Protein AF-A0A928MXS4-F1 (afdb_monomer_lite)

Foldseek 3Di:
DDPPPDDDPVLVVLLVVLLVVLCVFQPPPADQPDPHRPQVLLVQLLVLCVLLVADSLLSSLSSCLCSCVPGPDDLVNCCVRPNDSSSVLSVLSDFDPVDDPLVRLVVNLVCLLVDDPSSLSSVLSSLLSVLVVVLVVCVPPNLVSQVSDPDGPLSVLVSLVSNLVSCVVLCVRPSRVVSSVSSVVSSCSRFWWWWADPVQQKIWIQGSPGWIWIDHQQQLDIDTQLVVVVVVPPPDDPDDDPSVPDDSDDPPIHIDRPVRSVVSSCVRCVLVVVQLVVVQDFDKAFAEDDPFKTWIWTHHNFKIWIFMDGDDPDDDDDPDDDDTQTFWMFTNVLSSLLSSVLCNVPPNPDHPNVSLNVQQSDPCNSVSVVVSCVVSVTDIDGGGD

pLDDT: mean 85.87, std 14.98, range [37.47, 98.44]

Secondary structure (DSSP, 8-state):
--GGG---HHHHHHHHHHHHHHHHHTTT-BSTTSSSBTTHHHHHHHHHHHHTT--HHHHHHHHHTTHHHHSS--HHHHHHHH-HHHHHHHHHT---TTS-HHHHHHHHHHHHHH--HHHHHHHHHHHHHHHHHHHHHHHHHGGGGGGGSSS-HHHHHHHHHHHHHHTGGGGGSHHHHHHHHHHHHHHHHHHEEEEEETTTTEEEEEETTS-EEEEETT---EEEHHHHHHHHHTT-TT----GGG---S-TTPEEE-HHHHHHHHHHHHHHHHHHHHHHTSSEEEEEEE-SSEEEEEEEETTEEEEEEEE--S-----SS---PPEEEEE-HHHHHHHHHHHHHHH-SSS-HHHHHHHHH-STTHHHHHHHHHHHTT---EEE--

Structure (mmCIF, N/CA/C/O backbone):
data_AF-A0A928MXS4-F1
#
_entry.id   AF-A0A928MXS4-F1
#
loop_
_atom_site.group_PDB
_atom_site.id
_atom_site.type_symbol
_atom_site.label_atom_id
_atom_site.label_alt_id
_atom_site.label_comp_id
_atom_site.label_asym_id
_atom_site.label_entity_id
_atom_site.label_seq_id
_atom_site.pdbx_PDB_ins_code
_atom_site.Cartn_x
_atom_site.Cartn_y
_atom_site.Cartn_z
_atom_site.occupancy
_atom_site.B_iso_or_equiv
_atom_site.auth_seq_id
_at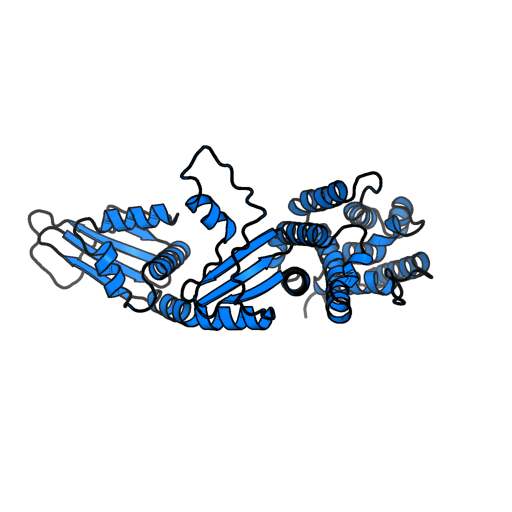om_site.auth_comp_id
_atom_site.auth_asym_id
_atom_site.auth_atom_id
_atom_site.pdbx_PDB_model_num
ATOM 1 N N . MET A 1 1 ? 29.880 -3.252 13.169 1.00 37.47 1 MET A N 1
ATOM 2 C CA . MET A 1 1 ? 30.089 -2.941 11.740 1.00 37.47 1 MET A CA 1
ATOM 3 C C . MET A 1 1 ? 29.285 -3.966 10.980 1.00 37.47 1 MET A C 1
ATOM 5 O O . MET A 1 1 ? 29.670 -5.128 10.993 1.00 37.47 1 MET A O 1
ATOM 9 N N . ASP A 1 2 ? 28.124 -3.557 10.469 1.00 45.22 2 ASP A N 1
ATOM 10 C CA . ASP A 1 2 ? 27.192 -4.450 9.779 1.00 45.22 2 ASP A CA 1
ATOM 11 C C . ASP A 1 2 ? 27.854 -5.085 8.558 1.00 45.22 2 ASP A C 1
ATOM 13 O O . ASP A 1 2 ? 28.541 -4.412 7.786 1.00 45.22 2 ASP A O 1
ATOM 17 N N . SER A 1 3 ? 27.603 -6.380 8.367 1.00 46.50 3 SER A N 1
ATOM 18 C CA . SER A 1 3 ? 28.071 -7.196 7.237 1.00 46.50 3 SER A CA 1
ATOM 19 C C . SER A 1 3 ? 27.723 -6.621 5.854 1.00 46.50 3 SER A C 1
ATOM 21 O O . SER A 1 3 ? 28.316 -7.032 4.864 1.00 46.50 3 SER A O 1
ATOM 23 N N . TRP A 1 4 ? 26.835 -5.626 5.795 1.00 51.44 4 TRP A N 1
ATOM 24 C CA . TRP A 1 4 ? 26.403 -4.893 4.604 1.00 51.44 4 TRP A CA 1
ATOM 25 C C . TRP A 1 4 ? 27.416 -3.886 4.031 1.00 51.44 4 TRP A C 1
ATOM 27 O O . TRP A 1 4 ? 27.248 -3.428 2.906 1.00 51.44 4 TRP A O 1
ATOM 37 N N . THR A 1 5 ? 28.482 -3.520 4.756 1.00 50.41 5 THR A N 1
ATOM 38 C CA . THR A 1 5 ? 29.435 -2.484 4.279 1.00 50.41 5 THR A CA 1
ATOM 39 C C . THR A 1 5 ? 30.522 -2.989 3.321 1.00 50.41 5 THR A C 1
ATOM 41 O O . THR A 1 5 ? 31.388 -2.214 2.918 1.00 50.41 5 THR A O 1
ATOM 44 N N . LYS A 1 6 ? 30.496 -4.265 2.924 1.00 49.94 6 LYS A N 1
ATOM 45 C CA . LYS A 1 6 ? 31.410 -4.811 1.911 1.00 49.94 6 LYS A CA 1
ATOM 46 C C . LYS A 1 6 ? 30.624 -5.369 0.731 1.00 49.94 6 LYS A C 1
ATOM 48 O O . LYS A 1 6 ? 30.472 -6.579 0.618 1.00 49.94 6 LYS A O 1
ATOM 53 N N . TYR A 1 7 ? 30.197 -4.489 -0.174 1.00 56.19 7 TYR A N 1
ATOM 54 C CA . TYR A 1 7 ? 29.985 -4.920 -1.555 1.00 56.19 7 TYR A CA 1
ATOM 55 C C . TYR A 1 7 ? 31.298 -5.495 -2.068 1.00 56.19 7 TYR A C 1
ATOM 57 O O . TYR A 1 7 ? 32.339 -4.831 -2.019 1.00 56.19 7 TYR A O 1
ATOM 65 N N . ASN A 1 8 ? 31.269 -6.748 -2.503 1.00 69.00 8 ASN A N 1
ATOM 66 C CA . ASN A 1 8 ? 32.440 -7.364 -3.099 1.00 69.00 8 ASN A CA 1
ATOM 67 C C . ASN A 1 8 ? 32.738 -6.655 -4.435 1.00 69.00 8 ASN A C 1
ATOM 69 O O . ASN A 1 8 ? 31.814 -6.336 -5.182 1.00 69.00 8 ASN A O 1
ATOM 73 N N . GLU A 1 9 ? 34.012 -6.428 -4.773 1.00 69.38 9 GLU A N 1
ATOM 74 C CA . GLU A 1 9 ? 34.423 -5.803 -6.045 1.00 69.38 9 GLU A CA 1
ATOM 75 C C . GLU A 1 9 ? 33.767 -6.484 -7.258 1.00 69.38 9 GLU A C 1
ATOM 77 O O . GLU A 1 9 ? 33.373 -5.824 -8.219 1.00 69.38 9 GLU A O 1
ATOM 82 N N . LYS A 1 10 ? 33.563 -7.804 -7.174 1.00 71.94 10 LYS A N 1
ATOM 83 C CA . LYS A 1 10 ? 32.876 -8.596 -8.199 1.00 71.94 10 LYS A CA 1
ATOM 84 C C . LYS A 1 10 ? 31.395 -8.225 -8.374 1.00 71.94 10 LYS A C 1
ATOM 86 O O . LYS A 1 10 ? 30.903 -8.231 -9.497 1.00 71.94 10 LYS A O 1
ATOM 91 N N . GLU A 1 11 ? 30.679 -7.929 -7.293 1.00 75.88 11 GLU A N 1
ATOM 92 C CA . GLU A 1 11 ? 29.262 -7.533 -7.346 1.00 75.88 11 GLU A CA 1
ATOM 93 C C . GLU A 1 11 ? 29.115 -6.113 -7.886 1.00 75.88 11 GLU A C 1
ATOM 95 O O . GLU A 1 11 ? 28.297 -5.877 -8.773 1.00 75.88 11 GLU A O 1
ATOM 100 N N . SER A 1 12 ? 29.986 -5.206 -7.432 1.00 78.81 12 SER A N 1
ATOM 101 C CA . SER A 1 12 ? 30.078 -3.842 -7.961 1.00 78.81 12 SER A CA 1
ATOM 102 C C . SER A 1 12 ? 30.320 -3.847 -9.476 1.00 78.81 12 SER A C 1
ATOM 104 O O . SER A 1 12 ? 29.605 -3.184 -10.224 1.00 78.81 12 SER A O 1
ATOM 106 N N . SER A 1 13 ? 31.247 -4.690 -9.951 1.00 87.69 13 SER A N 1
ATOM 107 C CA . SER A 1 13 ? 31.547 -4.830 -11.381 1.00 87.69 13 SER A CA 1
ATOM 108 C C . SER A 1 13 ? 30.348 -5.305 -12.209 1.00 87.69 13 SER A C 1
ATOM 110 O O . SER A 1 13 ? 30.125 -4.769 -13.292 1.00 87.69 13 SER A O 1
ATOM 112 N N . ARG A 1 14 ? 29.568 -6.286 -11.726 1.00 94.56 14 ARG A N 1
ATOM 113 C CA . ARG A 1 14 ? 28.379 -6.783 -12.450 1.00 94.56 14 ARG A CA 1
ATOM 114 C C . ARG A 1 14 ? 27.285 -5.724 -12.547 1.00 94.56 14 ARG A C 1
ATOM 116 O O . ARG A 1 14 ? 26.613 -5.617 -13.567 1.00 94.56 14 ARG A O 1
ATOM 123 N N . LEU A 1 15 ? 27.106 -4.940 -11.486 1.00 94.25 15 LEU A N 1
ATOM 124 C CA . LEU A 1 15 ? 26.120 -3.868 -11.476 1.00 94.25 15 LEU A CA 1
ATOM 125 C C . LEU A 1 15 ? 26.520 -2.727 -12.423 1.00 94.25 15 LEU A C 1
ATOM 127 O O . LEU A 1 15 ? 25.670 -2.214 -13.147 1.00 94.25 15 LEU A O 1
ATOM 131 N N . THR A 1 16 ? 27.807 -2.366 -12.470 1.00 94.25 16 THR A N 1
ATOM 132 C CA . THR A 1 16 ? 28.326 -1.404 -13.457 1.00 94.25 16 THR A CA 1
ATOM 133 C C . THR A 1 16 ? 28.063 -1.874 -14.888 1.00 94.25 16 THR A C 1
ATOM 135 O O . THR A 1 16 ? 27.535 -1.101 -15.683 1.00 94.25 16 THR A O 1
ATOM 138 N N . GLU A 1 17 ? 28.340 -3.143 -15.197 1.00 96.25 17 GLU A N 1
ATOM 139 C CA . GLU A 1 17 ? 28.077 -3.723 -16.521 1.00 96.25 17 GLU A CA 1
ATOM 140 C C . GLU A 1 17 ? 26.587 -3.652 -16.901 1.00 96.25 17 GLU A C 1
ATOM 142 O O . GLU A 1 17 ? 26.248 -3.267 -18.020 1.00 96.25 17 GLU A O 1
ATOM 147 N N . ALA A 1 18 ? 25.683 -3.936 -15.957 1.00 97.06 18 ALA A N 1
ATOM 148 C CA . ALA A 1 18 ? 24.241 -3.816 -16.180 1.00 97.06 18 ALA A CA 1
ATOM 149 C C . ALA A 1 18 ? 23.806 -2.369 -16.469 1.00 97.06 18 ALA A C 1
ATOM 151 O O . ALA A 1 18 ? 23.006 -2.131 -17.376 1.00 97.06 18 ALA A O 1
ATOM 152 N N . ILE A 1 19 ? 24.357 -1.392 -15.740 1.00 96.31 19 ILE A N 1
ATOM 153 C CA . ILE A 1 19 ? 24.074 0.036 -15.955 1.00 96.31 19 ILE A CA 1
ATOM 154 C C . ILE A 1 19 ? 24.572 0.486 -17.329 1.00 96.31 19 ILE A C 1
ATOM 156 O O . ILE A 1 19 ? 23.846 1.176 -18.049 1.00 96.31 19 ILE A O 1
ATOM 160 N N . GLU A 1 20 ? 25.787 0.101 -17.717 1.00 96.62 20 GLU A N 1
ATOM 161 C CA . GLU A 1 20 ? 26.345 0.415 -19.036 1.00 96.62 20 GLU A CA 1
ATOM 162 C C . GLU A 1 20 ? 25.501 -0.199 -20.157 1.00 96.62 20 GLU A C 1
ATOM 164 O O . GLU A 1 20 ? 25.179 0.480 -21.140 1.00 96.62 20 GLU A O 1
ATOM 169 N N . PHE A 1 21 ? 25.078 -1.454 -19.981 1.00 97.12 21 PHE A N 1
ATOM 170 C CA . PHE A 1 21 ? 24.200 -2.154 -20.911 1.00 97.12 21 PHE A CA 1
ATOM 171 C C . PHE A 1 21 ? 22.856 -1.431 -21.074 1.00 97.12 21 PHE A C 1
ATOM 173 O O . PHE A 1 21 ? 22.494 -1.062 -22.196 1.00 97.12 21 PHE A O 1
ATOM 180 N N . ALA A 1 22 ? 22.151 -1.144 -19.974 1.00 96.06 22 ALA A N 1
ATOM 181 C CA . ALA A 1 22 ? 20.871 -0.433 -20.004 1.00 96.06 22 ALA A CA 1
ATOM 182 C C . ALA A 1 22 ? 21.010 0.975 -20.604 1.00 96.06 22 ALA A C 1
ATOM 184 O O . ALA A 1 22 ? 20.204 1.382 -21.442 1.00 96.06 22 ALA A O 1
ATOM 185 N N . THR A 1 23 ? 22.074 1.704 -20.250 1.00 95.00 23 THR A N 1
ATOM 186 C CA . THR A 1 23 ? 22.363 3.045 -20.794 1.00 95.00 23 THR A CA 1
ATOM 187 C C . THR A 1 23 ? 22.524 3.009 -22.310 1.00 95.00 23 THR A C 1
ATOM 189 O O . THR A 1 23 ? 22.023 3.887 -23.016 1.00 95.00 23 THR A O 1
ATOM 192 N N . LYS A 1 24 ? 23.210 1.986 -22.830 1.00 95.50 24 LYS A N 1
ATOM 193 C CA . LYS A 1 24 ? 23.391 1.802 -24.270 1.00 95.50 24 LYS A CA 1
ATOM 194 C C . LYS A 1 24 ? 22.077 1.430 -24.959 1.00 95.50 24 LYS A C 1
ATOM 196 O O . LYS A 1 24 ? 21.770 2.014 -25.996 1.00 95.50 24 LYS A O 1
ATOM 201 N N . LYS A 1 25 ? 21.306 0.493 -24.398 1.00 95.00 25 LYS A N 1
ATOM 202 C CA . LYS A 1 25 ? 20.041 0.012 -24.981 1.00 95.00 25 LYS A CA 1
ATOM 203 C C . LYS A 1 25 ? 18.955 1.094 -25.007 1.00 95.00 25 LYS A C 1
ATOM 205 O O . LYS A 1 25 ? 18.270 1.238 -26.014 1.00 95.00 25 LYS A O 1
ATOM 210 N N . HIS A 1 26 ? 18.871 1.925 -23.969 1.00 92.81 26 HIS A N 1
ATOM 211 C CA . HIS A 1 26 ? 17.941 3.060 -23.907 1.00 92.81 26 HIS A CA 1
ATOM 212 C C . HIS A 1 26 ? 18.510 4.363 -24.504 1.00 92.81 26 HIS A C 1
ATOM 214 O O . HIS A 1 26 ? 17.943 5.443 -24.307 1.00 92.81 26 HIS A O 1
ATOM 220 N N . SER A 1 27 ? 19.633 4.311 -25.229 1.00 91.44 27 SER A N 1
ATOM 221 C CA . SER A 1 27 ? 20.244 5.511 -25.808 1.00 91.44 27 SER A CA 1
ATOM 222 C C . SER A 1 27 ? 19.288 6.212 -26.781 1.00 91.44 27 SER A C 1
ATOM 224 O O . SER A 1 27 ? 18.729 5.598 -27.686 1.00 91.44 27 SER A O 1
ATOM 226 N N . GLY A 1 28 ? 19.085 7.518 -26.583 1.00 88.56 28 GLY A N 1
ATOM 227 C CA . GLY A 1 28 ? 18.152 8.325 -27.378 1.00 88.56 28 GLY A CA 1
ATOM 228 C C . GLY A 1 28 ? 16.677 8.200 -26.975 1.00 88.56 28 GLY A C 1
ATOM 229 O O . GLY A 1 28 ? 15.843 8.891 -27.560 1.00 88.56 28 GLY A O 1
ATOM 230 N N . GLN A 1 29 ? 16.346 7.376 -25.975 1.00 91.12 29 GLN A N 1
ATOM 231 C CA . GLN A 1 29 ? 14.992 7.273 -25.433 1.00 91.12 29 GLN A CA 1
ATOM 232 C C . GLN A 1 29 ? 14.743 8.306 -24.325 1.00 91.12 29 GLN A C 1
ATOM 234 O O . GLN A 1 29 ? 15.621 8.628 -23.518 1.00 91.12 29 GLN A O 1
ATOM 239 N N . PHE A 1 30 ? 13.505 8.794 -24.256 1.00 88.19 30 PHE A N 1
ATOM 240 C CA . PHE A 1 30 ? 13.043 9.762 -23.262 1.00 88.19 30 PHE A CA 1
ATOM 241 C C . PHE A 1 30 ? 11.774 9.252 -22.579 1.00 88.19 30 PHE A C 1
ATOM 243 O O . PHE A 1 30 ? 10.973 8.545 -23.194 1.00 88.19 30 PHE A O 1
ATOM 250 N N . ARG A 1 31 ? 11.555 9.644 -21.319 1.00 82.50 31 ARG A N 1
ATOM 251 C CA . ARG A 1 31 ? 10.301 9.362 -20.606 1.00 82.50 31 ARG A CA 1
ATOM 252 C C . ARG A 1 31 ? 9.130 10.009 -21.349 1.00 82.50 31 ARG A C 1
ATOM 254 O O . ARG A 1 31 ? 9.255 11.110 -21.896 1.00 82.50 31 ARG A O 1
ATOM 261 N N . LYS A 1 32 ? 7.988 9.319 -21.366 1.00 76.69 32 LYS A N 1
ATOM 262 C CA . LYS A 1 32 ? 6.835 9.629 -22.223 1.00 76.69 32 LYS A CA 1
ATOM 263 C C . LYS A 1 32 ? 6.428 11.106 -22.155 1.00 76.69 32 LYS A C 1
ATOM 265 O O . LYS A 1 32 ? 6.055 11.601 -21.099 1.00 76.69 32 LYS A O 1
ATOM 270 N N . ALA A 1 33 ? 6.455 11.781 -23.307 1.00 75.31 33 ALA A N 1
ATOM 271 C CA . ALA A 1 33 ? 6.102 13.198 -23.454 1.00 75.31 33 ALA A CA 1
ATOM 272 C C . ALA A 1 33 ? 6.930 14.170 -22.579 1.00 75.31 33 ALA A C 1
ATOM 274 O O . ALA A 1 33 ? 6.448 15.244 -22.214 1.00 75.31 33 ALA A O 1
ATOM 275 N N . THR A 1 34 ? 8.181 13.814 -22.270 1.00 79.81 34 THR A N 1
ATOM 276 C CA . THR A 1 34 ? 9.147 14.665 -21.556 1.00 79.81 34 THR A CA 1
ATOM 277 C C . THR A 1 34 ? 10.492 14.710 -22.292 1.00 79.81 34 THR A C 1
ATOM 279 O O . THR A 1 34 ? 10.710 13.988 -23.261 1.00 79.81 34 THR A O 1
ATOM 282 N N . THR A 1 35 ? 11.419 15.540 -21.811 1.00 84.56 35 THR A N 1
ATOM 283 C CA . THR A 1 35 ? 12.826 15.571 -22.254 1.00 84.56 35 THR A CA 1
ATOM 284 C C . THR A 1 35 ? 13.760 14.834 -21.289 1.00 84.56 35 THR A C 1
ATOM 286 O O . THR A 1 35 ? 14.976 14.991 -21.369 1.00 84.56 35 THR A O 1
ATOM 289 N N . ILE A 1 36 ? 13.208 14.075 -20.339 1.00 84.00 36 ILE A N 1
ATOM 290 C CA . ILE A 1 36 ? 13.968 13.365 -19.308 1.00 84.00 36 ILE A CA 1
ATOM 291 C C . ILE A 1 36 ? 14.512 12.067 -19.925 1.00 84.00 36 ILE A C 1
ATOM 293 O O . ILE A 1 36 ? 13.709 11.270 -20.418 1.00 84.00 36 ILE A O 1
ATOM 297 N N . PRO A 1 37 ? 15.838 11.831 -19.929 1.00 88.62 37 PRO A N 1
ATOM 298 C CA . PRO A 1 37 ? 16.416 10.594 -20.454 1.00 88.62 37 PRO A CA 1
ATOM 299 C C . PRO A 1 37 ? 15.849 9.355 -19.758 1.00 88.62 37 PRO A C 1
ATOM 301 O O . PRO A 1 37 ? 15.750 9.332 -18.530 1.00 88.62 37 PRO A O 1
ATOM 304 N N . TYR A 1 38 ? 15.513 8.317 -20.529 1.00 88.06 38 TYR A N 1
ATOM 305 C CA . TYR A 1 38 ? 14.842 7.125 -19.993 1.00 88.06 38 TYR A CA 1
ATOM 306 C C . TYR A 1 38 ? 15.643 6.433 -18.885 1.00 88.06 38 TYR A C 1
ATOM 308 O O . TYR A 1 38 ? 15.070 6.033 -17.878 1.00 88.06 38 TYR A O 1
ATOM 316 N N . ILE A 1 39 ? 16.974 6.395 -19.028 1.00 92.38 39 ILE A N 1
ATOM 317 C CA . ILE A 1 39 ? 17.913 5.759 -18.090 1.00 92.38 39 ILE A CA 1
ATOM 318 C C . ILE A 1 39 ? 17.767 6.227 -16.634 1.00 92.38 39 ILE A C 1
ATOM 320 O O . ILE A 1 39 ? 18.120 5.494 -15.715 1.00 92.38 39 ILE A O 1
ATOM 324 N N . LEU A 1 40 ? 17.216 7.421 -16.397 1.00 93.31 40 LEU A N 1
ATOM 325 C CA . LEU A 1 40 ? 16.989 7.916 -15.041 1.00 93.31 40 LEU A CA 1
ATOM 326 C C . LEU A 1 40 ? 15.980 7.062 -14.264 1.00 93.31 40 LEU A C 1
ATOM 328 O O . LEU A 1 40 ? 16.136 6.929 -13.055 1.00 93.31 40 LEU A O 1
ATOM 332 N N . HIS A 1 41 ? 15.004 6.447 -14.937 1.00 94.75 41 HIS A N 1
ATOM 333 C CA . HIS A 1 41 ? 14.052 5.549 -14.286 1.00 94.75 41 HIS A CA 1
ATOM 334 C C . HIS A 1 41 ? 14.723 4.249 -13.796 1.00 94.75 41 HIS A C 1
ATOM 336 O O . HIS A 1 41 ? 14.693 4.016 -12.588 1.00 94.75 41 HIS A O 1
ATOM 342 N N . PRO A 1 42 ? 15.432 3.462 -14.634 1.00 96.50 42 PRO A N 1
ATOM 343 C CA . PRO A 1 42 ? 16.185 2.300 -14.154 1.00 96.50 42 PRO A CA 1
ATOM 344 C C . PRO A 1 42 ? 17.205 2.613 -13.046 1.00 96.50 42 PRO A C 1
ATOM 346 O O . PRO A 1 42 ? 17.407 1.805 -12.140 1.00 96.50 42 PRO A O 1
ATOM 349 N N . LEU A 1 43 ? 17.835 3.794 -13.075 1.00 96.81 43 LEU A N 1
ATOM 350 C CA . LEU A 1 43 ? 18.749 4.223 -12.009 1.00 96.81 43 LEU A CA 1
ATOM 351 C C . LEU A 1 43 ? 18.023 4.554 -10.697 1.00 96.81 43 LEU A C 1
ATOM 353 O O . LEU A 1 43 ? 18.549 4.268 -9.620 1.00 96.81 43 LEU A O 1
ATOM 357 N N . GLU A 1 44 ? 16.823 5.128 -10.762 1.00 97.81 44 GLU A N 1
ATOM 358 C CA . GLU A 1 44 ? 15.989 5.337 -9.577 1.00 97.81 44 GLU A CA 1
ATOM 359 C C . GLU A 1 44 ? 15.506 4.000 -8.999 1.00 97.81 44 GLU A C 1
ATOM 361 O O . GLU A 1 44 ? 15.592 3.794 -7.788 1.00 97.81 44 GLU A O 1
ATOM 366 N N . VAL A 1 45 ? 15.073 3.065 -9.853 1.00 98.12 45 VAL A N 1
ATOM 367 C CA . VAL A 1 45 ? 14.702 1.696 -9.453 1.00 98.12 45 VAL A CA 1
ATOM 368 C C . VAL A 1 45 ? 15.865 1.020 -8.729 1.00 98.12 45 VAL A C 1
ATOM 370 O O . VAL A 1 45 ? 15.681 0.481 -7.637 1.00 98.12 45 VAL A O 1
ATOM 373 N N . LEU A 1 46 ? 17.084 1.130 -9.265 1.00 97.88 46 LEU A N 1
ATOM 374 C CA . LEU A 1 46 ? 18.291 0.643 -8.600 1.00 97.88 46 LEU A CA 1
ATOM 375 C C . LEU A 1 46 ? 18.493 1.279 -7.217 1.00 97.88 46 LEU A C 1
ATOM 377 O O . LEU A 1 46 ? 18.775 0.574 -6.249 1.00 97.88 46 LEU A O 1
ATOM 381 N N . GLN A 1 47 ? 18.349 2.600 -7.104 1.00 97.81 47 GLN A N 1
ATOM 382 C CA . GLN A 1 47 ? 18.501 3.303 -5.829 1.00 97.81 47 GLN A CA 1
ATOM 383 C C . GLN A 1 47 ? 17.465 2.841 -4.789 1.00 97.81 47 GLN A C 1
ATOM 385 O O . GLN A 1 47 ? 17.794 2.700 -3.605 1.00 97.81 47 GLN A O 1
ATOM 390 N N . ILE A 1 48 ? 16.222 2.603 -5.215 1.00 98.38 48 ILE A N 1
ATOM 391 C CA . ILE A 1 48 ? 15.153 2.096 -4.349 1.00 98.38 48 ILE A CA 1
ATOM 392 C C . ILE A 1 48 ? 15.485 0.672 -3.887 1.00 98.38 48 ILE A C 1
ATOM 394 O O . ILE A 1 48 ? 15.512 0.424 -2.684 1.00 98.38 48 ILE A O 1
ATOM 398 N N . LEU A 1 49 ? 15.835 -0.233 -4.806 1.00 98.25 49 LEU A N 1
ATOM 399 C CA . LEU A 1 49 ? 16.237 -1.613 -4.493 1.00 98.25 49 LEU A CA 1
ATOM 400 C C . LEU A 1 49 ? 17.434 -1.675 -3.541 1.00 98.25 49 LEU A C 1
ATOM 402 O O . LEU A 1 49 ? 17.432 -2.453 -2.588 1.00 98.25 49 LEU A O 1
ATOM 406 N N . TYR A 1 50 ? 18.428 -0.811 -3.748 1.00 96.19 50 TYR A N 1
ATOM 407 C CA . TYR A 1 50 ? 19.567 -0.689 -2.845 1.00 96.19 50 TYR A CA 1
ATOM 408 C C . TYR A 1 50 ? 19.135 -0.259 -1.434 1.00 96.19 50 TYR A C 1
ATOM 410 O O . TYR A 1 50 ? 19.632 -0.786 -0.439 1.00 96.19 50 TYR A O 1
ATOM 418 N N . SER A 1 51 ? 18.184 0.677 -1.335 1.00 96.00 51 SER A N 1
ATOM 419 C CA . SER A 1 51 ? 17.634 1.136 -0.050 1.00 96.00 51 SER A CA 1
ATOM 420 C C . SER A 1 51 ? 16.845 0.039 0.668 1.00 96.00 51 SER A C 1
ATOM 422 O O . SER A 1 51 ? 16.904 -0.036 1.893 1.00 96.00 51 SER A O 1
ATOM 424 N N . MET A 1 52 ? 16.190 -0.840 -0.096 1.00 97.25 52 MET A N 1
ATOM 425 C CA . MET A 1 52 ? 15.503 -2.040 0.397 1.00 97.25 52 MET A CA 1
ATOM 426 C C . MET A 1 52 ? 16.436 -3.228 0.622 1.00 97.25 52 MET A C 1
ATOM 428 O O . MET A 1 52 ? 15.971 -4.336 0.868 1.00 97.25 52 MET A O 1
ATOM 432 N N . ARG A 1 53 ? 17.756 -3.020 0.532 1.00 95.31 53 ARG A N 1
ATOM 433 C CA . ARG A 1 53 ? 18.752 -4.067 0.770 1.00 95.31 53 ARG A CA 1
ATOM 434 C C . ARG A 1 53 ? 18.535 -5.319 -0.097 1.00 95.31 53 ARG A C 1
ATOM 436 O O . ARG A 1 53 ? 18.852 -6.433 0.320 1.00 95.31 53 ARG A O 1
ATOM 443 N N . ALA A 1 54 ? 18.042 -5.131 -1.319 1.00 96.19 54 ALA A N 1
ATOM 444 C CA . ALA A 1 54 ? 17.875 -6.217 -2.273 1.00 96.19 54 ALA A CA 1
ATOM 445 C C . ALA A 1 54 ? 19.234 -6.835 -2.654 1.00 96.19 54 ALA A C 1
ATOM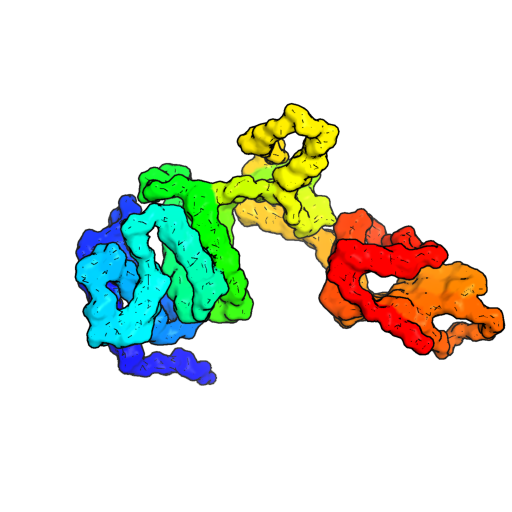 447 O O . ALA A 1 54 ? 20.270 -6.165 -2.624 1.00 96.19 54 ALA A O 1
ATOM 448 N N . ASP A 1 55 ? 19.245 -8.112 -3.042 1.00 94.81 55 ASP A N 1
ATOM 449 C CA . ASP A 1 55 ? 20.466 -8.757 -3.527 1.00 94.81 55 ASP A CA 1
ATOM 450 C C . ASP A 1 55 ? 20.894 -8.231 -4.910 1.00 94.81 55 ASP A C 1
ATOM 452 O O . ASP A 1 55 ? 20.112 -7.641 -5.660 1.00 94.81 55 ASP A O 1
ATOM 456 N N . THR A 1 56 ? 22.162 -8.462 -5.271 1.00 95.56 56 THR A N 1
ATOM 457 C CA . THR A 1 56 ? 22.752 -7.930 -6.516 1.00 95.56 56 THR A CA 1
ATOM 458 C C . THR A 1 56 ? 21.995 -8.357 -7.773 1.00 95.56 56 THR A C 1
ATOM 460 O O . THR A 1 56 ? 21.907 -7.564 -8.707 1.00 95.56 56 THR A O 1
ATOM 463 N N . ASN A 1 57 ? 21.420 -9.562 -7.826 1.00 97.31 57 ASN A N 1
ATOM 464 C CA . ASN A 1 57 ? 20.689 -9.998 -9.016 1.00 97.31 57 ASN A CA 1
ATOM 465 C C . ASN A 1 57 ? 19.337 -9.286 -9.140 1.00 97.31 57 ASN A C 1
ATOM 467 O O . ASN A 1 57 ? 18.964 -8.936 -10.256 1.00 97.31 57 ASN A O 1
ATOM 471 N N . VAL A 1 58 ? 18.653 -8.990 -8.029 1.00 97.94 58 VAL A N 1
ATOM 472 C CA . VAL A 1 58 ? 17.432 -8.161 -8.038 1.00 97.94 58 VAL A CA 1
ATOM 473 C C . VAL A 1 58 ? 17.747 -6.734 -8.471 1.00 97.94 58 VAL A C 1
ATOM 475 O O . VAL A 1 58 ? 17.047 -6.188 -9.317 1.00 97.94 58 VAL A O 1
ATOM 478 N N . MET A 1 59 ? 18.837 -6.147 -7.975 1.00 98.12 59 MET A N 1
ATOM 479 C CA . MET A 1 59 ? 19.285 -4.822 -8.422 1.00 98.12 59 MET A CA 1
ATOM 480 C C . MET A 1 59 ? 19.635 -4.785 -9.912 1.00 98.12 59 MET A C 1
ATOM 482 O O . MET A 1 59 ? 19.218 -3.862 -10.608 1.00 98.12 59 MET A O 1
ATOM 486 N N . ILE A 1 60 ? 20.356 -5.789 -10.421 1.00 98.12 60 ILE A N 1
ATOM 487 C CA . ILE A 1 60 ? 20.638 -5.914 -11.858 1.00 98.12 60 ILE A CA 1
ATOM 488 C C . ILE A 1 60 ? 19.329 -6.066 -12.642 1.00 98.12 60 ILE A C 1
ATOM 490 O O . ILE A 1 60 ? 19.146 -5.377 -13.641 1.00 98.12 60 ILE A O 1
ATOM 494 N N . ALA A 1 61 ? 18.401 -6.910 -12.183 1.00 98.19 61 ALA A N 1
ATOM 495 C CA . ALA A 1 61 ? 17.095 -7.061 -12.820 1.00 98.19 61 ALA A CA 1
ATOM 496 C C . ALA A 1 61 ? 16.323 -5.733 -12.846 1.00 98.19 61 ALA A C 1
ATOM 498 O O . ALA A 1 61 ? 15.771 -5.385 -13.881 1.00 98.19 61 ALA A O 1
ATOM 499 N N . GLY A 1 62 ? 16.370 -4.938 -11.772 1.00 97.62 62 GLY A N 1
ATOM 500 C CA . GLY A 1 62 ? 15.792 -3.592 -11.720 1.00 97.62 62 GLY A CA 1
ATOM 501 C C . GLY A 1 62 ? 16.395 -2.618 -12.726 1.00 97.62 62 GLY A C 1
ATOM 502 O O . GLY A 1 62 ? 15.669 -1.852 -13.351 1.00 97.62 62 GLY A O 1
ATOM 503 N N . VAL A 1 63 ? 17.705 -2.676 -12.963 1.00 97.69 63 VAL A N 1
ATOM 504 C CA . VAL A 1 63 ? 18.354 -1.865 -14.009 1.00 97.69 63 VAL A CA 1
ATOM 505 C C . VAL A 1 63 ? 17.931 -2.305 -15.418 1.00 97.69 63 VAL A C 1
ATOM 507 O O . VAL A 1 63 ? 17.883 -1.485 -16.334 1.00 97.69 63 VAL A O 1
ATOM 510 N N . LEU A 1 64 ? 17.625 -3.590 -15.601 1.00 97.44 64 LEU A N 1
ATOM 511 C CA . LEU A 1 64 ? 17.346 -4.197 -16.905 1.00 97.44 64 LEU A CA 1
ATOM 512 C C . LEU A 1 64 ? 15.854 -4.383 -17.211 1.00 97.44 64 LEU A C 1
ATOM 514 O O . LEU A 1 64 ? 15.537 -4.781 -18.330 1.00 97.44 64 LEU A O 1
ATOM 518 N N . HIS A 1 65 ? 14.950 -4.130 -16.262 1.00 94.81 65 HIS A N 1
ATOM 519 C CA . HIS A 1 65 ? 13.566 -4.611 -16.330 1.00 94.81 65 HIS A CA 1
ATOM 520 C C . HIS A 1 65 ? 12.804 -4.161 -17.589 1.00 94.81 65 HIS A C 1
ATOM 522 O O . HIS A 1 65 ? 12.095 -4.966 -18.183 1.00 94.81 65 HIS A O 1
ATOM 528 N N . ASP A 1 66 ? 13.036 -2.933 -18.055 1.00 93.12 66 ASP A N 1
ATOM 529 C CA . ASP A 1 66 ? 12.406 -2.390 -19.267 1.00 93.12 66 ASP A CA 1
ATOM 530 C C . ASP A 1 66 ? 13.178 -2.676 -20.559 1.00 93.12 66 ASP A C 1
ATOM 532 O O . ASP A 1 66 ? 12.694 -2.398 -21.657 1.00 93.12 66 ASP A O 1
ATOM 536 N N . THR A 1 67 ? 14.391 -3.230 -20.479 1.00 93.50 67 THR A N 1
ATOM 537 C CA . THR A 1 67 ? 15.205 -3.453 -21.683 1.00 93.50 67 THR A CA 1
ATOM 538 C C . THR A 1 67 ? 14.544 -4.464 -22.620 1.00 93.50 67 THR A C 1
ATOM 540 O O . THR A 1 67 ? 14.566 -4.267 -23.832 1.00 93.50 67 THR A O 1
ATOM 543 N N . VAL A 1 68 ? 13.901 -5.506 -22.089 1.00 91.75 68 VAL A N 1
ATOM 544 C CA . VAL A 1 68 ? 13.176 -6.506 -22.897 1.00 91.75 68 VAL A CA 1
ATOM 545 C C . VAL A 1 68 ? 11.910 -5.916 -23.515 1.00 91.75 68 VAL A C 1
ATOM 547 O O . VAL A 1 68 ? 11.527 -6.281 -24.625 1.00 91.75 68 VAL A O 1
ATOM 550 N N . GLU A 1 69 ? 11.252 -4.997 -22.810 1.00 86.31 69 GLU A N 1
ATOM 551 C CA . GLU A 1 69 ? 9.984 -4.431 -23.254 1.00 86.31 69 GLU A CA 1
ATOM 552 C C . GLU A 1 69 ? 10.143 -3.302 -24.277 1.00 86.31 69 GLU A C 1
ATOM 554 O O . GLU A 1 69 ? 9.325 -3.210 -25.202 1.00 86.31 69 GLU A O 1
ATOM 559 N N . ASP A 1 70 ? 11.164 -2.461 -24.112 1.00 87.81 70 ASP A N 1
ATOM 560 C CA . ASP A 1 70 ? 11.289 -1.174 -24.804 1.00 87.81 70 ASP A CA 1
ATOM 561 C C . ASP A 1 70 ? 12.532 -1.073 -25.702 1.00 87.81 70 ASP A C 1
ATOM 563 O O . ASP A 1 70 ? 12.823 -0.013 -26.270 1.00 87.81 70 ASP A O 1
ATOM 567 N N . THR A 1 71 ? 13.282 -2.167 -25.861 1.00 90.50 71 THR A N 1
ATOM 568 C CA . THR A 1 71 ? 14.469 -2.229 -26.729 1.00 90.50 71 THR A CA 1
ATOM 569 C C . THR A 1 71 ? 14.494 -3.529 -27.544 1.00 90.50 71 THR A C 1
ATOM 571 O O . THR A 1 71 ? 13.525 -4.281 -27.565 1.00 90.50 71 THR A O 1
ATOM 574 N N . ASP A 1 72 ? 15.588 -3.793 -28.261 1.00 91.81 72 ASP A N 1
ATOM 575 C CA . ASP A 1 72 ? 15.812 -5.037 -29.012 1.00 91.81 72 ASP A CA 1
ATOM 576 C C . ASP A 1 72 ? 16.403 -6.175 -28.154 1.00 91.81 72 ASP A C 1
ATOM 578 O O . ASP A 1 72 ? 16.793 -7.216 -28.683 1.00 91.81 72 ASP A O 1
ATOM 582 N N . THR A 1 73 ? 16.503 -5.970 -26.837 1.00 94.44 73 THR A N 1
ATOM 583 C CA . THR A 1 73 ? 17.076 -6.935 -25.890 1.00 94.44 73 THR A CA 1
ATOM 584 C C . THR A 1 73 ? 16.195 -8.171 -25.745 1.00 94.44 73 THR A C 1
ATOM 586 O O . THR A 1 73 ? 14.975 -8.074 -25.633 1.00 94.44 73 THR A O 1
ATOM 589 N N . THR A 1 74 ? 16.818 -9.348 -25.679 1.00 95.50 74 THR A N 1
ATOM 590 C CA . THR A 1 74 ? 16.114 -10.620 -25.444 1.00 95.50 74 THR A CA 1
ATOM 591 C C . THR A 1 74 ? 16.432 -11.202 -24.067 1.00 95.50 74 THR A C 1
ATOM 593 O O . THR A 1 74 ? 17.501 -10.961 -23.506 1.00 95.50 74 THR A O 1
ATOM 596 N N . LEU A 1 75 ? 15.529 -12.025 -23.523 1.00 95.94 75 LEU A N 1
ATOM 597 C CA . LEU A 1 75 ? 15.785 -12.750 -22.269 1.00 95.94 75 LEU A CA 1
ATOM 598 C C . LEU A 1 75 ? 16.980 -13.710 -22.377 1.00 95.94 75 LEU A C 1
ATOM 600 O O . LEU A 1 75 ? 17.660 -13.948 -21.381 1.00 95.94 75 LEU A O 1
ATOM 604 N N . ASP A 1 76 ? 17.255 -14.243 -23.571 1.00 96.94 76 ASP A N 1
ATOM 605 C CA . ASP A 1 76 ? 18.423 -15.092 -23.813 1.00 96.94 76 ASP A CA 1
ATOM 606 C C . ASP A 1 76 ? 19.726 -14.280 -23.741 1.00 96.94 76 ASP A C 1
ATOM 608 O O . ASP A 1 76 ? 20.660 -14.710 -23.070 1.00 96.94 76 ASP A O 1
ATOM 612 N N . GLU A 1 77 ? 19.755 -13.066 -24.307 1.00 97.00 77 GLU A N 1
ATOM 613 C CA . GLU A 1 77 ? 20.883 -12.126 -24.171 1.00 97.00 77 GLU A CA 1
ATOM 614 C C . GLU A 1 77 ? 21.148 -11.790 -22.692 1.00 97.00 77 GLU A C 1
ATOM 616 O O . GLU A 1 77 ? 22.284 -11.870 -22.222 1.00 97.00 77 GLU A O 1
ATOM 621 N N . ILE A 1 78 ? 20.095 -11.498 -21.918 1.00 97.31 78 ILE A N 1
ATOM 622 C CA . ILE A 1 78 ? 20.218 -11.247 -20.472 1.00 97.31 78 ILE A CA 1
ATOM 623 C C . ILE A 1 78 ? 20.751 -12.485 -19.743 1.00 97.31 78 ILE A C 1
ATOM 625 O O . ILE A 1 78 ? 21.617 -12.364 -18.873 1.00 97.31 78 ILE A O 1
ATOM 629 N N . ARG A 1 79 ? 20.270 -13.681 -20.097 1.00 97.56 79 ARG A N 1
ATOM 630 C CA . ARG A 1 79 ? 20.717 -14.939 -19.486 1.00 97.56 79 ARG A CA 1
ATOM 631 C C . ARG A 1 79 ? 22.194 -15.208 -19.757 1.00 97.56 79 ARG A C 1
ATOM 633 O O . ARG A 1 79 ? 22.888 -15.655 -18.844 1.00 97.56 79 ARG A O 1
ATOM 640 N N . GLU A 1 80 ? 22.660 -14.956 -20.976 1.00 97.12 80 GLU A N 1
ATOM 641 C CA . GLU A 1 80 ? 24.054 -15.161 -21.378 1.00 97.12 80 GLU A CA 1
ATOM 642 C C . GLU A 1 80 ? 25.014 -14.204 -20.661 1.00 97.12 80 GLU A C 1
ATOM 644 O O . GLU A 1 80 ? 26.078 -14.635 -20.215 1.00 97.12 80 GLU A O 1
ATOM 649 N N . ILE A 1 81 ? 24.634 -12.931 -20.511 1.00 96.69 81 ILE A N 1
ATOM 650 C CA . ILE A 1 81 ? 25.502 -11.892 -19.932 1.00 96.69 81 ILE A CA 1
ATOM 651 C C . ILE A 1 81 ? 25.417 -11.879 -18.398 1.00 96.69 81 ILE A C 1
ATOM 653 O O . ILE A 1 81 ? 26.436 -11.880 -17.707 1.00 96.69 81 ILE A O 1
ATOM 657 N N . PHE A 1 82 ? 24.205 -11.891 -17.840 1.00 96.88 82 PHE A N 1
ATOM 658 C CA . PHE A 1 82 ? 23.966 -11.629 -16.415 1.00 96.88 82 PHE A CA 1
ATOM 659 C C . PHE A 1 82 ? 23.566 -12.869 -15.606 1.00 96.88 82 PHE A C 1
ATOM 661 O O . PHE A 1 82 ? 23.629 -12.833 -14.370 1.00 96.88 82 PHE A O 1
ATOM 668 N N . GLY A 1 83 ? 23.229 -13.970 -16.282 1.00 97.62 83 GLY A N 1
ATOM 669 C CA . GLY A 1 83 ? 22.888 -15.261 -15.687 1.00 97.62 83 GLY A CA 1
ATOM 670 C C . GLY A 1 83 ? 21.385 -15.549 -15.629 1.00 97.62 83 GLY A C 1
ATOM 671 O O . GLY A 1 83 ? 20.540 -14.670 -15.787 1.00 97.62 83 GLY A O 1
ATOM 672 N N . ALA A 1 84 ? 21.049 -16.818 -15.375 1.00 97.56 84 ALA A N 1
ATOM 673 C CA . ALA A 1 84 ? 19.669 -17.312 -15.399 1.00 97.56 84 ALA A CA 1
ATOM 674 C C . ALA A 1 84 ? 18.751 -16.658 -14.358 1.00 97.56 84 ALA A C 1
ATOM 676 O O . ALA A 1 84 ? 17.620 -16.333 -14.691 1.00 97.56 84 ALA A O 1
ATOM 677 N N . ASP A 1 85 ? 19.252 -16.418 -13.146 1.00 97.62 85 ASP A N 1
ATOM 678 C CA . ASP A 1 85 ? 18.475 -15.808 -12.060 1.00 97.62 85 ASP A CA 1
ATOM 679 C C . ASP A 1 85 ? 18.037 -14.370 -12.400 1.00 97.62 85 ASP A C 1
ATOM 681 O O . ASP A 1 85 ? 16.884 -14.002 -12.211 1.00 97.62 85 ASP A O 1
ATOM 685 N N . VAL A 1 86 ? 18.925 -13.568 -13.005 1.00 97.88 86 VAL A N 1
ATOM 686 C CA . VAL A 1 86 ? 18.576 -12.218 -13.484 1.00 97.88 86 VAL A CA 1
ATOM 687 C C . VAL A 1 86 ? 17.537 -12.291 -14.602 1.00 97.88 86 VAL A C 1
ATOM 689 O O . VAL A 1 86 ? 16.571 -11.534 -14.589 1.00 97.88 86 VAL A O 1
ATOM 692 N N . ALA A 1 87 ? 17.714 -13.204 -15.560 1.00 97.50 87 ALA A N 1
ATOM 693 C CA . ALA A 1 87 ? 16.768 -13.366 -16.661 1.00 97.50 87 ALA A CA 1
ATOM 694 C C . ALA A 1 87 ? 15.372 -13.792 -16.174 1.00 97.50 87 ALA A C 1
ATOM 696 O O . ALA A 1 87 ? 14.376 -13.322 -16.712 1.00 97.50 87 ALA A O 1
ATOM 697 N N . GLU A 1 88 ? 15.290 -14.648 -15.153 1.00 96.50 88 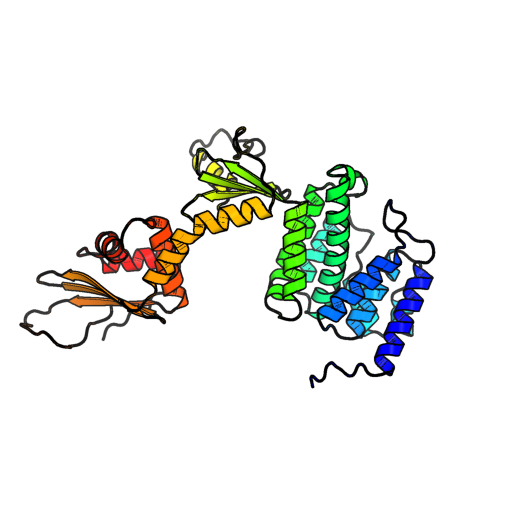GLU A N 1
ATOM 698 C CA . GLU A 1 88 ? 14.023 -15.061 -14.538 1.00 96.50 88 GLU A CA 1
ATOM 699 C C . GLU A 1 88 ? 13.332 -13.895 -13.819 1.00 96.50 88 GLU A C 1
ATOM 701 O O . GLU A 1 88 ? 12.137 -13.677 -14.015 1.00 96.50 88 GLU A O 1
ATOM 706 N N . LEU A 1 89 ? 14.087 -13.082 -13.073 1.00 97.06 89 LEU A N 1
ATOM 707 C CA . LEU A 1 89 ? 13.560 -11.873 -12.434 1.00 97.06 89 LEU A CA 1
ATOM 708 C C . LEU A 1 89 ? 13.041 -10.856 -13.463 1.00 97.06 89 LEU A C 1
ATOM 710 O O . LEU A 1 89 ? 11.927 -10.359 -13.319 1.00 97.06 89 LEU A O 1
ATOM 714 N N . VAL A 1 90 ? 13.794 -10.583 -14.534 1.00 96.25 90 VAL A N 1
ATOM 715 C CA . VAL A 1 90 ? 13.346 -9.675 -15.608 1.00 96.25 90 VAL A CA 1
ATOM 716 C C . VAL A 1 90 ? 12.098 -10.221 -16.309 1.00 96.25 90 VAL A C 1
ATOM 718 O O . VAL A 1 90 ? 11.152 -9.473 -16.554 1.00 96.25 90 VAL A O 1
ATOM 721 N N . ALA A 1 91 ? 12.053 -11.530 -16.576 1.00 93.00 91 ALA A N 1
ATOM 722 C CA . ALA A 1 91 ? 10.883 -12.175 -17.165 1.00 93.00 91 ALA A CA 1
ATOM 723 C C . ALA A 1 91 ? 9.642 -12.055 -16.269 1.00 93.00 91 ALA A C 1
ATOM 725 O O . ALA A 1 91 ? 8.557 -11.800 -16.783 1.00 93.00 91 ALA A O 1
ATOM 726 N N . SER A 1 92 ? 9.798 -12.178 -14.945 1.00 90.25 92 SER A N 1
ATOM 727 C CA . SER A 1 92 ? 8.686 -12.057 -13.989 1.00 90.25 92 SER A CA 1
ATOM 728 C C . SER A 1 92 ? 8.038 -10.667 -13.959 1.00 90.25 92 SER A C 1
ATOM 730 O O . SER A 1 92 ? 6.880 -10.541 -13.573 1.00 90.25 92 SER A O 1
ATOM 732 N N . ASN A 1 93 ? 8.763 -9.632 -14.395 1.00 87.31 93 ASN A N 1
ATOM 733 C CA . ASN A 1 93 ? 8.270 -8.256 -14.474 1.00 87.31 93 ASN A CA 1
ATOM 734 C C . ASN A 1 93 ? 7.820 -7.852 -15.891 1.00 87.31 93 ASN A C 1
ATOM 736 O O . ASN A 1 93 ? 7.382 -6.723 -16.090 1.00 87.31 93 ASN A O 1
ATOM 740 N N . SER A 1 94 ? 7.944 -8.745 -16.877 1.00 83.81 94 SER A N 1
ATOM 741 C CA . SER A 1 94 ? 7.601 -8.463 -18.274 1.00 83.81 94 SER A CA 1
ATOM 742 C C . SER A 1 94 ? 6.158 -8.872 -18.592 1.00 83.81 94 SER A C 1
ATOM 744 O O . SER A 1 94 ? 5.720 -9.970 -18.247 1.00 83.81 94 SER A O 1
ATOM 746 N N . GLU A 1 95 ? 5.414 -8.030 -19.308 1.00 84.38 95 GLU A N 1
ATOM 747 C CA . GLU A 1 95 ? 4.016 -8.287 -19.673 1.00 84.38 95 GLU A CA 1
ATOM 748 C C . GLU A 1 95 ? 3.858 -8.864 -21.093 1.00 84.38 95 GLU A C 1
ATOM 750 O O . GLU A 1 95 ? 4.478 -8.415 -22.060 1.00 84.38 95 GLU A O 1
ATOM 755 N N . ASP A 1 96 ? 2.917 -9.798 -21.270 1.00 81.88 96 ASP A N 1
ATOM 756 C CA . ASP A 1 96 ? 2.532 -10.307 -22.593 1.00 81.88 96 ASP A CA 1
ATOM 757 C C . ASP A 1 96 ? 1.743 -9.252 -23.385 1.00 81.88 96 ASP A C 1
ATOM 759 O O . ASP A 1 96 ? 0.522 -9.131 -23.252 1.00 81.88 96 ASP A O 1
ATOM 763 N N . LYS A 1 97 ? 2.437 -8.498 -24.247 1.00 81.44 97 LYS A N 1
ATOM 764 C CA . LYS A 1 97 ? 1.866 -7.413 -25.068 1.00 81.44 97 LYS A CA 1
ATOM 765 C C . LYS A 1 97 ? 0.808 -7.872 -26.093 1.00 81.44 97 LYS A C 1
ATOM 767 O O . LYS A 1 97 ? 0.208 -7.011 -26.734 1.00 81.44 97 LYS A O 1
ATOM 772 N N . SER A 1 98 ? 0.537 -9.176 -26.244 1.00 86.38 98 SER A N 1
ATOM 773 C CA . SER A 1 98 ? -0.571 -9.675 -27.077 1.00 86.38 98 SER A CA 1
ATOM 774 C C . SER A 1 98 ? -1.952 -9.544 -26.413 1.00 86.38 98 SER A C 1
ATOM 776 O O . SER A 1 98 ? -2.967 -9.516 -27.112 1.00 86.38 98 SER A O 1
ATOM 778 N N . LYS A 1 99 ? -2.001 -9.425 -25.079 1.00 89.12 99 LYS A N 1
ATOM 779 C CA . LYS A 1 99 ? -3.237 -9.309 -24.288 1.00 89.12 99 LYS A CA 1
ATOM 780 C C . LYS A 1 99 ? -3.692 -7.857 -24.115 1.00 89.12 99 LYS A C 1
ATOM 782 O O . LYS A 1 99 ? -2.913 -6.909 -24.269 1.00 89.12 99 LYS A O 1
ATOM 787 N N . SER A 1 100 ? -4.960 -7.654 -23.749 1.00 90.44 100 SER A N 1
ATOM 788 C CA . SER A 1 100 ? -5.479 -6.310 -23.472 1.00 90.44 100 SER A CA 1
ATOM 789 C C . SER A 1 100 ? -4.805 -5.675 -22.251 1.00 90.44 100 SER A C 1
ATOM 791 O O . SER A 1 100 ? -4.252 -6.353 -21.388 1.00 90.44 100 SER A O 1
ATOM 793 N N . TRP A 1 101 ? -4.858 -4.343 -22.145 1.00 90.50 101 TRP A N 1
ATOM 794 C CA . TRP A 1 101 ? -4.258 -3.628 -21.012 1.00 90.50 101 TRP A CA 1
ATOM 795 C C . TRP A 1 101 ? -4.787 -4.120 -19.655 1.00 90.50 101 TRP A C 1
ATOM 797 O O . TRP A 1 101 ? -3.989 -4.314 -18.747 1.00 90.50 101 TRP A O 1
ATOM 807 N N . ILE A 1 102 ? -6.097 -4.367 -19.538 1.00 90.25 102 ILE A N 1
ATOM 808 C CA . ILE A 1 102 ? -6.711 -4.836 -18.286 1.00 90.25 102 ILE A CA 1
ATOM 809 C C . ILE A 1 102 ? -6.241 -6.252 -17.955 1.00 90.25 102 ILE A C 1
ATOM 811 O O . ILE A 1 102 ? -5.840 -6.494 -16.826 1.00 90.25 102 ILE A O 1
ATOM 815 N N . GLU A 1 103 ? -6.244 -7.167 -18.928 1.00 91.88 103 GLU A N 1
ATOM 816 C CA . GLU A 1 103 ? -5.811 -8.554 -18.703 1.00 91.88 103 GLU A CA 1
ATOM 817 C C . GLU A 1 103 ? -4.349 -8.627 -18.259 1.00 91.88 103 GLU A C 1
ATOM 819 O O . GLU A 1 103 ? -4.028 -9.386 -17.350 1.00 91.88 103 GLU A O 1
ATOM 824 N N . ARG A 1 104 ? -3.468 -7.814 -18.861 1.00 91.69 104 ARG A N 1
ATOM 825 C CA . ARG A 1 104 ? -2.055 -7.737 -18.456 1.00 91.69 104 ARG A CA 1
ATOM 826 C C . ARG A 1 104 ? -1.921 -7.231 -17.022 1.00 91.69 104 ARG A C 1
ATOM 828 O O . ARG A 1 104 ? -1.233 -7.858 -16.230 1.00 91.69 104 ARG A O 1
ATOM 835 N N . LYS A 1 105 ? -2.625 -6.147 -16.675 1.00 92.75 105 LYS A N 1
ATOM 836 C CA . LYS A 1 105 ? -2.559 -5.558 -15.329 1.00 92.75 105 LYS A CA 1
ATOM 837 C C . LYS A 1 105 ? -3.163 -6.455 -14.249 1.00 92.75 105 LYS A C 1
ATOM 839 O O . LYS A 1 105 ? -2.579 -6.552 -13.177 1.00 92.75 105 LYS A O 1
ATOM 844 N N . GLN A 1 106 ? -4.274 -7.135 -14.537 1.00 92.75 106 GLN A N 1
ATOM 845 C CA . GLN A 1 106 ? -4.869 -8.112 -13.619 1.00 92.75 106 GLN A CA 1
ATOM 846 C C . GLN A 1 106 ? -3.912 -9.280 -13.367 1.00 92.75 106 GLN A C 1
ATOM 848 O O . GLN A 1 106 ? -3.692 -9.639 -12.219 1.00 92.75 106 GLN A O 1
ATOM 853 N N . HIS A 1 107 ? -3.289 -9.816 -14.420 1.00 91.25 107 HIS A N 1
ATOM 854 C CA . HIS A 1 107 ? -2.308 -10.894 -14.285 1.00 91.25 107 HIS A CA 1
ATOM 855 C C . HIS A 1 107 ? -1.138 -10.490 -13.384 1.00 91.25 107 HIS A C 1
ATOM 857 O O . HIS A 1 107 ? -0.734 -11.265 -12.527 1.00 91.25 107 HIS A O 1
ATOM 863 N N . THR A 1 108 ? -0.626 -9.261 -13.524 1.00 91.44 108 THR A N 1
ATOM 864 C CA . THR A 1 108 ? 0.411 -8.747 -12.620 1.00 91.44 108 THR A CA 1
ATOM 865 C C . THR A 1 108 ? -0.057 -8.713 -11.166 1.00 91.44 108 THR A C 1
ATOM 867 O O . THR A 1 108 ? 0.711 -9.095 -10.293 1.00 91.44 108 THR A O 1
ATOM 870 N N . ILE A 1 109 ? -1.287 -8.263 -10.892 1.00 92.69 109 ILE A N 1
ATOM 871 C CA . ILE A 1 109 ? -1.839 -8.221 -9.526 1.00 92.69 109 ILE A CA 1
ATOM 872 C C . ILE A 1 109 ? -1.943 -9.642 -8.946 1.00 92.69 109 ILE A C 1
ATOM 874 O O . ILE A 1 109 ? -1.478 -9.889 -7.833 1.00 92.69 109 ILE A O 1
ATOM 878 N N . ASP A 1 110 ? -2.502 -10.578 -9.716 1.00 91.94 110 ASP A N 1
ATOM 879 C CA . ASP A 1 110 ? -2.734 -11.961 -9.282 1.00 91.94 110 ASP A CA 1
ATOM 880 C C . ASP A 1 110 ? -1.418 -12.708 -9.002 1.00 91.94 110 ASP A C 1
ATOM 882 O O . ASP A 1 110 ? -1.291 -13.416 -7.995 1.00 91.94 110 ASP A O 1
ATOM 886 N N . ASP A 1 111 ? -0.421 -12.528 -9.873 1.00 91.69 111 ASP A N 1
ATOM 887 C CA . ASP A 1 111 ? 0.906 -13.120 -9.704 1.00 91.69 111 ASP A CA 1
ATOM 888 C C . ASP A 1 111 ? 1.624 -12.531 -8.490 1.00 91.69 111 ASP A C 1
ATOM 890 O O . ASP A 1 111 ? 2.249 -13.263 -7.718 1.00 91.69 111 ASP A O 1
ATOM 894 N N . LEU A 1 112 ? 1.513 -11.213 -8.291 1.00 93.00 112 LEU A N 1
ATOM 895 C CA . LEU A 1 112 ? 2.199 -10.505 -7.216 1.00 93.00 112 LEU A CA 1
ATOM 896 C C . LEU A 1 112 ? 1.735 -10.972 -5.838 1.00 93.00 112 LEU A C 1
ATOM 898 O O . LEU A 1 112 ? 2.571 -11.145 -4.954 1.00 93.00 112 LEU A O 1
ATOM 902 N N . ALA A 1 113 ? 0.442 -11.260 -5.674 1.00 86.25 113 ALA A N 1
ATOM 903 C CA . ALA A 1 113 ? -0.113 -11.762 -4.417 1.00 86.25 113 ALA A CA 1
ATOM 904 C C . ALA A 1 113 ? 0.590 -13.045 -3.924 1.00 86.25 113 ALA A C 1
ATOM 906 O O . ALA A 1 113 ? 0.729 -13.250 -2.719 1.00 86.25 113 ALA A O 1
ATOM 907 N N . ASN A 1 114 ? 1.080 -13.880 -4.848 1.00 88.62 114 ASN A N 1
ATOM 908 C CA . ASN A 1 114 ? 1.755 -15.150 -4.552 1.00 88.62 114 ASN A CA 1
ATOM 909 C C . ASN A 1 114 ? 3.270 -15.118 -4.820 1.00 88.62 114 ASN A C 1
ATOM 911 O O . ASN A 1 114 ? 3.950 -16.137 -4.662 1.00 88.62 114 ASN A O 1
ATOM 915 N N . ALA A 1 115 ? 3.806 -13.978 -5.254 1.00 94.19 115 ALA A N 1
ATOM 916 C CA . ALA A 1 115 ? 5.203 -13.844 -5.623 1.00 94.19 115 ALA A CA 1
ATOM 917 C C . ALA A 1 115 ? 6.125 -13.888 -4.396 1.00 94.19 115 ALA A C 1
ATOM 919 O O . ALA A 1 115 ? 5.752 -13.526 -3.280 1.00 94.19 115 ALA A O 1
ATOM 920 N N . ASN A 1 116 ? 7.372 -14.302 -4.621 1.00 95.50 116 ASN A N 1
ATOM 921 C CA . ASN A 1 116 ? 8.400 -14.214 -3.591 1.00 95.50 116 ASN A CA 1
ATOM 922 C C . ASN A 1 116 ? 8.835 -12.753 -3.354 1.00 95.50 116 ASN A C 1
ATOM 924 O O . ASN A 1 116 ? 8.637 -11.875 -4.196 1.00 95.50 116 ASN A O 1
ATOM 928 N N . GLU A 1 117 ? 9.492 -12.516 -2.220 1.00 96.56 117 GLU A N 1
ATOM 929 C CA . GLU A 1 117 ? 9.959 -11.189 -1.796 1.00 96.56 117 GLU A CA 1
ATOM 930 C C . GLU A 1 117 ? 10.829 -10.481 -2.850 1.00 96.56 117 GLU A C 1
ATOM 932 O O . GLU A 1 117 ? 10.684 -9.281 -3.064 1.00 96.56 117 GLU A O 1
ATOM 937 N N . ARG A 1 118 ? 11.688 -11.215 -3.573 1.00 97.56 118 ARG A N 1
ATOM 938 C CA . ARG A 1 118 ? 12.601 -10.651 -4.586 1.00 97.56 118 ARG A CA 1
ATOM 939 C C . ARG A 1 118 ? 11.838 -10.032 -5.758 1.00 97.56 118 ARG A C 1
ATOM 941 O O . ARG A 1 118 ? 12.170 -8.934 -6.202 1.00 97.56 118 ARG A O 1
ATOM 948 N N . VAL A 1 119 ? 10.802 -10.719 -6.237 1.00 96.81 119 VAL A N 1
ATOM 949 C CA . VAL A 1 119 ? 9.915 -10.225 -7.302 1.00 96.81 119 VAL A CA 1
ATOM 950 C C . VAL A 1 119 ? 9.068 -9.055 -6.793 1.00 96.81 119 VAL A C 1
ATOM 952 O O . VAL A 1 119 ? 8.946 -8.043 -7.485 1.00 96.81 119 VAL A O 1
ATOM 955 N N . LYS A 1 120 ? 8.559 -9.136 -5.555 1.00 97.75 120 LYS A N 1
ATOM 956 C CA . LYS A 1 120 ? 7.820 -8.034 -4.919 1.00 97.75 120 LYS A CA 1
ATOM 957 C C . LYS A 1 120 ? 8.666 -6.768 -4.782 1.00 97.75 120 LYS A C 1
ATOM 959 O O . LYS A 1 120 ? 8.200 -5.694 -5.149 1.00 97.75 120 LYS A O 1
ATOM 964 N N . MET A 1 121 ? 9.918 -6.881 -4.332 1.00 98.38 121 MET A N 1
ATOM 965 C CA . MET A 1 121 ? 10.866 -5.761 -4.262 1.00 98.38 121 MET A CA 1
ATOM 966 C C . MET A 1 121 ? 11.095 -5.121 -5.636 1.00 98.38 121 MET A C 1
ATOM 968 O O . MET A 1 121 ? 11.082 -3.895 -5.745 1.00 98.38 121 MET A O 1
ATOM 972 N N . LEU A 1 122 ? 11.279 -5.932 -6.684 1.00 97.88 122 LEU A N 1
ATOM 973 C CA . LEU A 1 122 ? 11.468 -5.450 -8.055 1.00 97.88 122 LEU A CA 1
ATOM 974 C C . LEU A 1 122 ? 10.265 -4.631 -8.542 1.00 97.88 122 LEU A C 1
ATOM 976 O O . LEU A 1 122 ? 10.433 -3.481 -8.954 1.00 97.88 122 LEU A O 1
ATOM 980 N N . ILE A 1 123 ? 9.057 -5.187 -8.430 1.00 96.75 123 ILE A N 1
ATOM 981 C CA . ILE A 1 123 ? 7.818 -4.521 -8.857 1.00 96.75 123 ILE A CA 1
ATOM 982 C C . ILE A 1 123 ? 7.544 -3.275 -8.010 1.00 96.75 123 ILE A C 1
ATOM 984 O O . ILE A 1 123 ? 7.194 -2.227 -8.549 1.00 96.75 123 ILE A O 1
ATOM 988 N N . MET A 1 124 ? 7.743 -3.347 -6.694 1.00 97.69 124 MET A N 1
ATOM 989 C CA . MET A 1 124 ? 7.559 -2.208 -5.796 1.00 97.69 124 MET A CA 1
ATOM 990 C C . MET A 1 124 ? 8.508 -1.052 -6.144 1.00 97.69 124 MET A C 1
ATOM 992 O O . MET A 1 124 ? 8.078 0.101 -6.173 1.00 97.69 124 MET A O 1
ATOM 996 N N . ALA A 1 125 ? 9.772 -1.341 -6.471 1.00 98.31 125 ALA A N 1
ATOM 997 C CA . ALA A 1 125 ? 10.736 -0.320 -6.876 1.00 98.31 125 ALA A CA 1
ATOM 998 C C . ALA A 1 125 ? 10.363 0.355 -8.206 1.00 98.31 125 ALA A C 1
ATOM 1000 O O . ALA A 1 125 ? 10.391 1.587 -8.294 1.00 98.31 125 ALA A O 1
ATOM 1001 N N . ASP A 1 126 ? 9.961 -0.427 -9.212 1.00 97.12 126 ASP A N 1
ATOM 1002 C CA . ASP A 1 126 ? 9.429 0.097 -10.476 1.00 97.12 126 ASP A CA 1
ATOM 1003 C C . ASP A 1 126 ? 8.204 1.000 -10.233 1.00 97.12 126 ASP A C 1
ATOM 1005 O O . ASP A 1 126 ? 8.151 2.165 -10.653 1.00 97.12 126 ASP A O 1
ATOM 1009 N N . LYS A 1 127 ? 7.222 0.500 -9.478 1.00 97.25 127 LYS A N 1
ATOM 1010 C CA . LYS A 1 127 ? 5.968 1.216 -9.219 1.00 97.25 127 LYS A CA 1
ATOM 1011 C C . LYS A 1 127 ? 6.179 2.483 -8.401 1.00 97.25 127 LYS A C 1
ATOM 1013 O O . LYS A 1 127 ? 5.519 3.482 -8.703 1.00 97.25 127 LYS A O 1
ATOM 1018 N N . LEU A 1 128 ? 7.126 2.489 -7.460 1.00 98.44 128 LEU A N 1
ATOM 1019 C CA . LEU A 1 128 ? 7.510 3.686 -6.714 1.00 98.44 128 LEU A CA 1
ATOM 1020 C C . LEU A 1 128 ? 8.138 4.752 -7.619 1.00 98.44 128 LEU A C 1
ATOM 1022 O O . LEU A 1 128 ? 7.710 5.907 -7.586 1.00 98.44 128 LEU A O 1
ATOM 1026 N N . SER A 1 129 ? 9.101 4.388 -8.469 1.00 97.38 129 SER A N 1
ATOM 1027 C CA . SER A 1 129 ? 9.685 5.347 -9.421 1.00 97.38 129 SER A CA 1
ATOM 1028 C C . SER A 1 129 ? 8.617 5.914 -10.371 1.00 97.38 129 SER A C 1
ATOM 1030 O O . SER A 1 129 ? 8.528 7.128 -10.595 1.00 97.38 129 SER A O 1
ATOM 1032 N N . ASN A 1 130 ? 7.719 5.060 -10.869 1.00 95.31 130 ASN A N 1
ATOM 1033 C CA . ASN A 1 130 ? 6.627 5.492 -11.737 1.00 95.31 130 ASN A CA 1
ATOM 1034 C C . ASN A 1 130 ? 5.643 6.432 -11.030 1.00 95.31 130 ASN A C 1
ATOM 1036 O O . ASN A 1 130 ? 5.309 7.481 -11.588 1.00 95.31 130 ASN A O 1
ATOM 1040 N N . ILE A 1 131 ? 5.206 6.116 -9.806 1.00 97.25 131 ILE A N 1
ATOM 1041 C CA . ILE A 1 131 ? 4.231 6.955 -9.101 1.00 97.25 131 ILE A CA 1
ATOM 1042 C C . ILE A 1 131 ? 4.837 8.279 -8.627 1.00 97.25 131 ILE A C 1
ATOM 1044 O O . ILE A 1 131 ? 4.145 9.294 -8.661 1.00 97.25 131 ILE A O 1
ATOM 1048 N N . ARG A 1 132 ? 6.136 8.333 -8.301 1.00 96.88 132 ARG A N 1
ATOM 1049 C CA . ARG A 1 132 ? 6.850 9.602 -8.062 1.00 96.88 132 ARG A CA 1
ATOM 1050 C C . ARG A 1 132 ? 6.802 10.513 -9.284 1.00 96.88 132 ARG A C 1
ATOM 1052 O O . ARG A 1 132 ? 6.477 11.695 -9.160 1.00 96.88 132 ARG A O 1
ATOM 1059 N N . SER A 1 133 ? 7.067 9.962 -10.471 1.00 94.00 133 SER A N 1
ATOM 1060 C CA . SER A 1 133 ? 6.968 10.702 -11.734 1.00 94.00 133 SER A CA 1
ATOM 1061 C C . SER A 1 133 ? 5.534 11.174 -12.006 1.00 94.00 133 SER A C 1
ATOM 1063 O O . SER A 1 133 ? 5.339 12.320 -12.410 1.00 94.00 133 SER A O 1
ATOM 1065 N N . ILE A 1 134 ? 4.533 10.317 -11.767 1.00 94.44 134 ILE A N 1
ATOM 1066 C CA . ILE A 1 134 ? 3.108 10.648 -11.932 1.00 94.44 134 ILE A CA 1
ATOM 1067 C C . ILE A 1 134 ? 2.701 11.766 -10.972 1.00 94.44 134 ILE A C 1
ATOM 1069 O O . ILE A 1 134 ? 2.116 12.751 -11.411 1.00 94.44 134 ILE A O 1
ATOM 1073 N N . ALA A 1 135 ? 3.031 11.650 -9.687 1.00 95.31 135 ALA A N 1
ATOM 1074 C CA . ALA A 1 135 ? 2.696 12.641 -8.670 1.00 95.31 135 ALA A CA 1
ATOM 1075 C C . ALA A 1 135 ? 3.360 13.993 -8.950 1.00 95.31 135 ALA A C 1
ATOM 1077 O O . ALA A 1 135 ? 2.720 15.041 -8.823 1.00 95.31 135 ALA A O 1
ATOM 1078 N N . PHE A 1 136 ? 4.623 13.977 -9.392 1.00 93.50 136 PHE A N 1
ATOM 1079 C CA . PHE A 1 136 ? 5.310 15.184 -9.832 1.00 93.50 136 PHE A CA 1
ATOM 1080 C C . PHE A 1 136 ? 4.561 15.851 -10.988 1.00 93.50 136 PHE A C 1
ATOM 1082 O O . PHE A 1 136 ? 4.205 17.022 -10.876 1.00 93.50 136 PHE A O 1
ATOM 1089 N N . ASP A 1 137 ? 4.268 15.131 -12.070 1.00 92.69 137 ASP A N 1
ATOM 1090 C CA . ASP A 1 137 ? 3.571 15.710 -13.221 1.00 92.69 137 ASP A CA 1
ATOM 1091 C C . ASP A 1 137 ? 2.150 16.167 -12.862 1.00 92.69 137 ASP A C 1
ATOM 1093 O O . ASP A 1 137 ? 1.749 17.278 -13.217 1.00 92.69 137 ASP A O 1
ATOM 1097 N N . TYR A 1 138 ? 1.403 15.363 -12.104 1.00 93.81 138 TYR A N 1
ATOM 1098 C CA . TYR A 1 138 ? 0.035 15.668 -11.684 1.00 93.81 138 TYR A CA 1
ATOM 1099 C C . TYR A 1 138 ? -0.026 16.984 -10.904 1.00 93.81 138 TYR A C 1
ATOM 1101 O O . TYR A 1 138 ? -0.881 17.826 -11.173 1.00 93.81 138 TYR A O 1
ATOM 1109 N N . LYS A 1 139 ? 0.950 17.238 -10.026 1.00 92.81 139 LYS A N 1
ATOM 1110 C CA . LYS A 1 139 ? 1.063 18.506 -9.295 1.00 92.81 139 LYS A CA 1
ATOM 1111 C C . LYS A 1 139 ? 1.250 19.729 -10.207 1.00 92.81 139 LYS A C 1
ATOM 1113 O O . LYS A 1 139 ? 0.852 20.828 -9.826 1.00 92.81 139 LYS A O 1
ATOM 1118 N N . HIS A 1 140 ? 1.857 19.567 -11.384 1.00 92.44 140 HIS A N 1
ATOM 1119 C CA . HIS A 1 140 ? 2.162 20.678 -12.295 1.00 92.44 140 HIS A CA 1
ATOM 1120 C C . HIS A 1 140 ? 1.106 20.885 -13.384 1.00 92.44 140 HIS A C 1
ATOM 1122 O O . HIS A 1 140 ? 0.847 22.027 -13.764 1.00 92.44 140 HIS A O 1
ATOM 1128 N N . ILE A 1 141 ? 0.521 19.807 -13.914 1.00 92.06 141 ILE A N 1
ATOM 1129 C CA . ILE A 1 141 ? -0.397 19.871 -15.065 1.00 92.06 141 ILE A CA 1
ATOM 1130 C C . ILE A 1 141 ? -1.800 19.315 -14.787 1.00 92.06 141 ILE A C 1
ATOM 1132 O O . ILE A 1 141 ? -2.666 19.414 -15.661 1.00 92.06 141 ILE A O 1
ATOM 1136 N N . GLY A 1 142 ? -2.049 18.780 -13.588 1.00 92.31 142 GLY A N 1
ATOM 1137 C CA . GLY A 1 142 ? -3.343 18.239 -13.171 1.00 92.31 142 GLY A CA 1
ATOM 1138 C C . GLY A 1 142 ? -3.832 17.120 -14.088 1.00 92.31 142 GLY A C 1
ATOM 1139 O O . GLY A 1 142 ? -3.047 16.318 -14.596 1.00 92.31 142 GLY A O 1
ATOM 1140 N N . ASP A 1 143 ? -5.137 17.104 -14.359 1.00 92.31 143 ASP A N 1
ATOM 1141 C CA . ASP A 1 143 ? -5.778 16.037 -15.137 1.00 92.31 143 ASP A CA 1
ATOM 1142 C C . ASP A 1 143 ? -5.328 15.949 -16.605 1.00 92.31 143 ASP A C 1
ATOM 1144 O O . ASP A 1 143 ? -5.517 14.911 -17.241 1.00 92.31 143 ASP A O 1
ATOM 1148 N N . LYS A 1 144 ? -4.640 16.968 -17.141 1.00 91.88 144 LYS A N 1
ATOM 1149 C CA . LYS A 1 144 ? -4.012 16.880 -18.475 1.00 91.88 144 LYS A CA 1
ATOM 1150 C C . LYS A 1 144 ? -2.962 15.771 -18.552 1.00 91.88 144 LYS A C 1
ATOM 1152 O O . LYS A 1 144 ? -2.647 15.300 -19.641 1.00 91.88 144 LYS A O 1
ATOM 1157 N N . LEU A 1 145 ? -2.415 15.339 -17.411 1.00 91.88 145 LEU A N 1
ATOM 1158 C CA . LEU A 1 145 ? -1.502 14.201 -17.334 1.00 91.88 145 LEU A CA 1
ATOM 1159 C C . LEU A 1 145 ? -2.103 12.941 -17.968 1.00 91.88 145 LEU A C 1
ATOM 1161 O O . LEU A 1 145 ? -1.401 12.213 -18.669 1.00 91.88 145 LEU A O 1
ATOM 1165 N N . TRP A 1 146 ? -3.396 12.694 -17.763 1.00 92.31 146 TRP A N 1
ATOM 1166 C CA . TRP A 1 146 ? -4.039 11.442 -18.167 1.00 92.31 146 TRP A CA 1
ATOM 1167 C C . TRP A 1 146 ? -4.156 11.288 -19.684 1.00 92.31 146 TRP A C 1
ATOM 1169 O O . TRP A 1 146 ? -4.193 10.162 -20.171 1.00 92.31 146 TRP A O 1
ATOM 1179 N N . GLU A 1 147 ? -4.085 12.385 -20.445 1.00 90.31 147 GLU A N 1
ATOM 1180 C CA . GLU A 1 147 ? -3.987 12.364 -21.913 1.00 90.31 147 GLU A CA 1
ATOM 1181 C C . GLU A 1 147 ? -2.699 11.678 -22.403 1.00 90.31 147 GLU A C 1
ATOM 1183 O O . GLU A 1 147 ? -2.632 11.195 -23.533 1.00 90.31 147 GLU A O 1
ATOM 1188 N N . ARG A 1 148 ? -1.667 11.589 -21.549 1.00 88.25 148 ARG A N 1
ATOM 1189 C CA . ARG A 1 148 ? -0.425 10.864 -21.848 1.00 88.25 148 ARG A CA 1
ATOM 1190 C C . ARG A 1 148 ? -0.573 9.355 -21.680 1.00 88.25 148 ARG A C 1
ATOM 1192 O O . ARG A 1 148 ? 0.324 8.634 -22.105 1.00 88.25 148 ARG A O 1
ATOM 1199 N N . PHE A 1 149 ? -1.635 8.839 -21.068 1.00 88.31 149 PHE A N 1
ATOM 1200 C CA . PHE A 1 149 ? -1.789 7.410 -20.779 1.00 88.31 149 PHE A CA 1
ATOM 1201 C C . PHE A 1 149 ? -2.764 6.737 -21.746 1.00 88.31 149 PHE A C 1
ATOM 1203 O O . PHE A 1 149 ? -3.717 7.337 -22.224 1.00 88.31 149 PHE A O 1
ATOM 1210 N N . ASN A 1 150 ? -2.537 5.448 -22.021 1.00 84.62 150 ASN A N 1
ATOM 1211 C CA . ASN A 1 150 ? -3.431 4.665 -22.885 1.00 84.62 150 ASN A CA 1
ATOM 1212 C C . ASN A 1 150 ? -4.710 4.222 -22.146 1.00 84.62 150 ASN A C 1
ATOM 1214 O O . ASN A 1 150 ? -5.668 3.785 -22.777 1.00 84.62 150 ASN A O 1
ATOM 1218 N N . ALA A 1 151 ? -4.709 4.302 -20.812 1.00 87.88 151 ALA A N 1
ATOM 1219 C CA . ALA A 1 151 ? -5.840 3.983 -19.955 1.00 87.88 151 ALA A CA 1
ATOM 1220 C C . ALA A 1 151 ? -6.209 5.209 -19.099 1.00 87.88 151 ALA A C 1
ATOM 1222 O O . ALA A 1 151 ? -5.298 5.912 -18.649 1.00 87.88 151 ALA A O 1
ATOM 1223 N N . PRO A 1 152 ? -7.515 5.462 -18.878 1.00 90.25 152 PRO A N 1
ATOM 1224 C CA . PRO A 1 152 ? -8.007 6.608 -18.118 1.00 90.25 152 PRO A CA 1
ATOM 1225 C C . PRO A 1 152 ? -7.615 6.529 -16.640 1.00 90.25 152 PRO A C 1
ATOM 1227 O O . PRO A 1 152 ? -7.327 5.446 -16.126 1.00 90.25 152 PRO A O 1
ATOM 1230 N N . LYS A 1 153 ? -7.685 7.675 -15.954 1.00 91.88 153 LYS A N 1
ATOM 1231 C CA . LYS A 1 153 ? -7.293 7.845 -14.550 1.00 91.88 153 LYS A CA 1
ATOM 1232 C C . LYS A 1 153 ? -7.855 6.767 -13.617 1.00 91.88 153 LYS A C 1
ATOM 1234 O O . LYS A 1 153 ? -7.069 6.110 -12.950 1.00 91.88 153 LYS A O 1
ATOM 1239 N N . GLY A 1 154 ? -9.164 6.508 -13.639 1.00 91.06 154 GLY A N 1
ATOM 1240 C CA . GLY A 1 154 ? -9.774 5.476 -12.786 1.00 91.06 154 GLY A CA 1
ATOM 1241 C C . GLY A 1 154 ? -9.228 4.061 -13.007 1.00 91.06 154 GLY A C 1
ATOM 1242 O O . GLY A 1 154 ? -9.075 3.306 -12.055 1.00 91.06 154 GLY A O 1
ATOM 1243 N N . LYS A 1 155 ? -8.825 3.704 -14.237 1.00 91.12 155 LYS A N 1
ATOM 1244 C CA . LYS A 1 155 ? -8.151 2.415 -14.484 1.00 91.12 155 LYS A CA 1
ATOM 1245 C C . LYS A 1 155 ? -6.722 2.398 -13.945 1.00 91.12 155 LYS A C 1
ATOM 1247 O O . LYS A 1 155 ? -6.267 1.352 -13.502 1.00 91.12 155 LYS A O 1
ATOM 1252 N N . GLN A 1 156 ? -6.017 3.531 -13.985 1.00 93.75 156 GLN A N 1
ATOM 1253 C CA . GLN A 1 156 ? -4.703 3.653 -13.345 1.00 93.75 156 GLN A CA 1
ATOM 1254 C C . GLN A 1 156 ? -4.832 3.549 -11.823 1.00 93.75 156 GLN A C 1
ATOM 1256 O O . GLN A 1 156 ? -4.053 2.827 -11.212 1.00 93.75 156 GLN A O 1
ATOM 1261 N N . ALA A 1 157 ? -5.840 4.206 -11.238 1.00 94.00 157 ALA A N 1
ATOM 1262 C CA . ALA A 1 157 ? -6.144 4.128 -9.813 1.00 94.00 157 ALA A CA 1
ATOM 1263 C C . ALA A 1 157 ? -6.395 2.675 -9.392 1.00 94.00 157 ALA A C 1
ATOM 1265 O O . ALA A 1 157 ? -5.687 2.174 -8.533 1.00 94.00 157 ALA A O 1
ATOM 1266 N N . TRP A 1 158 ? -7.303 1.971 -10.079 1.00 94.50 158 TRP A N 1
ATOM 1267 C CA . TRP A 1 158 ? -7.578 0.549 -9.839 1.00 94.50 158 TRP A CA 1
ATOM 1268 C C . TRP A 1 158 ? -6.317 -0.323 -9.891 1.00 94.50 158 TRP A C 1
ATOM 1270 O O . TRP A 1 158 ? -6.132 -1.203 -9.057 1.00 94.50 158 TRP A O 1
ATOM 1280 N N . TYR A 1 159 ? -5.431 -0.076 -10.860 1.00 94.62 159 TYR A N 1
ATOM 1281 C CA . TYR A 1 159 ? -4.208 -0.861 -10.978 1.00 94.62 159 TYR A CA 1
ATOM 1282 C C . TYR A 1 159 ? -3.250 -0.619 -9.806 1.00 94.62 159 TYR A C 1
ATOM 1284 O O . TYR A 1 159 ? -2.728 -1.576 -9.246 1.00 94.62 159 TYR A O 1
ATOM 1292 N N . TYR A 1 160 ? -3.021 0.639 -9.422 1.00 96.38 160 TYR A N 1
ATOM 1293 C CA . TYR A 1 160 ? -2.160 0.948 -8.277 1.00 96.38 160 TYR A CA 1
ATOM 1294 C C . TYR A 1 160 ? -2.749 0.465 -6.948 1.00 96.38 160 TYR A C 1
ATOM 1296 O O . TYR A 1 160 ? -1.989 -0.004 -6.107 1.00 96.38 160 TYR A O 1
ATOM 1304 N N . ASP A 1 161 ? -4.069 0.540 -6.789 1.00 94.38 161 ASP A N 1
ATOM 1305 C CA . ASP A 1 161 ? -4.806 0.025 -5.631 1.00 94.38 161 ASP A CA 1
ATOM 1306 C C . ASP A 1 161 ? -4.583 -1.489 -5.477 1.00 94.38 161 ASP A C 1
ATOM 1308 O O . ASP A 1 161 ? -4.056 -1.941 -4.465 1.00 94.38 161 ASP A O 1
ATOM 1312 N N . GLY A 1 162 ? -4.806 -2.265 -6.545 1.00 94.88 162 GLY A N 1
ATOM 1313 C CA . GLY A 1 162 ? -4.552 -3.709 -6.527 1.00 94.88 162 GLY A CA 1
ATOM 1314 C C . GLY A 1 162 ? -3.077 -4.086 -6.327 1.00 94.88 162 GLY A C 1
ATOM 1315 O O . GLY A 1 162 ? -2.778 -5.114 -5.725 1.00 94.88 162 GLY A O 1
ATOM 1316 N N . ILE A 1 163 ? -2.135 -3.259 -6.799 1.00 96.00 163 ILE A N 1
ATOM 1317 C CA . ILE A 1 163 ? -0.702 -3.453 -6.525 1.00 96.00 163 ILE A CA 1
ATOM 1318 C C . ILE A 1 163 ? -0.383 -3.204 -5.047 1.00 96.00 163 ILE A C 1
ATOM 1320 O O . ILE A 1 163 ? 0.384 -3.972 -4.472 1.00 96.00 163 ILE A O 1
ATOM 1324 N N . LEU A 1 164 ? -0.943 -2.157 -4.434 1.00 96.25 164 LEU A N 1
ATOM 1325 C CA . LEU A 1 164 ? -0.771 -1.888 -3.004 1.00 96.25 164 LEU A CA 1
ATOM 1326 C C . LEU A 1 164 ? -1.321 -3.044 -2.162 1.00 96.25 164 LEU A C 1
ATOM 1328 O O . LEU A 1 164 ? -0.607 -3.536 -1.291 1.00 96.25 164 LEU A O 1
ATOM 1332 N N . ASP A 1 165 ? -2.509 -3.552 -2.492 1.00 95.00 165 ASP A N 1
ATOM 1333 C CA . ASP A 1 165 ? -3.093 -4.721 -1.825 1.00 95.00 165 ASP A CA 1
ATOM 1334 C C . ASP A 1 165 ? -2.201 -5.965 -1.953 1.00 95.00 165 ASP A C 1
ATOM 1336 O O . ASP A 1 165 ? -1.919 -6.649 -0.967 1.00 95.00 165 ASP A O 1
ATOM 1340 N N . ALA A 1 166 ? -1.689 -6.248 -3.154 1.00 95.69 166 ALA A N 1
ATOM 1341 C CA . ALA A 1 166 ? -0.811 -7.395 -3.392 1.00 95.69 166 ALA A CA 1
ATOM 1342 C C . ALA A 1 166 ? 0.579 -7.262 -2.729 1.00 95.69 166 ALA A C 1
ATOM 1344 O O . ALA A 1 166 ? 1.265 -8.269 -2.524 1.00 95.69 166 ALA A O 1
ATOM 1345 N N . LEU A 1 167 ? 0.993 -6.038 -2.385 1.00 96.62 167 LEU A N 1
ATOM 1346 C CA . LEU A 1 167 ? 2.230 -5.726 -1.664 1.00 96.62 167 LEU A CA 1
ATOM 1347 C C . LEU A 1 167 ? 2.005 -5.481 -0.164 1.00 96.62 167 LEU A C 1
ATOM 1349 O O . LEU A 1 167 ? 2.949 -5.084 0.518 1.00 96.62 167 LEU A O 1
ATOM 1353 N N . TYR A 1 168 ? 0.795 -5.699 0.363 1.00 95.81 168 TYR A N 1
ATOM 1354 C CA . TYR A 1 168 ? 0.444 -5.372 1.750 1.00 95.81 168 TYR A CA 1
ATOM 1355 C C . TYR A 1 168 ? 1.405 -5.995 2.775 1.00 95.81 168 TYR A C 1
ATOM 1357 O O . TYR A 1 168 ? 1.753 -5.364 3.770 1.00 95.81 168 TYR A O 1
ATOM 1365 N N . ASP A 1 169 ? 1.887 -7.211 2.532 1.00 94.88 169 ASP A N 1
ATOM 1366 C CA . ASP A 1 169 ? 2.843 -7.899 3.404 1.00 94.88 169 ASP A CA 1
ATOM 1367 C C . ASP A 1 169 ? 4.219 -7.215 3.468 1.00 94.88 169 ASP A C 1
ATOM 1369 O O . ASP A 1 169 ? 4.895 -7.282 4.498 1.00 94.88 169 ASP A O 1
ATOM 1373 N N . MET A 1 170 ? 4.612 -6.492 2.416 1.00 96.00 170 MET A N 1
ATOM 1374 C CA . MET A 1 170 ? 5.897 -5.789 2.342 1.00 96.00 170 MET A CA 1
ATOM 1375 C C . MET A 1 170 ? 6.012 -4.659 3.369 1.00 96.00 170 MET A C 1
ATOM 1377 O O . MET A 1 170 ? 7.128 -4.284 3.729 1.00 96.00 170 MET A O 1
ATOM 1381 N N . GLN A 1 171 ? 4.890 -4.136 3.881 1.00 95.88 171 GLN A N 1
ATOM 1382 C CA . GLN A 1 171 ? 4.900 -3.100 4.921 1.00 95.88 171 GLN A CA 1
ATOM 1383 C C . GLN A 1 171 ? 5.488 -3.600 6.250 1.00 95.88 171 GLN A C 1
ATOM 1385 O O . GLN A 1 171 ? 5.971 -2.800 7.044 1.00 95.88 171 GLN A O 1
ATOM 1390 N N . PHE A 1 172 ? 5.459 -4.915 6.493 1.00 95.12 172 PHE A N 1
ATOM 1391 C CA . PHE A 1 172 ? 5.973 -5.526 7.722 1.00 95.12 172 PHE A CA 1
ATOM 1392 C C . PHE A 1 172 ? 7.447 -5.934 7.614 1.00 95.12 172 PHE A C 1
ATOM 1394 O O . PHE A 1 172 ? 8.031 -6.397 8.595 1.00 95.12 172 PHE A O 1
ATOM 1401 N N . ILE A 1 173 ? 8.059 -5.768 6.437 1.00 95.25 173 ILE A N 1
ATOM 1402 C CA . ILE A 1 173 ? 9.483 -6.010 6.209 1.00 95.25 173 ILE A CA 1
ATOM 1403 C C . ILE A 1 173 ? 10.221 -4.678 6.420 1.00 95.25 173 ILE A C 1
ATOM 1405 O O . ILE A 1 173 ? 10.014 -3.758 5.625 1.00 95.25 173 ILE A O 1
ATOM 1409 N N . PRO A 1 174 ? 11.098 -4.542 7.436 1.00 95.62 174 PRO A N 1
ATOM 1410 C CA . PRO A 1 174 ? 11.727 -3.261 7.788 1.00 95.62 174 PRO A CA 1
ATOM 1411 C C . PRO A 1 174 ? 12.461 -2.577 6.630 1.00 95.62 174 PRO A C 1
ATOM 1413 O O . PRO A 1 174 ? 12.464 -1.353 6.506 1.00 95.62 174 PRO A O 1
ATOM 1416 N N . GLU A 1 175 ? 13.087 -3.363 5.758 1.00 96.56 175 GLU A N 1
ATOM 1417 C CA . GLU A 1 175 ? 13.786 -2.876 4.574 1.00 96.56 175 GLU A CA 1
ATOM 1418 C C . GLU A 1 175 ? 12.839 -2.291 3.510 1.00 96.56 175 GLU A C 1
ATOM 1420 O O . GLU A 1 175 ? 13.241 -1.413 2.747 1.00 96.56 175 GLU A O 1
ATOM 1425 N N . CYS A 1 176 ? 11.585 -2.745 3.462 1.00 97.50 176 CYS A N 1
ATOM 1426 C CA . CYS A 1 176 ? 10.603 -2.398 2.431 1.00 97.50 176 CYS A CA 1
ATOM 1427 C C . CYS A 1 176 ? 9.527 -1.415 2.905 1.00 97.50 176 CYS A C 1
ATOM 1429 O O . CYS A 1 176 ? 8.980 -0.678 2.083 1.00 97.50 176 CYS A O 1
ATOM 1431 N N . GLU A 1 177 ? 9.262 -1.366 4.213 1.00 96.69 177 GLU A N 1
ATOM 1432 C CA . GLU A 1 177 ? 8.213 -0.566 4.856 1.00 96.69 177 GLU A CA 1
ATOM 1433 C C . GLU A 1 177 ? 8.157 0.867 4.312 1.00 96.69 177 GLU A C 1
ATOM 1435 O O . GLU A 1 177 ? 7.112 1.347 3.870 1.00 96.69 177 GLU A O 1
ATOM 1440 N N . LYS A 1 178 ? 9.307 1.549 4.273 1.00 97.25 178 LYS A N 1
ATOM 1441 C CA . LYS A 1 178 ? 9.380 2.941 3.816 1.00 97.25 178 LYS A CA 1
ATOM 1442 C C . LYS A 1 178 ? 8.932 3.109 2.362 1.00 97.25 178 LYS A C 1
ATOM 1444 O O . LYS A 1 178 ? 8.254 4.084 2.050 1.00 97.25 178 LYS A O 1
ATOM 1449 N N . ALA A 1 179 ? 9.331 2.195 1.477 1.00 97.69 179 ALA A N 1
ATOM 1450 C CA . ALA A 1 179 ? 8.960 2.257 0.067 1.00 97.69 179 ALA A CA 1
ATOM 1451 C C . ALA A 1 179 ? 7.457 2.004 -0.109 1.00 97.69 179 ALA A C 1
ATOM 1453 O O . ALA A 1 179 ? 6.802 2.747 -0.835 1.00 97.69 179 ALA A O 1
ATOM 1454 N N . TYR A 1 180 ? 6.904 1.021 0.608 1.00 98.12 180 TYR A N 1
ATOM 1455 C CA . TYR A 1 180 ? 5.473 0.717 0.596 1.00 98.12 180 TYR A CA 1
ATOM 1456 C C . TYR A 1 180 ? 4.620 1.923 1.025 1.00 98.12 180 TYR A C 1
ATOM 1458 O O . TYR A 1 180 ? 3.694 2.332 0.313 1.00 98.12 180 TYR A O 1
ATOM 1466 N N . TRP A 1 181 ? 4.960 2.543 2.159 1.00 97.19 181 TRP A N 1
ATOM 1467 C CA . TRP A 1 181 ? 4.222 3.707 2.649 1.00 97.19 181 TRP A CA 1
ATOM 1468 C C . TRP A 1 181 ? 4.366 4.912 1.724 1.00 97.19 181 TRP A C 1
ATOM 1470 O O . TRP A 1 181 ? 3.386 5.615 1.498 1.00 97.19 181 TRP A O 1
ATOM 1480 N N . GLU A 1 182 ? 5.532 5.113 1.107 1.00 98.12 182 GLU A N 1
ATOM 1481 C CA . GLU A 1 182 ? 5.711 6.192 0.136 1.00 98.12 182 GLU A CA 1
ATOM 1482 C C . GLU A 1 182 ? 4.819 6.011 -1.106 1.00 98.12 182 GLU A C 1
ATOM 1484 O O . GLU A 1 182 ? 4.197 6.977 -1.551 1.00 98.12 182 GLU A O 1
ATOM 1489 N N . ILE A 1 183 ? 4.689 4.789 -1.644 1.00 98.00 183 ILE A N 1
ATOM 1490 C CA . ILE A 1 183 ? 3.732 4.510 -2.732 1.00 98.00 183 ILE A CA 1
ATOM 1491 C C . ILE A 1 183 ? 2.311 4.824 -2.264 1.00 98.00 183 ILE A C 1
ATOM 1493 O O . ILE A 1 183 ? 1.572 5.492 -2.984 1.00 98.00 183 ILE A O 1
ATOM 1497 N N . THR A 1 184 ? 1.941 4.383 -1.060 1.00 96.25 184 THR A N 1
ATOM 1498 C CA . THR A 1 184 ? 0.606 4.604 -0.484 1.00 96.25 184 THR A CA 1
ATOM 1499 C C . THR A 1 184 ? 0.280 6.096 -0.359 1.00 96.25 184 THR A C 1
ATOM 1501 O O . THR A 1 184 ? -0.814 6.537 -0.717 1.00 96.25 184 THR A O 1
ATOM 1504 N N . GLU A 1 185 ? 1.227 6.909 0.110 1.00 95.50 185 GLU A N 1
ATOM 1505 C CA . GLU A 1 185 ? 1.049 8.358 0.224 1.00 95.50 185 GLU A CA 1
ATOM 1506 C C . GLU A 1 185 ? 0.932 9.041 -1.142 1.00 95.50 185 GLU A C 1
ATOM 1508 O O . GLU A 1 185 ? 0.042 9.869 -1.345 1.00 95.50 185 GLU A O 1
ATOM 1513 N N . LEU A 1 186 ? 1.797 8.677 -2.093 1.00 97.19 186 LEU A N 1
ATOM 1514 C CA . LEU A 1 186 ? 1.761 9.225 -3.450 1.00 97.19 186 LEU A CA 1
ATOM 1515 C C . LEU A 1 186 ? 0.491 8.801 -4.194 1.00 97.19 186 LEU A C 1
ATOM 1517 O O . LEU A 1 186 ? -0.067 9.591 -4.955 1.00 97.19 186 LEU A O 1
ATOM 1521 N N . PHE A 1 187 ? -0.001 7.588 -3.944 1.00 96.56 187 PHE A N 1
ATOM 1522 C CA . PHE A 1 187 ? -1.288 7.120 -4.441 1.00 96.56 187 PHE A CA 1
ATOM 1523 C C . PHE A 1 187 ? -2.416 8.016 -3.941 1.00 96.56 187 PHE A C 1
ATOM 1525 O O . PHE A 1 187 ? -3.181 8.535 -4.755 1.00 96.56 187 PHE A O 1
ATOM 1532 N N . LYS A 1 188 ? -2.468 8.281 -2.631 1.00 94.69 188 LYS A N 1
ATOM 1533 C CA . LYS A 1 188 ? -3.451 9.202 -2.048 1.00 94.69 188 LYS A CA 1
ATOM 1534 C C . LYS A 1 188 ? -3.333 10.609 -2.641 1.00 94.69 188 LYS A C 1
ATOM 1536 O O . LYS A 1 188 ? -4.344 11.200 -3.001 1.00 94.69 188 LYS A O 1
ATOM 1541 N N . ASP A 1 189 ? -2.117 11.123 -2.825 1.00 94.12 189 ASP A N 1
ATOM 1542 C CA . ASP A 1 189 ? -1.890 12.457 -3.403 1.00 94.12 189 ASP A CA 1
ATOM 1543 C C . ASP A 1 189 ? -2.377 12.589 -4.865 1.00 94.12 189 ASP A C 1
ATOM 1545 O O . ASP A 1 189 ? -2.713 13.691 -5.309 1.00 94.12 189 ASP A O 1
ATOM 1549 N N . VAL A 1 190 ? -2.426 11.490 -5.626 1.00 95.38 190 VAL A N 1
ATOM 1550 C CA . VAL A 1 190 ? -2.808 11.489 -7.052 1.00 95.38 190 VAL A CA 1
ATOM 1551 C C . VAL A 1 190 ? -4.268 11.078 -7.277 1.00 95.38 190 VAL A C 1
ATOM 1553 O O . VAL A 1 190 ? -4.960 11.653 -8.129 1.00 95.38 190 VAL A O 1
ATOM 1556 N N . PHE A 1 191 ? -4.734 10.067 -6.548 1.00 95.38 191 PHE A N 1
ATOM 1557 C CA . PHE A 1 191 ? -5.977 9.344 -6.832 1.00 95.38 191 PHE A CA 1
ATOM 1558 C C . PHE A 1 191 ? -7.059 9.516 -5.768 1.00 95.38 191 PHE A C 1
ATOM 1560 O O . PHE A 1 191 ? -8.151 8.979 -5.942 1.00 95.38 191 PHE A O 1
ATOM 1567 N N . VAL A 1 192 ? -6.794 10.263 -4.698 1.00 94.62 192 VAL A N 1
ATOM 1568 C CA . VAL A 1 192 ? -7.755 10.449 -3.612 1.00 94.62 192 VAL A CA 1
ATOM 1569 C C . VAL A 1 192 ? -8.013 11.932 -3.381 1.00 94.62 192 VAL A C 1
ATOM 1571 O O . VAL A 1 192 ? -7.093 12.750 -3.319 1.00 94.62 192 VAL A O 1
ATOM 1574 N N . LYS A 1 193 ? -9.290 12.293 -3.262 1.00 94.62 193 LYS A N 1
ATOM 1575 C CA . LYS A 1 193 ? -9.720 13.634 -2.861 1.00 94.62 193 LYS A CA 1
ATOM 1576 C C . LYS A 1 193 ? -10.365 13.570 -1.491 1.00 94.62 193 LYS A C 1
ATOM 1578 O O . LYS A 1 193 ? -11.088 12.631 -1.177 1.00 94.62 193 LYS A O 1
ATOM 1583 N N . TYR A 1 194 ? -10.118 14.600 -0.695 1.00 96.50 194 TYR A N 1
ATOM 1584 C CA . TYR A 1 194 ? -10.672 14.708 0.644 1.00 96.50 194 TYR A CA 1
ATOM 1585 C C . TYR A 1 194 ? -11.626 15.884 0.714 1.00 96.50 194 TYR A C 1
ATOM 1587 O O . TYR A 1 194 ? -11.322 16.955 0.186 1.00 96.50 194 TYR A O 1
ATOM 1595 N N . TYR A 1 195 ? -12.750 15.701 1.391 1.00 96.75 195 TYR A N 1
ATOM 1596 C CA . TYR A 1 195 ? -13.751 16.743 1.576 1.00 96.75 195 TYR A CA 1
ATOM 1597 C C . TYR A 1 195 ? -14.126 16.846 3.047 1.00 96.75 195 TYR A C 1
ATOM 1599 O O . TYR A 1 195 ? -14.259 15.833 3.722 1.00 96.75 195 TYR A O 1
ATOM 1607 N N . LEU A 1 196 ? -14.300 18.064 3.544 1.00 96.75 196 LEU A N 1
ATOM 1608 C CA . LEU A 1 196 ? -14.724 18.334 4.909 1.00 96.75 196 LEU A CA 1
ATOM 1609 C C . LEU A 1 196 ? -16.126 18.919 4.913 1.00 96.75 196 LEU A C 1
ATOM 1611 O O . LEU A 1 196 ? -16.348 20.044 4.465 1.00 96.75 196 LEU A O 1
ATOM 1615 N N . ASP A 1 197 ? -17.049 18.173 5.494 1.00 95.88 197 ASP A N 1
ATOM 1616 C CA . ASP A 1 197 ? -18.361 18.658 5.875 1.00 95.88 197 ASP A CA 1
ATOM 1617 C C . ASP A 1 197 ? -18.304 19.143 7.329 1.00 95.88 197 ASP A C 1
ATOM 1619 O O . ASP A 1 197 ? -18.284 18.361 8.283 1.00 95.88 197 ASP A O 1
ATOM 1623 N N . ARG A 1 198 ? -18.246 20.468 7.492 1.00 93.88 198 ARG A N 1
ATOM 1624 C CA . ARG A 1 198 ? -18.199 21.117 8.810 1.00 93.88 198 ARG A CA 1
ATOM 1625 C C . ARG A 1 198 ? -19.536 21.094 9.538 1.00 93.88 198 ARG A C 1
ATOM 1627 O O . ARG A 1 198 ? -19.542 21.250 10.754 1.00 93.88 198 ARG A O 1
ATOM 1634 N N . GLU A 1 199 ? -20.649 20.976 8.820 1.00 92.88 199 GLU A N 1
ATOM 1635 C CA . GLU A 1 199 ? -21.978 21.002 9.435 1.00 92.88 199 GLU A CA 1
ATOM 1636 C C . GLU A 1 199 ? -22.254 19.686 10.158 1.00 92.88 199 GLU A C 1
ATOM 1638 O O . GLU A 1 199 ? -22.809 19.695 11.257 1.00 92.88 199 GLU A O 1
ATOM 1643 N N . ASN A 1 200 ? -21.814 18.572 9.570 1.00 92.44 200 ASN A N 1
ATOM 1644 C CA . ASN A 1 200 ? -22.025 17.236 10.126 1.00 92.44 200 ASN A CA 1
ATOM 1645 C C . ASN A 1 200 ? -20.793 16.643 10.826 1.00 92.44 200 ASN A C 1
ATOM 1647 O O . ASN A 1 200 ? -20.880 15.527 11.342 1.00 92.44 200 ASN A O 1
ATOM 1651 N N . ASP A 1 201 ? -19.675 17.382 10.875 1.00 94.69 201 ASP A N 1
ATOM 1652 C CA . ASP A 1 201 ? -18.386 16.920 11.404 1.00 94.69 201 ASP A CA 1
ATOM 1653 C C . ASP A 1 201 ? -17.953 15.588 10.733 1.00 94.69 201 ASP A C 1
ATOM 1655 O O . ASP A 1 201 ? -17.671 14.584 11.400 1.00 94.69 201 ASP A O 1
ATOM 1659 N N . ILE A 1 202 ? -17.916 15.580 9.391 1.00 94.94 202 ILE A N 1
ATOM 1660 C CA . ILE A 1 202 ? -17.519 14.424 8.566 1.00 94.94 202 ILE A CA 1
ATOM 1661 C C . ILE A 1 202 ? -16.367 14.788 7.620 1.00 94.94 202 ILE A C 1
ATOM 1663 O O . ILE A 1 202 ? -16.398 15.822 6.952 1.00 94.94 202 ILE A O 1
ATOM 1667 N N . ILE A 1 203 ? -15.367 13.911 7.524 1.00 96.25 203 ILE A N 1
ATOM 1668 C CA . ILE A 1 203 ? -14.362 13.915 6.455 1.00 96.25 203 ILE A CA 1
ATOM 1669 C C . ILE A 1 203 ? -14.747 12.822 5.461 1.00 96.25 203 ILE A C 1
ATOM 1671 O O . ILE A 1 203 ? -14.897 11.672 5.855 1.00 96.25 203 ILE A O 1
ATOM 1675 N N . TYR A 1 204 ? -14.875 13.161 4.183 1.00 95.62 204 TYR A N 1
ATOM 1676 C CA . TYR A 1 204 ? -15.035 12.195 3.101 1.00 95.62 204 TYR A CA 1
ATOM 1677 C C . TYR A 1 204 ? -13.705 11.962 2.392 1.00 95.62 204 TYR A C 1
ATOM 1679 O O . TYR A 1 204 ? -12.922 12.894 2.192 1.00 95.62 204 TYR A O 1
ATOM 1687 N N . GLN A 1 205 ? -13.492 10.725 1.969 1.00 94.69 205 GLN A N 1
ATOM 1688 C CA . GLN A 1 205 ? -12.400 10.284 1.122 1.00 94.69 205 GLN A CA 1
ATOM 1689 C C . GLN A 1 205 ? -12.999 9.711 -0.166 1.00 94.69 205 GLN A C 1
ATOM 1691 O O . GLN A 1 205 ? -13.542 8.610 -0.167 1.00 94.69 205 GLN A O 1
ATOM 1696 N N . ASP A 1 206 ? -12.903 10.469 -1.253 1.00 93.06 206 ASP A N 1
ATOM 1697 C CA . ASP A 1 206 ? -13.331 10.071 -2.594 1.00 93.06 206 ASP A CA 1
ATOM 1698 C C . ASP A 1 206 ? -12.152 9.430 -3.329 1.00 93.06 206 ASP A C 1
ATOM 1700 O O . ASP A 1 206 ? -11.188 10.111 -3.706 1.00 93.06 206 ASP A O 1
ATOM 1704 N N . CYS A 1 207 ? -12.199 8.108 -3.476 1.00 89.88 207 CYS A N 1
ATOM 1705 C CA . CYS A 1 207 ? -11.193 7.348 -4.195 1.00 89.88 207 CYS A CA 1
ATOM 1706 C C . CYS A 1 207 ? -11.590 7.246 -5.668 1.00 89.88 207 CYS A C 1
ATOM 1708 O O . CYS A 1 207 ? -12.673 6.779 -6.016 1.00 89.88 207 CYS A O 1
ATOM 1710 N N . GLU A 1 208 ? -10.663 7.567 -6.568 1.00 88.94 208 GLU A N 1
ATOM 1711 C CA . GLU A 1 208 ? -10.875 7.471 -8.019 1.00 88.94 208 GLU A CA 1
ATOM 1712 C C . GLU A 1 208 ? -11.187 6.032 -8.505 1.00 88.94 208 GLU A C 1
ATOM 1714 O O . GLU A 1 208 ? -11.629 5.824 -9.636 1.00 88.94 208 GLU A O 1
ATOM 1719 N N . THR A 1 209 ? -10.986 5.025 -7.652 1.00 81.69 209 THR A N 1
ATOM 1720 C CA . THR A 1 209 ? -11.426 3.637 -7.862 1.00 81.69 209 THR A CA 1
ATOM 1721 C C . THR A 1 209 ? -12.952 3.474 -7.833 1.00 81.69 209 THR A C 1
ATOM 1723 O O . THR A 1 209 ? -13.459 2.445 -8.280 1.00 81.69 209 THR A O 1
ATOM 1726 N N . GLY A 1 210 ? -13.691 4.492 -7.380 1.00 81.12 210 GLY A N 1
ATOM 1727 C CA . GLY A 1 210 ? -15.152 4.517 -7.298 1.00 81.12 210 GLY A CA 1
ATOM 1728 C C . GLY A 1 210 ? -15.710 4.229 -5.903 1.00 81.12 210 GLY A C 1
ATOM 1729 O O . GLY A 1 210 ? -16.925 4.102 -5.763 1.00 81.12 210 GLY A O 1
ATOM 1730 N N . THR A 1 211 ? -14.851 4.117 -4.888 1.00 84.31 211 THR A N 1
ATOM 1731 C CA . THR A 1 211 ? -15.250 3.980 -3.483 1.00 84.31 211 THR A CA 1
ATOM 1732 C C . THR A 1 211 ? -15.206 5.335 -2.787 1.00 84.31 211 THR A C 1
ATOM 1734 O O . THR A 1 211 ? -14.283 6.124 -2.988 1.00 84.31 211 THR A O 1
ATOM 1737 N N . ILE A 1 212 ? -16.209 5.618 -1.955 1.00 90.44 212 ILE A N 1
ATOM 1738 C CA . ILE A 1 212 ? -16.234 6.826 -1.130 1.00 90.44 212 ILE A CA 1
ATOM 1739 C C . ILE A 1 212 ? -16.331 6.389 0.319 1.00 90.44 212 ILE A C 1
ATOM 1741 O O . ILE A 1 212 ? -17.307 5.756 0.714 1.00 90.44 212 ILE A O 1
ATOM 1745 N N . HIS A 1 213 ? -15.326 6.751 1.105 1.00 92.62 213 HIS A N 1
ATOM 1746 C CA . HIS A 1 213 ? -15.318 6.507 2.538 1.00 92.62 213 HIS A CA 1
ATOM 1747 C C . HIS A 1 213 ? -15.624 7.791 3.294 1.00 92.62 213 HIS A C 1
ATOM 1749 O O . HIS A 1 213 ? -15.422 8.893 2.780 1.00 92.62 213 HIS A O 1
ATOM 1755 N N . TYR A 1 214 ? -16.075 7.662 4.532 1.00 94.06 214 TYR A N 1
ATOM 1756 C CA . TYR A 1 214 ? -16.212 8.796 5.425 1.00 94.06 214 TYR A CA 1
ATOM 1757 C C . TYR A 1 214 ? -15.778 8.454 6.851 1.00 94.06 214 TYR A C 1
ATOM 1759 O O . TYR A 1 214 ? -15.929 7.323 7.315 1.00 94.06 214 TYR A O 1
ATOM 1767 N N . LEU A 1 215 ? -15.265 9.459 7.552 1.00 94.06 215 LEU A N 1
ATOM 1768 C CA . LEU A 1 215 ? -14.930 9.416 8.966 1.00 94.06 215 LEU A CA 1
ATOM 1769 C C . LEU A 1 215 ? -15.703 10.516 9.682 1.00 94.06 215 LEU A C 1
ATOM 1771 O O . LEU A 1 215 ? -15.661 11.684 9.290 1.00 94.06 215 LEU A O 1
ATOM 1775 N N . LYS A 1 216 ? -16.412 10.142 10.745 1.00 91.81 216 LYS A N 1
ATOM 1776 C CA . LYS A 1 216 ? -17.188 11.071 11.565 1.00 91.81 216 LYS A CA 1
ATOM 1777 C C . LYS A 1 216 ? -16.437 11.374 12.850 1.00 91.81 216 LYS A C 1
ATOM 1779 O O . LYS A 1 216 ? -15.976 10.462 13.530 1.00 91.81 216 LYS A O 1
ATOM 1784 N N . LYS A 1 217 ? -16.366 12.646 13.232 1.00 89.75 217 LYS A N 1
ATOM 1785 C CA . LYS A 1 217 ? -15.721 13.068 14.481 1.00 89.75 217 LYS A CA 1
ATOM 1786 C C . LYS A 1 217 ? -16.218 12.271 15.689 1.00 89.75 217 LYS A C 1
ATOM 1788 O O . LYS A 1 217 ? -17.421 12.129 15.901 1.00 89.75 217 LYS A O 1
ATOM 1793 N N . GLY A 1 218 ? -15.276 11.784 16.494 1.00 81.56 218 GLY A N 1
ATOM 1794 C CA . GLY A 1 218 ? -15.554 10.945 17.663 1.00 81.56 218 GLY A CA 1
ATOM 1795 C C . GLY A 1 218 ? -15.691 9.448 17.358 1.00 81.56 218 GLY A C 1
ATOM 1796 O O . GLY A 1 218 ? -15.721 8.659 18.300 1.00 81.56 218 GLY A O 1
ATOM 1797 N N . ASN A 1 219 ? -15.717 9.046 16.083 1.00 84.19 219 ASN A N 1
ATOM 1798 C CA . ASN A 1 219 ? -15.591 7.655 15.658 1.00 84.19 219 ASN A CA 1
ATOM 1799 C C . ASN A 1 219 ? -14.351 7.512 14.755 1.00 84.19 219 ASN A C 1
ATOM 1801 O O . ASN A 1 219 ? -14.380 7.985 13.621 1.00 84.19 219 ASN A O 1
ATOM 1805 N N . PRO A 1 220 ? -13.279 6.844 15.213 1.00 85.75 220 PRO A N 1
ATOM 1806 C CA . PRO A 1 220 ? -12.038 6.733 14.448 1.00 85.75 220 PRO A CA 1
ATOM 1807 C C . PRO A 1 220 ? -12.107 5.725 13.290 1.00 85.75 220 PRO A C 1
ATOM 1809 O O . PRO A 1 220 ? -11.082 5.425 12.686 1.00 85.75 220 PRO A O 1
ATOM 1812 N N . SER A 1 221 ? -13.285 5.173 12.987 1.00 87.38 221 SER A N 1
ATOM 1813 C CA . SER A 1 221 ? -13.466 4.214 11.895 1.00 87.38 221 SER A CA 1
ATOM 1814 C C . SER A 1 221 ? -13.891 4.918 10.610 1.00 87.38 221 SER A C 1
ATOM 1816 O O . SER A 1 221 ? -14.877 5.659 10.600 1.00 87.38 221 SER A O 1
ATOM 1818 N N . TRP A 1 222 ? -13.185 4.622 9.521 1.00 89.88 222 TRP A N 1
ATOM 1819 C CA . TRP A 1 222 ? -13.629 4.932 8.165 1.00 89.88 222 TRP A CA 1
ATOM 1820 C C . TRP A 1 222 ? -14.718 3.942 7.735 1.00 89.88 222 TRP A C 1
ATOM 1822 O O . TRP A 1 222 ? -14.547 2.734 7.885 1.00 89.88 222 TRP A O 1
ATOM 1832 N N . ASN A 1 223 ? -15.827 4.450 7.198 1.00 89.38 223 ASN A N 1
ATOM 1833 C CA . ASN A 1 223 ? -16.976 3.653 6.753 1.00 89.38 223 ASN A CA 1
ATOM 1834 C C . ASN A 1 223 ? -17.227 3.882 5.258 1.00 89.38 223 ASN A C 1
ATOM 1836 O O . ASN A 1 223 ? -16.947 4.967 4.750 1.00 89.38 223 ASN A O 1
ATOM 1840 N N . ASP A 1 224 ? -17.758 2.880 4.557 1.00 87.56 224 ASP A N 1
ATOM 1841 C CA . ASP A 1 224 ? -18.152 2.996 3.147 1.00 87.56 224 ASP A CA 1
ATOM 1842 C C . ASP A 1 224 ? -19.486 3.753 3.034 1.00 87.56 224 ASP A C 1
ATOM 1844 O O . ASP A 1 224 ? -20.539 3.271 3.457 1.00 87.56 224 ASP A O 1
ATOM 1848 N N . ALA A 1 225 ? -19.443 4.948 2.444 1.00 85.31 225 ALA A N 1
ATOM 1849 C CA . ALA A 1 225 ? -20.598 5.831 2.319 1.00 85.31 225 ALA A CA 1
ATOM 1850 C C . ALA A 1 225 ? -21.680 5.273 1.378 1.00 85.31 225 ALA A C 1
ATOM 1852 O O . ALA A 1 225 ? -22.861 5.585 1.533 1.00 85.31 225 ALA A O 1
ATOM 1853 N N . LEU A 1 226 ? -21.300 4.477 0.376 1.00 76.44 226 LEU A N 1
ATOM 1854 C CA . LEU A 1 226 ? -22.233 3.931 -0.610 1.00 76.44 226 LEU A CA 1
ATOM 1855 C C . LEU A 1 226 ? -22.909 2.657 -0.099 1.00 76.44 226 LEU A C 1
ATOM 1857 O O . LEU A 1 226 ? -24.094 2.446 -0.384 1.00 76.44 226 LEU A O 1
ATOM 1861 N N . ALA A 1 227 ? -22.192 1.841 0.679 1.00 73.44 227 ALA A N 1
ATOM 1862 C CA . ALA A 1 227 ? -22.752 0.655 1.321 1.00 73.44 227 ALA A CA 1
ATOM 1863 C C . ALA A 1 227 ? -23.916 1.021 2.261 1.00 73.44 227 ALA A C 1
ATOM 1865 O O . ALA A 1 227 ? -25.005 0.456 2.136 1.00 73.44 227 ALA A O 1
ATOM 1866 N N . GLU A 1 228 ? -23.752 2.040 3.109 1.00 64.81 228 GLU A N 1
ATOM 1867 C CA . GLU A 1 228 ? -24.804 2.475 4.043 1.00 64.81 228 GLU A CA 1
ATOM 1868 C C . GLU A 1 228 ? -26.061 3.001 3.338 1.00 64.81 228 GLU A C 1
ATOM 1870 O O . GLU A 1 228 ? -27.196 2.724 3.740 1.00 64.81 228 GLU A O 1
ATOM 1875 N N . ILE A 1 229 ? -25.876 3.729 2.235 1.00 65.62 229 ILE A N 1
ATOM 1876 C CA . ILE A 1 229 ? -26.991 4.215 1.417 1.00 65.62 229 ILE A CA 1
ATOM 1877 C C . ILE A 1 229 ? -27.742 3.031 0.799 1.00 65.62 229 ILE A C 1
ATOM 1879 O O . ILE A 1 229 ? -28.975 3.052 0.734 1.00 65.62 229 ILE A O 1
ATOM 1883 N N . SER A 1 230 ? -27.029 1.982 0.382 1.00 57.84 230 SER A N 1
ATOM 1884 C CA . SER A 1 230 ? -27.641 0.796 -0.214 1.00 57.84 230 SER A CA 1
ATOM 1885 C C . SER A 1 230 ? -28.557 0.035 0.742 1.00 57.84 230 SER A C 1
ATOM 1887 O O . SER A 1 230 ? -29.670 -0.319 0.341 1.00 57.84 230 SER A O 1
ATOM 1889 N N . ASP A 1 231 ? -28.173 -0.092 2.009 1.00 55.34 231 ASP A N 1
ATOM 1890 C CA . ASP A 1 231 ? -28.983 -0.747 3.038 1.00 55.34 231 ASP A CA 1
ATOM 1891 C C . ASP A 1 231 ? -30.227 0.073 3.420 1.00 55.34 231 ASP A C 1
ATOM 1893 O O . ASP A 1 231 ? -31.265 -0.484 3.776 1.00 55.34 231 ASP A O 1
ATOM 1897 N N . SER A 1 232 ? -30.180 1.402 3.275 1.00 52.56 232 SER A N 1
ATOM 1898 C CA . SER A 1 232 ? -31.317 2.282 3.587 1.00 52.56 232 SER A CA 1
ATOM 1899 C C . SER A 1 232 ? -32.438 2.280 2.528 1.00 52.56 232 SER A C 1
ATOM 1901 O O . SER A 1 232 ? -33.595 2.568 2.850 1.00 52.56 232 SER A O 1
ATOM 1903 N N . ILE A 1 233 ? -32.125 1.939 1.269 1.00 52.88 233 ILE A N 1
ATOM 1904 C CA . ILE A 1 233 ? -33.049 2.052 0.120 1.00 52.88 233 ILE A CA 1
ATOM 1905 C C . ILE A 1 233 ? -33.730 0.712 -0.231 1.00 52.88 233 ILE A C 1
ATOM 1907 O O . ILE A 1 233 ? -34.805 0.705 -0.833 1.00 52.88 233 ILE A O 1
ATOM 1911 N N . THR A 1 234 ? -33.187 -0.434 0.190 1.00 47.34 234 THR A N 1
ATOM 1912 C CA . THR A 1 234 ? -33.645 -1.789 -0.206 1.00 47.34 234 THR A CA 1
ATOM 1913 C C . THR A 1 234 ? -35.001 -2.247 0.367 1.00 47.34 234 THR A C 1
ATOM 1915 O O . THR A 1 234 ? -35.380 -3.406 0.206 1.00 47.34 234 THR A O 1
ATOM 1918 N N . ASN A 1 235 ? -35.812 -1.349 0.935 1.00 47.62 235 ASN A N 1
ATOM 1919 C CA . ASN A 1 235 ? -37.162 -1.665 1.424 1.00 47.62 235 ASN A CA 1
ATOM 1920 C C . ASN A 1 235 ? -38.272 -1.667 0.346 1.00 47.62 235 ASN A C 1
ATOM 1922 O O . ASN A 1 235 ? -39.425 -1.924 0.686 1.00 47.62 235 ASN A O 1
ATOM 1926 N N . ASN A 1 236 ? -37.973 -1.418 -0.937 1.00 45.53 236 ASN A N 1
ATOM 1927 C CA . ASN A 1 236 ? -38.949 -1.525 -2.035 1.00 45.53 236 ASN A CA 1
ATOM 1928 C C . ASN A 1 236 ? -38.394 -2.360 -3.200 1.00 45.53 236 ASN A C 1
ATOM 1930 O O . ASN A 1 236 ? -37.441 -1.970 -3.866 1.00 45.53 236 ASN A O 1
ATOM 1934 N N . ALA A 1 237 ? -39.015 -3.516 -3.451 1.00 43.38 237 ALA A N 1
ATOM 1935 C CA . ALA A 1 237 ? -38.513 -4.559 -4.351 1.00 43.38 237 ALA A CA 1
ATOM 1936 C C . ALA A 1 237 ? -38.640 -4.262 -5.864 1.00 43.38 237 ALA A C 1
ATOM 1938 O O . ALA A 1 237 ? -38.086 -5.015 -6.664 1.00 43.38 237 ALA A O 1
ATOM 1939 N N . ASP A 1 238 ? -39.324 -3.184 -6.263 1.00 47.19 238 ASP A N 1
ATOM 1940 C CA . ASP A 1 238 ? -39.723 -2.965 -7.665 1.00 47.19 238 ASP A CA 1
ATOM 1941 C C . ASP A 1 238 ? -38.981 -1.829 -8.394 1.00 47.19 238 ASP A C 1
ATOM 1943 O O . ASP A 1 238 ? -39.138 -1.686 -9.604 1.00 47.19 238 ASP A O 1
ATOM 1947 N N . ASP A 1 239 ? -38.118 -1.072 -7.711 1.00 45.25 239 ASP A N 1
ATOM 1948 C CA . ASP A 1 239 ? -37.291 -0.025 -8.325 1.00 45.25 239 ASP A CA 1
ATOM 1949 C C . ASP A 1 239 ? -35.826 -0.278 -7.964 1.00 45.25 239 ASP A C 1
ATOM 1951 O O . ASP A 1 239 ? -35.370 0.067 -6.878 1.00 45.25 239 ASP A O 1
ATOM 1955 N N . LYS A 1 240 ? -35.061 -0.920 -8.857 1.00 39.25 240 LYS A N 1
ATOM 1956 C CA . LYS A 1 240 ? -33.604 -1.029 -8.681 1.00 39.25 240 LYS A CA 1
ATOM 1957 C C . LYS A 1 240 ? -33.004 0.369 -8.868 1.00 39.25 240 LYS A C 1
ATOM 1959 O O . LYS A 1 240 ? -33.000 0.847 -10.007 1.00 39.25 240 LYS A O 1
ATOM 1964 N N . PRO A 1 241 ? -32.474 1.035 -7.826 1.00 43.47 241 PRO A N 1
ATOM 1965 C CA . PRO A 1 241 ? -31.876 2.346 -7.999 1.00 43.47 241 PRO A CA 1
ATOM 1966 C C . PRO A 1 241 ? -30.650 2.202 -8.897 1.00 43.47 241 PRO A C 1
ATOM 1968 O O . PRO A 1 241 ? -29.832 1.295 -8.735 1.00 43.47 241 PRO A O 1
ATOM 1971 N N . HIS A 1 242 ? -30.492 3.110 -9.851 1.00 43.72 242 HIS A N 1
ATOM 1972 C CA . HIS A 1 242 ? -29.225 3.269 -10.548 1.00 43.72 242 HIS A CA 1
ATOM 1973 C C . HIS A 1 242 ? -28.205 3.871 -9.562 1.00 43.72 242 HIS A C 1
ATOM 1975 O O . HIS A 1 242 ? -28.041 5.087 -9.516 1.00 43.72 242 HIS A O 1
ATOM 1981 N N . TYR A 1 243 ? -27.548 3.020 -8.764 1.00 43.50 243 TYR A N 1
ATOM 1982 C CA . TYR A 1 243 ? -26.587 3.389 -7.708 1.00 43.50 243 TYR A CA 1
ATOM 1983 C C . TYR A 1 243 ? -25.465 4.332 -8.176 1.00 43.50 243 TYR A C 1
ATOM 1985 O O . TYR A 1 243 ? -24.985 5.148 -7.401 1.00 43.50 243 TYR A O 1
ATOM 1993 N N . TYR A 1 244 ? -25.130 4.322 -9.470 1.00 45.72 244 TYR A N 1
ATOM 1994 C CA . TYR A 1 244 ? -24.123 5.190 -10.100 1.00 45.72 244 TYR A CA 1
ATOM 1995 C C . TYR A 1 244 ? -24.452 6.701 -10.113 1.00 45.72 244 TYR A C 1
ATOM 1997 O O . TYR A 1 244 ? -23.783 7.458 -10.813 1.00 45.72 244 TYR A O 1
ATOM 2005 N N . LYS A 1 245 ? -25.507 7.157 -9.422 1.00 51.25 245 LYS A N 1
ATOM 2006 C CA . LYS A 1 245 ? -25.942 8.567 -9.405 1.00 51.25 245 LYS A CA 1
ATOM 2007 C C . LYS A 1 245 ? -25.992 9.217 -8.024 1.00 51.25 245 LYS A C 1
ATOM 2009 O O . LYS A 1 245 ? -26.291 10.407 -7.962 1.00 51.25 245 LYS A O 1
ATOM 2014 N N . ILE A 1 246 ? -25.739 8.484 -6.942 1.00 65.94 246 ILE A N 1
ATOM 2015 C CA . ILE A 1 246 ? -25.755 9.081 -5.604 1.00 65.94 246 ILE A CA 1
ATOM 2016 C C . ILE A 1 246 ? -24.331 9.505 -5.267 1.00 65.94 246 ILE A C 1
ATOM 2018 O O . ILE A 1 246 ? -23.461 8.662 -5.085 1.00 65.94 246 ILE A O 1
ATOM 2022 N N . ASN A 1 247 ? -24.102 10.817 -5.218 1.00 80.00 247 ASN A N 1
ATOM 2023 C CA . ASN A 1 247 ? -22.905 11.368 -4.604 1.00 80.00 247 ASN A CA 1
ATOM 2024 C C . ASN A 1 247 ? -23.204 11.569 -3.108 1.00 80.00 247 ASN A C 1
ATOM 2026 O O . ASN A 1 247 ? -24.044 12.413 -2.792 1.00 80.00 247 ASN A O 1
ATOM 2030 N N . PRO A 1 248 ? -22.586 10.798 -2.198 1.00 84.44 248 PRO A N 1
ATOM 2031 C CA . PRO A 1 248 ? -22.798 10.947 -0.761 1.00 84.44 248 PRO A CA 1
ATOM 2032 C C . PRO A 1 248 ? -22.173 12.234 -0.205 1.00 84.44 248 PRO A C 1
ATOM 2034 O O . PRO A 1 248 ? -22.505 12.634 0.906 1.00 84.44 248 PRO A O 1
ATOM 2037 N N . ILE A 1 249 ? -21.278 12.882 -0.958 1.00 89.75 249 ILE A N 1
ATOM 2038 C CA . ILE A 1 249 ? -20.568 14.086 -0.527 1.00 89.75 249 ILE A CA 1
ATOM 2039 C C . ILE A 1 249 ? -21.469 15.312 -0.747 1.00 89.75 249 ILE A C 1
ATOM 2041 O O . ILE A 1 249 ? -21.852 15.574 -1.892 1.00 89.75 249 ILE A O 1
ATOM 2045 N N . PRO A 1 250 ? -21.794 16.083 0.307 1.00 90.62 250 PRO A N 1
ATOM 2046 C CA . PRO A 1 250 ? -22.612 17.287 0.185 1.00 90.62 250 PRO A CA 1
ATOM 2047 C C . PRO A 1 250 ? -21.967 18.370 -0.689 1.00 90.62 250 PRO A C 1
ATOM 2049 O O . PRO A 1 250 ? -20.755 18.576 -0.648 1.00 90.62 250 PRO A O 1
ATOM 2052 N N . ASP A 1 251 ? -22.784 19.138 -1.416 1.00 89.75 251 ASP A N 1
ATOM 2053 C CA . ASP A 1 251 ? -22.306 20.224 -2.291 1.00 89.75 251 ASP A CA 1
ATOM 2054 C C . ASP A 1 251 ? -21.572 21.349 -1.529 1.00 89.75 251 ASP A C 1
ATOM 2056 O O . ASP A 1 251 ? -20.767 22.076 -2.113 1.00 89.75 251 ASP A O 1
ATOM 2060 N N . ASN A 1 252 ? -21.853 21.518 -0.232 1.00 91.06 252 ASN A N 1
ATOM 2061 C CA . ASN A 1 252 ? -21.193 22.489 0.646 1.00 91.06 252 ASN A CA 1
ATOM 2062 C C . ASN A 1 252 ? -19.892 21.961 1.278 1.00 91.06 252 ASN A C 1
ATOM 2064 O O . ASN A 1 252 ? -19.236 22.720 1.994 1.00 91.06 252 ASN A O 1
ATOM 2068 N N . ALA A 1 253 ? -19.505 20.704 1.033 1.00 94.69 253 ALA A N 1
ATOM 2069 C CA . ALA A 1 253 ? -18.281 20.139 1.586 1.00 94.69 253 ALA A CA 1
ATOM 2070 C C . ALA A 1 253 ? -17.031 20.804 0.978 1.00 94.69 253 ALA A C 1
ATOM 2072 O O . ALA A 1 253 ? -16.891 20.965 -0.238 1.00 94.69 253 ALA A O 1
ATOM 2073 N N . GLU A 1 254 ? -16.090 21.187 1.837 1.00 95.81 254 GLU A N 1
ATOM 2074 C CA . GLU A 1 254 ? -14.874 21.902 1.448 1.00 95.81 254 GLU A CA 1
ATOM 2075 C C . GLU A 1 254 ? -13.784 20.922 1.001 1.00 95.81 254 GLU A C 1
ATOM 2077 O O . GLU A 1 254 ? -13.443 20.000 1.737 1.00 95.81 254 GLU A O 1
ATOM 2082 N N . LEU A 1 255 ? -13.168 21.142 -0.165 1.00 95.50 255 LEU A N 1
ATOM 2083 C CA . LEU A 1 255 ? -12.018 20.340 -0.592 1.00 95.50 255 LEU A CA 1
ATOM 2084 C C . LEU A 1 255 ? -10.827 20.551 0.359 1.00 95.50 255 LEU A C 1
ATOM 2086 O O . LEU A 1 255 ? -10.393 21.682 0.595 1.00 95.50 255 LEU A O 1
ATOM 2090 N N . LEU A 1 256 ? -10.247 19.455 0.837 1.00 94.19 256 LEU A N 1
ATOM 2091 C CA . LEU A 1 256 ? -9.042 19.433 1.656 1.00 94.19 256 LEU A CA 1
ATOM 2092 C C . LEU A 1 256 ? -7.845 18.873 0.884 1.00 94.19 256 LEU A C 1
ATOM 2094 O O . LEU A 1 256 ? -7.955 17.974 0.052 1.00 94.19 256 LEU A O 1
ATOM 2098 N N . SER A 1 257 ? -6.655 19.367 1.229 1.00 93.00 257 SER A N 1
ATOM 2099 C CA . SER A 1 257 ? -5.414 18.640 0.933 1.00 93.00 257 SER A CA 1
ATOM 2100 C C . SER A 1 257 ? -5.325 17.376 1.793 1.00 93.00 257 SER A C 1
ATOM 2102 O O . SER A 1 257 ? -5.786 17.417 2.935 1.00 93.00 257 SER A O 1
ATOM 2104 N N . ARG A 1 258 ? -4.638 16.324 1.322 1.00 93.25 258 ARG A N 1
ATOM 2105 C CA . ARG A 1 258 ? -4.377 15.098 2.104 1.00 93.25 258 ARG A CA 1
ATOM 2106 C C . ARG A 1 258 ? -3.874 15.397 3.518 1.00 93.25 258 ARG A C 1
ATOM 2108 O O . ARG A 1 258 ? -4.514 15.014 4.485 1.00 93.25 258 ARG A O 1
ATOM 2115 N N . LYS A 1 259 ? -2.805 16.193 3.642 1.00 92.19 259 LYS A N 1
ATOM 2116 C CA . LYS A 1 259 ? -2.245 16.590 4.950 1.00 92.19 259 LYS A CA 1
ATOM 2117 C C . LYS A 1 259 ? -3.244 17.331 5.841 1.00 92.19 259 LYS A C 1
ATOM 2119 O O . LYS A 1 259 ? -3.158 17.263 7.059 1.00 92.19 259 LYS A O 1
ATOM 2124 N N . GLY A 1 260 ? -4.164 18.082 5.236 1.00 94.12 260 GLY A N 1
ATOM 2125 C CA . GLY A 1 260 ? -5.241 18.757 5.958 1.00 94.12 260 GLY A CA 1
ATOM 2126 C C . GLY A 1 260 ? -6.293 17.778 6.476 1.00 94.12 260 GLY A C 1
ATOM 2127 O O . GLY A 1 260 ? -6.774 17.954 7.591 1.00 94.12 260 GLY A O 1
ATOM 2128 N N . ALA A 1 261 ? -6.617 16.745 5.696 1.00 94.00 261 ALA A N 1
ATOM 2129 C CA . ALA A 1 261 ? -7.513 15.671 6.110 1.00 94.00 261 ALA A CA 1
ATOM 2130 C C . ALA A 1 261 ? -6.893 14.826 7.232 1.00 94.00 261 ALA A C 1
ATOM 2132 O O . ALA A 1 261 ? -7.513 14.709 8.281 1.00 94.00 261 ALA A O 1
ATOM 2133 N N . GLU A 1 262 ? -5.646 14.369 7.069 1.00 91.81 262 GLU A N 1
ATOM 2134 C CA . GLU A 1 262 ? -4.893 13.605 8.082 1.00 91.81 262 GLU A CA 1
ATOM 2135 C C . GLU A 1 262 ? -4.776 14.381 9.405 1.00 91.81 262 GLU A C 1
ATOM 2137 O O . GLU A 1 262 ? -5.085 13.860 10.470 1.00 91.81 262 GLU A O 1
ATOM 2142 N N . LEU A 1 263 ? -4.433 15.676 9.351 1.00 94.12 263 LEU A N 1
ATOM 2143 C CA . LEU A 1 263 ? -4.394 16.517 10.552 1.00 94.12 263 LEU A CA 1
ATOM 2144 C C . LEU A 1 263 ? -5.774 16.654 11.216 1.00 94.12 263 LEU A C 1
ATOM 2146 O O . LEU A 1 263 ? -5.870 16.714 12.441 1.00 94.12 263 LEU A O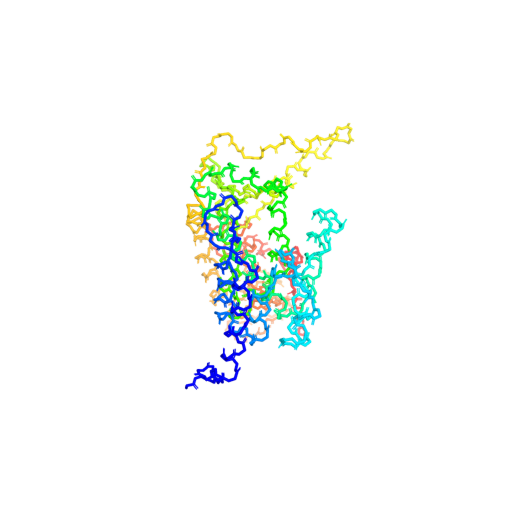 1
ATOM 2150 N N . THR A 1 264 ? -6.843 16.758 10.423 1.00 94.12 264 THR A N 1
ATOM 2151 C CA . THR A 1 264 ? -8.207 16.867 10.960 1.00 94.12 264 THR A CA 1
ATOM 2152 C C . THR A 1 264 ? -8.621 15.558 11.628 1.00 94.12 264 THR A C 1
ATOM 2154 O O . THR A 1 264 ? -9.137 15.593 12.744 1.00 94.12 264 THR A O 1
ATOM 2157 N N . GLU A 1 265 ? -8.334 14.426 10.987 1.00 93.19 265 GLU A N 1
ATOM 2158 C CA . GLU A 1 265 ? -8.528 13.080 11.526 1.00 93.19 265 GLU A CA 1
ATOM 2159 C C . GLU A 1 265 ? -7.786 12.904 12.857 1.00 93.19 265 GLU A C 1
ATOM 2161 O O . GLU A 1 265 ? -8.414 12.554 13.857 1.00 93.19 265 GLU A O 1
ATOM 2166 N N . ASP A 1 266 ? -6.496 13.246 12.920 1.00 91.25 266 ASP A N 1
ATOM 2167 C CA . ASP A 1 266 ? -5.694 13.174 14.148 1.00 91.25 266 ASP A CA 1
ATOM 2168 C C . ASP A 1 266 ? -6.311 13.998 15.286 1.00 91.25 266 ASP A C 1
ATOM 2170 O O . ASP A 1 266 ? -6.442 13.529 16.421 1.00 91.25 266 ASP A O 1
ATOM 2174 N N . ILE A 1 267 ? -6.730 15.234 14.993 1.00 93.12 267 ILE A N 1
ATOM 2175 C CA . ILE A 1 267 ? -7.365 16.120 15.979 1.00 93.12 267 ILE A CA 1
ATOM 2176 C C . ILE A 1 267 ? -8.694 15.533 16.465 1.00 93.12 267 ILE A C 1
ATOM 2178 O O . ILE A 1 267 ? -8.997 15.605 17.658 1.00 93.12 267 ILE A O 1
ATOM 2182 N N . TRP A 1 268 ? -9.500 14.976 15.562 1.00 93.56 268 TRP A N 1
ATOM 2183 C CA . TRP A 1 268 ? -10.815 14.417 15.880 1.00 93.56 268 TRP A CA 1
ATOM 2184 C C . TRP A 1 268 ? -10.729 13.101 16.649 1.00 93.56 268 TRP A C 1
ATOM 2186 O O . TRP A 1 268 ? -11.558 12.860 17.529 1.00 93.56 268 TRP A O 1
ATOM 2196 N N . ASN A 1 269 ? -9.717 12.287 16.361 1.00 91.50 269 ASN A N 1
ATOM 2197 C CA . ASN A 1 269 ? -9.512 10.984 16.984 1.00 91.50 269 ASN A CA 1
ATOM 2198 C C . ASN A 1 269 ? -8.732 11.074 18.298 1.00 91.50 269 ASN A C 1
ATOM 2200 O O . ASN A 1 269 ? -8.837 10.179 19.138 1.00 91.50 269 ASN A O 1
ATOM 2204 N N . LYS A 1 270 ? -7.982 12.157 18.533 1.00 91.00 270 LYS A N 1
ATOM 2205 C CA . LYS A 1 270 ? -7.184 12.327 19.753 1.00 91.00 270 LYS A CA 1
ATOM 2206 C C . LYS A 1 270 ? -7.977 12.132 21.059 1.00 91.00 270 LYS A C 1
ATOM 2208 O O . LYS A 1 270 ? -7.511 11.354 21.888 1.00 91.00 270 LYS A O 1
ATOM 2213 N N . PRO A 1 271 ? -9.158 12.750 21.271 1.00 91.06 271 PRO A N 1
ATOM 2214 C CA . PRO A 1 271 ? -9.934 12.528 22.493 1.00 91.06 271 PRO A CA 1
ATOM 2215 C C . PRO A 1 271 ? -10.342 11.062 22.688 1.00 91.06 271 PRO A C 1
ATOM 2217 O O . PRO A 1 271 ? -10.335 10.569 23.813 1.00 91.06 271 PRO A O 1
ATOM 2220 N N . PHE A 1 272 ? -10.659 10.358 21.596 1.00 92.00 272 PHE A N 1
ATOM 2221 C CA . PHE A 1 272 ? -10.987 8.934 21.628 1.00 92.00 272 PHE A CA 1
ATOM 2222 C C . PHE A 1 272 ? -9.800 8.106 22.114 1.00 92.00 272 PHE A C 1
ATOM 2224 O O . PHE A 1 272 ? -9.944 7.332 23.060 1.00 92.00 272 PHE A O 1
ATOM 2231 N N . TRP A 1 273 ? -8.622 8.299 21.517 1.00 90.38 273 TRP A N 1
ATOM 2232 C CA . TRP A 1 273 ? -7.430 7.533 21.877 1.00 90.38 273 TRP A CA 1
ATOM 2233 C C . TRP A 1 273 ? -6.893 7.886 23.263 1.00 90.38 273 TRP A C 1
ATOM 2235 O O . TRP A 1 273 ? -6.460 6.993 23.987 1.00 90.38 273 TRP A O 1
ATOM 2245 N N . ASP A 1 274 ? -6.983 9.151 23.679 1.00 91.31 274 ASP A N 1
ATOM 2246 C CA . ASP A 1 274 ? -6.635 9.559 25.041 1.00 91.31 274 ASP A CA 1
ATOM 2247 C C . ASP A 1 274 ? -7.540 8.838 26.068 1.00 91.31 274 ASP A C 1
ATOM 2249 O O . ASP A 1 274 ? -7.034 8.280 27.042 1.00 91.31 274 ASP A O 1
ATOM 2253 N N . CYS A 1 275 ? -8.858 8.760 25.829 1.00 90.00 275 CYS A N 1
ATOM 2254 C CA . CYS A 1 275 ? -9.779 7.984 26.670 1.00 90.00 275 CYS A CA 1
ATOM 2255 C C . CYS A 1 275 ? -9.498 6.477 26.626 1.00 90.00 275 CYS A C 1
ATOM 2257 O O . CYS A 1 275 ? -9.442 5.843 27.675 1.00 90.00 275 CYS A O 1
ATOM 2259 N N . HIS A 1 276 ? -9.292 5.904 25.440 1.00 90.31 276 HIS A N 1
ATOM 2260 C CA . HIS A 1 276 ? -8.997 4.479 25.278 1.00 90.31 276 HIS A CA 1
ATOM 2261 C C . HIS A 1 276 ? -7.729 4.067 26.044 1.00 90.31 276 HIS A C 1
ATOM 2263 O O . HIS A 1 276 ? -7.726 3.065 26.754 1.00 90.31 276 HIS A O 1
ATOM 2269 N N . ASN A 1 277 ? -6.677 4.887 25.978 1.00 90.00 277 ASN A N 1
ATOM 2270 C CA . ASN A 1 277 ? -5.431 4.658 26.709 1.00 90.00 277 ASN A CA 1
ATOM 2271 C C . ASN A 1 277 ? -5.603 4.759 28.232 1.00 90.00 277 ASN A C 1
ATOM 2273 O O . ASN A 1 277 ? -4.898 4.075 28.972 1.00 90.00 277 ASN A O 1
ATOM 2277 N N . ILE A 1 278 ? -6.521 5.603 28.714 1.00 90.38 278 ILE A N 1
ATOM 2278 C CA . ILE A 1 278 ? -6.888 5.652 30.137 1.00 90.38 278 ILE A CA 1
ATOM 2279 C C . ILE A 1 278 ? -7.638 4.377 30.535 1.00 90.38 278 ILE A C 1
ATOM 2281 O O . ILE A 1 278 ? -7.340 3.802 31.578 1.00 90.38 278 ILE A O 1
ATOM 2285 N N . ASP A 1 279 ? -8.573 3.917 29.705 1.00 90.88 279 ASP A N 1
ATOM 2286 C CA . ASP A 1 279 ? -9.405 2.739 29.979 1.00 90.88 279 ASP A CA 1
ATOM 2287 C C . ASP A 1 279 ? -8.609 1.423 30.031 1.00 90.88 279 ASP A C 1
ATOM 2289 O O . ASP A 1 279 ? -9.043 0.466 30.667 1.00 90.88 279 ASP A O 1
ATOM 2293 N N . LEU A 1 280 ? -7.447 1.377 29.374 1.00 90.00 280 LEU A N 1
ATOM 2294 C CA . LEU A 1 280 ? -6.520 0.240 29.394 1.00 90.00 280 LEU A CA 1
ATOM 2295 C C . LEU A 1 280 ? -5.684 0.143 30.676 1.00 90.00 280 LEU A C 1
ATOM 2297 O O . LEU A 1 280 ? -5.013 -0.867 30.894 1.00 90.00 280 LEU A O 1
ATOM 2301 N N . GLN A 1 281 ? -5.675 1.184 31.511 1.00 89.94 281 GLN A N 1
ATOM 2302 C CA . GLN A 1 281 ? -4.925 1.157 32.763 1.00 89.94 281 GLN A CA 1
ATOM 2303 C C . GLN A 1 281 ? -5.529 0.143 33.738 1.00 89.94 281 GLN A C 1
ATOM 2305 O O . GLN A 1 281 ? -6.740 -0.071 33.773 1.00 89.94 281 GLN A O 1
ATOM 2310 N N . ASP A 1 282 ? -4.669 -0.467 34.557 1.00 89.44 282 ASP A N 1
ATOM 2311 C CA . ASP A 1 282 ? -5.085 -1.443 35.563 1.00 89.44 282 ASP A CA 1
ATOM 2312 C C . ASP A 1 282 ? -6.201 -0.874 36.461 1.00 89.44 282 ASP A C 1
ATOM 2314 O O . ASP A 1 282 ? -6.043 0.174 37.095 1.00 89.44 282 ASP A O 1
ATOM 2318 N N . GLY A 1 283 ? -7.324 -1.590 36.548 1.00 88.12 283 GLY A N 1
ATOM 2319 C CA . GLY A 1 283 ? -8.521 -1.114 37.237 1.00 88.12 283 GLY A CA 1
ATOM 2320 C C . GLY A 1 283 ? -9.490 -2.230 37.617 1.00 88.12 283 GLY A C 1
ATOM 2321 O O . GLY A 1 283 ? -9.547 -3.284 36.983 1.00 88.12 283 GLY A O 1
ATOM 2322 N N . GLU A 1 284 ? -10.267 -1.992 38.672 1.00 90.00 284 GLU A N 1
ATOM 2323 C CA . GLU A 1 284 ? -11.352 -2.870 39.120 1.00 90.00 284 GLU A CA 1
ATOM 2324 C C . GLU A 1 284 ? -12.661 -2.075 39.151 1.00 90.00 284 GLU A C 1
ATOM 2326 O O . GLU A 1 284 ? -12.744 -1.003 39.753 1.00 90.00 284 GLU A O 1
ATOM 2331 N N . TYR A 1 285 ? -13.682 -2.607 38.486 1.00 89.56 285 TYR A N 1
ATOM 2332 C CA . TYR A 1 285 ? -14.952 -1.942 38.228 1.00 89.56 285 TYR A CA 1
ATOM 2333 C C . TYR A 1 285 ? -16.086 -2.768 38.829 1.00 89.56 285 TYR A C 1
ATOM 2335 O O . TYR A 1 285 ? -16.528 -3.739 38.208 1.00 89.56 285 TYR A O 1
ATOM 2343 N N . PRO A 1 286 ? -16.576 -2.402 40.024 1.00 85.94 286 PRO A N 1
ATOM 2344 C CA . PRO A 1 286 ? -17.695 -3.099 40.627 1.00 85.94 286 PRO A CA 1
ATOM 2345 C C . PRO A 1 286 ? -18.993 -2.721 39.914 1.00 85.94 286 PRO A C 1
ATOM 2347 O O . PRO A 1 286 ? -19.418 -1.561 39.967 1.00 85.94 286 PRO A O 1
ATOM 2350 N N . LEU A 1 287 ? -19.617 -3.675 39.217 1.00 83.88 287 LEU A N 1
ATOM 2351 C CA . LEU A 1 287 ? -20.729 -3.372 38.309 1.00 83.88 287 LEU A CA 1
ATOM 2352 C C . LEU A 1 287 ? -22.088 -3.598 38.952 1.00 83.88 287 LEU A C 1
ATOM 2354 O O . LEU A 1 287 ? -22.963 -2.735 38.868 1.00 83.88 287 LEU A O 1
ATOM 2358 N N . PHE A 1 288 ? -22.276 -4.760 39.576 1.00 81.25 288 PHE A N 1
ATOM 2359 C CA . PHE A 1 288 ? -23.574 -5.176 40.091 1.00 81.25 288 PHE A CA 1
ATOM 2360 C C . PHE A 1 288 ? -23.441 -6.082 41.311 1.00 81.25 288 PHE A C 1
ATOM 2362 O O . PHE A 1 288 ? -22.641 -7.012 41.327 1.00 81.25 288 PHE A O 1
ATOM 2369 N N . ARG A 1 289 ? -24.287 -5.855 42.321 1.00 79.25 289 ARG A N 1
ATOM 2370 C CA . ARG A 1 289 ? -24.372 -6.711 43.507 1.00 79.25 289 ARG A CA 1
ATOM 2371 C C . ARG A 1 289 ? -25.825 -6.882 43.941 1.00 79.25 289 ARG A C 1
ATOM 2373 O O . ARG A 1 289 ? -26.526 -5.903 44.194 1.00 79.25 289 ARG A O 1
ATOM 2380 N N . SER A 1 290 ? -26.265 -8.128 44.073 1.00 73.50 290 SER A N 1
ATOM 2381 C CA . SER A 1 290 ? -27.569 -8.517 44.614 1.00 73.50 290 SER A CA 1
ATOM 2382 C C . SER A 1 290 ? -27.402 -9.482 45.790 1.00 73.50 290 SER A C 1
ATOM 2384 O O . SER A 1 290 ? -26.295 -9.870 46.151 1.00 73.50 290 SER A O 1
ATOM 2386 N N . LYS A 1 291 ? -28.517 -9.916 46.393 1.00 66.94 291 LYS A N 1
ATOM 2387 C CA . LYS A 1 291 ? -28.495 -10.954 47.441 1.00 66.94 291 LYS A CA 1
ATOM 2388 C C . LYS A 1 291 ? -28.019 -12.324 46.940 1.00 66.94 291 LYS A C 1
ATOM 2390 O O . LYS A 1 291 ? -27.792 -13.201 47.763 1.00 66.94 291 LYS A O 1
ATOM 2395 N N . LYS A 1 292 ? -27.967 -12.534 45.621 1.00 67.19 292 LYS A N 1
ATOM 2396 C CA . LYS A 1 292 ? -27.664 -13.829 44.996 1.00 67.19 292 LYS A CA 1
ATOM 2397 C C . LYS A 1 292 ? -26.436 -13.802 44.096 1.00 67.19 292 LYS A C 1
ATOM 2399 O O . LYS A 1 292 ? -25.943 -14.874 43.791 1.00 67.19 292 LYS A O 1
ATOM 2404 N N . ARG A 1 293 ? -25.978 -12.624 43.662 1.00 70.69 293 ARG A N 1
ATOM 2405 C CA . ARG A 1 293 ? -24.929 -12.513 42.650 1.00 70.69 293 ARG A CA 1
ATOM 2406 C C . ARG A 1 293 ? -24.079 -11.257 42.812 1.00 70.69 293 ARG A C 1
ATOM 2408 O O . ARG A 1 293 ? -24.629 -10.204 43.143 1.00 70.69 293 ARG A O 1
ATOM 2415 N N . CYS A 1 294 ? -22.787 -11.343 42.514 1.00 72.31 294 CYS A N 1
ATOM 2416 C CA . CYS A 1 294 ? -21.908 -10.188 42.302 1.00 72.31 294 CYS A CA 1
ATOM 2417 C C . CYS A 1 294 ? -21.253 -10.274 40.918 1.00 72.31 294 CYS A C 1
ATOM 2419 O O . CYS A 1 294 ? -20.887 -11.367 40.492 1.00 72.31 294 CYS A O 1
ATOM 2421 N N . VAL A 1 295 ? -21.132 -9.142 40.219 1.00 80.38 295 VAL A N 1
ATOM 2422 C CA . VAL A 1 295 ? -20.466 -9.035 38.914 1.00 80.38 295 VAL A CA 1
ATOM 2423 C C . VAL A 1 295 ? -19.530 -7.835 38.920 1.00 80.38 295 VAL A C 1
ATOM 2425 O O . VAL A 1 295 ? -19.986 -6.701 39.089 1.00 80.38 295 VAL A O 1
ATOM 2428 N N . ASP A 1 296 ? -18.251 -8.091 38.661 1.00 85.94 296 ASP A N 1
ATOM 2429 C CA . ASP A 1 296 ? -17.192 -7.083 38.615 1.00 85.94 296 ASP A CA 1
ATOM 2430 C C . ASP A 1 296 ? -16.340 -7.280 37.349 1.00 85.94 296 ASP A C 1
ATOM 2432 O O . ASP A 1 296 ? -16.220 -8.392 36.833 1.00 85.94 296 ASP A O 1
ATOM 2436 N N . ILE A 1 297 ? -15.730 -6.213 36.832 1.00 88.50 297 ILE A N 1
ATOM 2437 C CA . ILE A 1 297 ? -14.737 -6.303 35.750 1.00 88.50 297 ILE A CA 1
ATOM 2438 C C . ILE A 1 297 ? -13.375 -5.902 36.288 1.00 88.50 297 ILE A C 1
ATOM 2440 O O . ILE A 1 297 ? -13.235 -4.870 36.939 1.00 88.50 297 ILE A O 1
ATOM 2444 N N . LYS A 1 298 ? -12.356 -6.692 35.962 1.00 89.56 298 LYS A N 1
ATOM 2445 C CA . LYS A 1 298 ? -10.960 -6.347 36.204 1.00 89.56 298 LYS A CA 1
ATOM 2446 C C . LYS A 1 298 ? -10.235 -6.169 34.882 1.00 89.56 298 LYS A C 1
ATOM 2448 O O . LYS A 1 298 ? -10.219 -7.087 34.066 1.00 89.56 298 LYS A O 1
ATOM 2453 N N . ILE A 1 299 ? -9.619 -5.011 34.699 1.00 89.62 299 ILE A N 1
ATOM 2454 C CA . ILE A 1 299 ? -8.776 -4.693 33.549 1.00 89.62 299 ILE A CA 1
ATOM 2455 C C . ILE A 1 299 ? -7.335 -4.662 34.032 1.00 89.62 299 ILE A C 1
ATOM 2457 O O . ILE A 1 299 ? -7.030 -4.145 35.107 1.00 89.62 299 ILE A O 1
ATOM 2461 N N . THR A 1 300 ? -6.458 -5.271 33.251 1.00 84.44 300 THR A N 1
ATOM 2462 C CA . THR A 1 300 ? -5.013 -5.209 33.436 1.00 84.44 300 THR A CA 1
ATOM 2463 C C . THR A 1 300 ? -4.365 -4.930 32.091 1.00 84.44 300 THR A C 1
ATOM 2465 O O . THR A 1 300 ? -4.956 -5.239 31.057 1.00 84.44 300 THR A O 1
ATOM 2468 N N . SER A 1 301 ? -3.115 -4.485 32.112 1.00 72.88 301 SER A N 1
ATOM 2469 C CA . SER A 1 301 ? -2.263 -4.304 30.924 1.00 72.88 301 SER A CA 1
ATOM 2470 C C . SER A 1 301 ? -2.172 -5.494 29.950 1.00 72.88 301 SER A C 1
ATOM 2472 O O . SER A 1 301 ? -1.629 -5.326 28.871 1.00 72.88 301 SER A O 1
ATOM 2474 N N . SER A 1 302 ? -2.665 -6.689 30.300 1.00 79.38 302 SER A N 1
ATOM 2475 C CA . SER A 1 302 ? -2.583 -7.892 29.448 1.00 79.38 302 SER A CA 1
ATOM 2476 C C . SER A 1 302 ? -3.906 -8.632 29.241 1.00 79.38 302 SER A C 1
ATOM 2478 O O . SER A 1 302 ? -3.941 -9.612 28.498 1.00 79.38 302 SER A O 1
ATOM 2480 N N . ARG A 1 303 ? -4.980 -8.243 29.938 1.00 87.94 303 ARG A N 1
ATOM 2481 C CA . ARG A 1 303 ? -6.275 -8.943 29.891 1.00 87.94 303 ARG A CA 1
ATOM 2482 C C . ARG A 1 303 ? -7.378 -8.191 30.614 1.00 87.94 303 ARG A C 1
ATOM 2484 O O . ARG A 1 303 ? -7.128 -7.532 31.629 1.00 87.94 303 ARG A O 1
ATOM 2491 N N . LEU A 1 304 ? -8.603 -8.438 30.173 1.00 91.38 304 LEU A N 1
ATOM 2492 C CA . LEU A 1 304 ? -9.845 -8.092 30.851 1.00 91.38 304 LEU A CA 1
ATOM 2493 C C . LEU A 1 304 ? -10.521 -9.369 31.341 1.00 91.38 304 LEU A C 1
ATOM 2495 O O . LEU A 1 304 ? -10.630 -10.352 30.605 1.00 91.38 304 LEU A O 1
ATOM 2499 N N . VAL A 1 305 ? -10.992 -9.355 32.586 1.00 88.06 305 VAL A N 1
ATOM 2500 C CA . VAL A 1 305 ? -11.686 -10.495 33.183 1.00 88.06 305 VAL A CA 1
ATOM 2501 C C . VAL A 1 305 ? -13.010 -10.069 33.807 1.00 88.06 305 VAL A C 1
ATOM 2503 O O . VAL A 1 305 ? -13.054 -9.131 34.604 1.00 88.06 305 VAL A O 1
ATOM 2506 N N . LEU A 1 306 ? -14.084 -10.778 33.453 1.00 85.94 306 LEU A N 1
ATOM 2507 C CA . LEU A 1 306 ? -15.400 -10.638 34.069 1.00 85.94 306 LEU A CA 1
ATOM 2508 C C . LEU A 1 306 ? -15.530 -11.628 35.230 1.00 85.94 306 LEU A C 1
ATOM 2510 O O . LEU A 1 306 ? -15.589 -12.845 35.033 1.00 85.94 306 LEU A O 1
ATOM 2514 N N . LEU A 1 307 ? -15.605 -11.082 36.435 1.00 83.19 307 LEU A N 1
ATOM 2515 C CA . LEU A 1 307 ? -15.813 -11.791 37.690 1.00 83.19 307 LEU A CA 1
ATOM 2516 C C . LEU A 1 307 ? -17.305 -11.983 37.913 1.00 83.19 307 LEU A C 1
ATOM 2518 O O . LEU A 1 307 ? -18.067 -11.023 37.793 1.00 83.19 307 LEU A O 1
ATOM 2522 N N . CYS A 1 308 ? -17.733 -13.198 38.241 1.00 74.88 308 CYS A N 1
ATOM 2523 C CA . CYS A 1 308 ? -19.127 -13.464 38.556 1.00 74.88 308 CYS A CA 1
ATOM 2524 C C . CYS A 1 308 ? -19.246 -14.528 39.643 1.00 74.88 308 CYS A C 1
ATOM 2526 O O . CYS A 1 308 ? -18.940 -15.690 39.412 1.00 74.88 308 CYS A O 1
ATOM 2528 N N . GLU A 1 309 ? -19.804 -14.152 40.785 1.00 70.56 309 GLU A N 1
ATOM 2529 C CA . GLU A 1 309 ? -20.090 -15.083 41.877 1.00 70.56 309 GLU A CA 1
ATOM 2530 C C . GLU A 1 309 ? -21.596 -15.260 42.030 1.00 70.56 309 GLU A C 1
ATOM 2532 O O . GLU A 1 309 ? -22.306 -14.267 42.201 1.00 70.56 309 GLU A O 1
ATOM 2537 N N . ASP A 1 310 ? -22.076 -16.506 42.019 1.00 63.22 310 ASP A N 1
ATOM 2538 C CA . ASP A 1 310 ? -23.416 -16.855 42.490 1.00 63.22 310 ASP A CA 1
ATOM 2539 C C . ASP A 1 310 ? -23.323 -17.273 43.968 1.00 63.22 310 ASP A C 1
ATOM 2541 O O . ASP A 1 310 ? -22.699 -18.276 44.315 1.00 63.22 310 ASP A O 1
ATOM 2545 N N . TYR A 1 311 ? -23.955 -16.515 44.867 1.00 56.25 311 TYR A N 1
ATOM 2546 C CA . TYR A 1 311 ? -24.031 -16.871 46.282 1.00 56.25 311 TYR A CA 1
ATOM 2547 C C . TYR A 1 311 ? -24.883 -18.140 46.430 1.00 56.25 311 TYR A C 1
ATOM 2549 O O . TYR A 1 311 ? -26.118 -18.103 46.354 1.00 56.25 311 TYR A O 1
ATOM 2557 N N . GLY A 1 312 ? -24.227 -19.277 46.672 1.00 49.38 312 GLY A N 1
ATOM 2558 C CA . GLY A 1 312 ? -24.881 -20.461 47.222 1.00 49.38 312 GLY A CA 1
ATOM 2559 C C . GLY A 1 312 ? -25.621 -20.127 48.527 1.00 49.38 312 GLY A C 1
ATOM 2560 O O . GLY A 1 312 ? -25.360 -19.115 49.182 1.00 49.38 312 GLY A O 1
ATOM 2561 N N . LYS A 1 313 ? -26.595 -20.961 48.921 1.00 40.22 313 LYS A N 1
ATOM 2562 C CA . LYS A 1 313 ? -27.254 -20.812 50.229 1.00 40.22 313 LYS A CA 1
ATOM 2563 C C . LYS A 1 313 ? -26.205 -21.024 51.322 1.00 40.22 313 LYS A C 1
ATOM 2565 O O . LYS A 1 313 ? -25.845 -22.168 51.549 1.00 40.22 313 LYS A O 1
ATOM 2570 N N . GLU A 1 314 ? -25.824 -19.937 51.987 1.00 41.31 314 GLU A N 1
ATOM 2571 C CA . GLU A 1 314 ? -24.796 -19.819 53.038 1.00 41.31 314 GLU A CA 1
ATOM 2572 C C . GLU A 1 314 ? -23.426 -19.374 52.515 1.00 41.31 314 GLU A C 1
ATOM 2574 O O . GLU A 1 314 ? -22.573 -20.188 52.198 1.00 41.31 314 GLU A O 1
ATOM 2579 N N . CYS A 1 315 ? -23.202 -18.059 52.518 1.00 37.78 315 CYS A N 1
ATOM 2580 C CA . CYS A 1 315 ? -21.891 -17.490 52.822 1.00 37.78 315 CYS A CA 1
ATOM 2581 C C . CYS A 1 315 ? -22.096 -16.073 53.372 1.00 37.78 315 CYS A C 1
ATOM 2583 O O . CYS A 1 315 ? -22.304 -15.108 52.638 1.00 37.78 315 CYS A O 1
ATOM 2585 N N . GLU A 1 316 ? -22.106 -15.965 54.701 1.00 41.22 316 GLU A N 1
ATOM 2586 C CA . GLU A 1 316 ? -21.933 -14.695 55.394 1.00 41.22 316 GLU A CA 1
ATOM 2587 C C . GLU A 1 316 ? -20.435 -14.363 55.466 1.00 41.22 316 GLU A C 1
ATOM 2589 O O . GLU A 1 316 ? -19.659 -15.119 56.048 1.00 41.22 316 GLU A O 1
ATOM 2594 N N . SER A 1 317 ? -20.093 -13.163 54.976 1.00 41.59 317 SER A N 1
ATOM 2595 C CA . SER A 1 317 ? -18.860 -12.392 55.234 1.00 41.59 317 SER A CA 1
ATOM 2596 C C . SER A 1 317 ? -17.598 -12.881 54.477 1.00 41.59 317 SER A C 1
ATOM 2598 O O . SER A 1 317 ? -17.438 -14.068 54.256 1.00 41.59 317 SER A O 1
ATOM 2600 N N . ILE A 1 318 ? -16.699 -12.043 53.937 1.00 42.91 318 ILE A N 1
ATOM 2601 C CA . ILE A 1 318 ? -15.862 -11.032 54.611 1.00 42.91 318 ILE A CA 1
ATOM 2602 C C . ILE A 1 318 ? -15.109 -10.161 53.573 1.00 42.91 318 ILE A C 1
ATOM 2604 O O . ILE A 1 318 ? -14.758 -10.602 52.482 1.00 42.91 318 ILE A O 1
ATOM 2608 N N . ASN A 1 319 ? -14.757 -8.937 53.984 1.00 40.62 319 ASN A N 1
ATOM 2609 C CA . ASN A 1 319 ? -13.625 -8.162 53.462 1.00 40.62 319 ASN A CA 1
ATOM 2610 C C . ASN A 1 319 ? -12.296 -8.945 53.510 1.00 40.62 319 ASN A C 1
ATOM 2612 O O . ASN A 1 319 ? -11.580 -8.875 54.512 1.00 40.62 319 ASN A O 1
ATOM 2616 N N . GLY A 1 320 ? -11.908 -9.594 52.416 1.00 45.91 320 GLY A N 1
ATOM 2617 C CA . GLY A 1 320 ? -10.495 -9.894 52.178 1.00 45.91 320 GLY A CA 1
ATOM 2618 C C . GLY A 1 320 ? -10.208 -11.269 51.604 1.00 45.91 320 GLY A C 1
ATOM 2619 O O . GLY A 1 320 ? -9.700 -12.118 52.322 1.00 45.91 320 GLY A O 1
ATOM 2620 N N . LYS A 1 321 ? -10.392 -11.374 50.282 1.00 47.38 321 LYS A N 1
ATOM 2621 C CA . LYS A 1 321 ? -9.881 -12.420 49.383 1.00 47.38 321 LYS A CA 1
ATOM 2622 C C . LYS A 1 321 ? -10.426 -13.827 49.631 1.00 47.38 321 LYS A C 1
ATOM 2624 O O . LYS A 1 321 ? -9.752 -14.604 50.283 1.00 47.38 321 LYS A O 1
ATOM 2629 N N . ASP A 1 322 ? -11.519 -14.170 48.955 1.00 41.00 322 ASP A N 1
ATOM 2630 C CA . ASP A 1 322 ? -11.812 -15.555 48.580 1.00 41.00 322 ASP A CA 1
ATOM 2631 C C . ASP A 1 322 ? -12.460 -15.576 47.182 1.00 41.00 322 ASP A C 1
ATOM 2633 O O . ASP A 1 322 ? -13.575 -15.120 46.988 1.00 41.00 322 ASP A O 1
ATOM 2637 N N . GLU A 1 323 ? -11.633 -15.987 46.217 1.00 48.56 323 GLU A N 1
ATOM 2638 C CA . GLU A 1 323 ? -11.910 -16.670 44.942 1.00 48.56 323 GLU A CA 1
ATOM 2639 C C . GLU A 1 323 ? -13.213 -16.362 44.172 1.00 48.56 323 GLU A C 1
ATOM 2641 O O . GLU A 1 323 ? -14.158 -17.143 44.193 1.00 48.56 323 GLU A O 1
ATOM 2646 N N . TYR A 1 324 ? -13.186 -15.314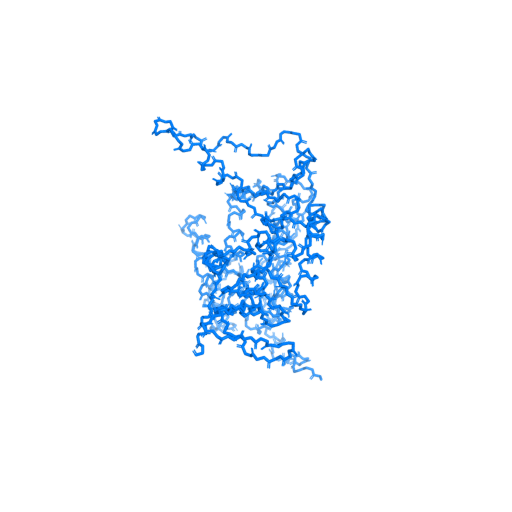 43.340 1.00 51.62 324 TYR A N 1
ATOM 2647 C CA . TYR A 1 324 ? -14.159 -15.152 42.255 1.00 51.62 324 TYR A CA 1
ATOM 2648 C C . TYR A 1 324 ? -14.119 -16.356 41.294 1.00 51.62 324 TYR A C 1
ATOM 2650 O O . TYR A 1 324 ? -13.051 -16.711 40.784 1.00 51.62 324 TYR A O 1
ATOM 2658 N N . GLU A 1 325 ? -15.278 -16.929 40.960 1.00 58.94 325 GLU A N 1
ATOM 2659 C CA . GLU A 1 325 ? -15.438 -17.695 39.721 1.00 58.94 325 GLU A CA 1
ATOM 2660 C C . GLU A 1 325 ? -15.448 -16.693 38.546 1.00 58.94 325 GLU A C 1
ATOM 2662 O O . GLU A 1 325 ? -16.237 -15.746 38.493 1.00 58.94 325 GLU A O 1
ATOM 2667 N N . PHE A 1 326 ? -14.506 -16.815 37.610 1.00 61.44 326 PHE A N 1
ATOM 2668 C CA . PHE A 1 326 ? -14.382 -15.878 36.488 1.00 61.44 326 PHE A CA 1
ATOM 2669 C C . PHE A 1 326 ? -15.217 -16.394 35.314 1.00 61.44 326 PHE A C 1
ATOM 2671 O O . PHE A 1 326 ? -14.924 -17.443 34.750 1.00 61.44 326 PHE A O 1
ATOM 2678 N N . SER A 1 327 ? -16.241 -15.656 34.890 1.00 69.06 327 SER A N 1
ATOM 2679 C CA . SER A 1 327 ? -17.091 -16.108 33.780 1.00 69.06 327 SER A CA 1
ATOM 2680 C C . SER A 1 327 ? -16.410 -15.982 32.420 1.00 69.06 327 SER A C 1
ATOM 2682 O O . SER A 1 327 ? -16.573 -16.867 31.588 1.00 69.06 327 SER A O 1
ATOM 2684 N N . TYR A 1 328 ? -15.649 -14.914 32.169 1.00 82.88 328 TYR A N 1
ATOM 2685 C CA . TYR A 1 328 ? -14.991 -14.707 30.874 1.00 82.88 328 TYR A CA 1
ATOM 2686 C C . TYR A 1 328 ? -13.643 -14.010 31.039 1.00 82.88 328 TYR A C 1
ATOM 2688 O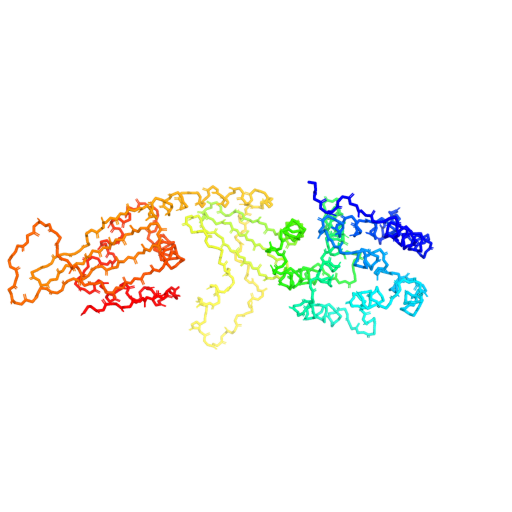 O . TYR A 1 328 ? -13.521 -13.087 31.843 1.00 82.88 328 TYR A O 1
ATOM 2696 N N . SER A 1 329 ? -12.656 -14.415 30.240 1.00 86.44 329 SER A N 1
ATOM 2697 C CA . SER A 1 329 ? -11.367 -13.732 30.094 1.00 86.44 329 SER A CA 1
ATOM 2698 C C . SER A 1 329 ? -11.111 -13.385 28.631 1.00 86.44 329 SER A C 1
ATOM 2700 O O . SER A 1 329 ? -11.360 -14.213 27.750 1.00 86.44 329 SER A O 1
ATOM 2702 N N . LEU A 1 330 ? -10.576 -12.187 28.411 1.00 90.44 330 LEU A N 1
ATOM 2703 C CA . LEU A 1 330 ? -10.077 -11.674 27.137 1.00 90.44 330 LEU A CA 1
ATOM 2704 C C . LEU A 1 330 ? -8.554 -11.534 27.222 1.00 90.44 330 LEU A C 1
ATOM 2706 O O . LEU A 1 330 ? -8.052 -11.129 28.269 1.00 90.44 330 LEU A O 1
ATOM 2710 N N . ASP A 1 331 ? -7.825 -11.861 26.158 1.00 89.75 331 ASP A N 1
ATOM 2711 C CA . ASP A 1 331 ? -6.396 -11.534 26.052 1.00 89.75 331 ASP A CA 1
ATOM 2712 C C . ASP A 1 331 ? -6.182 -10.040 25.746 1.00 89.75 331 ASP A C 1
ATOM 2714 O O . ASP A 1 331 ? -7.131 -9.252 25.744 1.00 89.75 331 ASP A O 1
ATOM 2718 N N . GLU A 1 332 ? -4.933 -9.630 25.542 1.00 89.31 332 GLU A N 1
ATOM 2719 C CA . GLU A 1 332 ? -4.555 -8.236 25.304 1.00 89.31 332 GLU A CA 1
ATOM 2720 C C . GLU A 1 332 ? -5.246 -7.661 24.057 1.00 89.31 332 GLU A C 1
ATOM 2722 O O . GLU A 1 332 ? -5.950 -6.654 24.153 1.00 89.31 332 GLU A O 1
ATOM 2727 N N . GLU A 1 333 ? -5.140 -8.338 22.912 1.00 88.94 333 GLU A N 1
ATOM 2728 C CA . GLU A 1 333 ? -5.749 -7.898 21.652 1.00 88.94 333 GLU A CA 1
ATOM 2729 C C . GLU A 1 333 ? -7.277 -7.803 21.771 1.00 88.94 333 GLU A C 1
ATOM 2731 O O . GLU A 1 333 ? -7.889 -6.789 21.413 1.00 88.94 333 GLU A O 1
ATOM 2736 N N . CYS A 1 334 ? -7.904 -8.824 22.357 1.00 91.12 334 CYS A N 1
ATOM 2737 C CA . CYS A 1 334 ? -9.338 -8.848 22.614 1.00 91.12 334 CYS A CA 1
ATOM 2738 C C . CYS A 1 334 ? -9.777 -7.738 23.578 1.00 91.12 334 CYS A C 1
ATOM 2740 O O . CYS A 1 334 ? -10.855 -7.169 23.404 1.00 91.12 334 CYS A O 1
ATOM 2742 N N . THR A 1 335 ? -8.955 -7.406 24.576 1.00 91.31 335 THR A N 1
ATOM 2743 C CA . THR A 1 335 ? -9.223 -6.327 25.541 1.00 91.31 335 THR A CA 1
ATOM 2744 C C . THR A 1 335 ? -9.207 -4.966 24.859 1.00 91.31 335 THR A C 1
ATOM 2746 O O . THR A 1 335 ? -10.155 -4.192 25.014 1.00 91.31 335 THR A O 1
ATOM 2749 N N . HIS A 1 336 ? -8.178 -4.697 24.054 1.00 91.50 336 HIS A N 1
ATOM 2750 C CA . HIS A 1 336 ? -8.099 -3.486 23.241 1.00 91.50 336 HIS A CA 1
ATOM 2751 C C . HIS A 1 336 ? -9.321 -3.357 22.329 1.00 91.50 336 HIS A C 1
ATOM 2753 O O . HIS A 1 336 ? -10.014 -2.336 22.344 1.00 91.50 336 HIS A O 1
ATOM 2759 N N . ARG A 1 337 ? -9.649 -4.418 21.585 1.00 89.94 337 ARG A N 1
ATOM 2760 C CA . ARG A 1 337 ? -10.799 -4.417 20.676 1.00 89.94 337 ARG A CA 1
ATOM 2761 C C . ARG A 1 337 ? -12.119 -4.198 21.413 1.00 89.94 337 ARG A C 1
ATOM 2763 O O . ARG A 1 337 ? -12.931 -3.391 20.964 1.00 89.94 337 ARG A O 1
ATOM 2770 N N . PHE A 1 338 ? -12.320 -4.860 22.551 1.00 93.31 338 PHE A N 1
ATOM 2771 C CA . PHE A 1 338 ? -13.509 -4.695 23.386 1.00 93.31 338 PHE A CA 1
ATOM 2772 C C . PHE A 1 338 ? -13.689 -3.242 23.837 1.00 93.31 338 PHE A C 1
ATOM 2774 O O . PHE A 1 338 ? -14.756 -2.662 23.630 1.00 93.31 338 PHE A O 1
ATOM 2781 N N . LEU A 1 339 ? -12.651 -2.631 24.415 1.00 92.38 339 LEU A N 1
ATOM 2782 C CA . LEU A 1 339 ? -12.729 -1.262 24.931 1.00 92.38 339 LEU A CA 1
ATOM 2783 C C . LEU A 1 339 ? -12.894 -0.228 23.812 1.00 92.38 339 LEU A C 1
ATOM 2785 O O . LEU A 1 339 ? -13.650 0.730 23.973 1.00 92.38 339 LEU A O 1
ATOM 2789 N N . ALA A 1 340 ? -12.237 -0.427 22.666 1.00 91.00 340 ALA A N 1
ATOM 2790 C CA . ALA A 1 340 ? -12.399 0.443 21.504 1.00 91.00 340 ALA A CA 1
ATOM 2791 C C . ALA A 1 340 ? -13.843 0.406 20.976 1.00 91.00 340 ALA A C 1
ATOM 2793 O O . ALA A 1 340 ? -14.463 1.456 20.816 1.00 91.00 340 ALA A O 1
ATOM 2794 N N . GLN A 1 341 ? -14.413 -0.789 20.788 1.00 90.81 341 GLN A N 1
ATOM 2795 C CA . GLN A 1 341 ? -15.799 -0.955 20.333 1.00 90.81 341 GLN A CA 1
ATOM 2796 C C . GLN A 1 341 ? -16.808 -0.388 21.338 1.00 90.81 341 GLN A C 1
ATOM 2798 O O . GLN A 1 341 ? -17.779 0.269 20.958 1.00 90.81 341 GLN A O 1
ATOM 2803 N N . LEU A 1 342 ? -16.551 -0.568 22.636 1.00 91.38 342 LEU A N 1
ATOM 2804 C CA . LEU A 1 342 ? -17.375 0.017 23.688 1.00 91.38 342 LEU A CA 1
ATOM 2805 C C . LEU A 1 342 ? -17.372 1.554 23.609 1.00 91.38 342 LEU A C 1
ATOM 2807 O O . LEU A 1 342 ? -18.430 2.180 23.687 1.00 91.38 342 LEU A O 1
ATOM 2811 N N . ARG A 1 343 ? -16.207 2.174 23.383 1.00 90.94 343 ARG A N 1
ATOM 2812 C CA . ARG A 1 343 ? -16.090 3.628 23.191 1.00 90.94 343 ARG A CA 1
ATOM 2813 C C . ARG A 1 343 ? -16.727 4.120 21.900 1.00 90.94 343 ARG A C 1
ATOM 2815 O O . ARG A 1 343 ? -17.360 5.170 21.925 1.00 90.94 343 ARG A O 1
ATOM 2822 N N . MET A 1 344 ? -16.625 3.370 20.807 1.00 88.88 344 MET A N 1
ATOM 2823 C CA . MET A 1 344 ? -17.304 3.713 19.551 1.00 88.88 344 MET A CA 1
ATOM 2824 C C . MET A 1 344 ? -18.828 3.753 19.733 1.00 88.88 344 MET A C 1
ATOM 2826 O O . MET A 1 344 ? -19.490 4.622 19.169 1.00 88.88 344 MET A O 1
ATOM 2830 N N . ARG A 1 345 ? -19.384 2.863 20.567 1.00 88.50 345 ARG A N 1
ATOM 2831 C CA . ARG A 1 345 ? -20.827 2.792 20.851 1.00 88.50 345 ARG A CA 1
ATOM 2832 C C . ARG A 1 345 ? -21.307 3.825 21.873 1.00 88.50 345 ARG A C 1
ATOM 2834 O O . ARG A 1 345 ? -22.405 4.357 21.732 1.00 88.50 345 ARG A O 1
ATOM 2841 N N . CYS A 1 346 ? -20.517 4.085 22.915 1.00 88.62 346 CYS A N 1
ATOM 2842 C CA . CYS A 1 346 ? -20.941 4.881 24.075 1.00 88.62 346 CYS A CA 1
ATOM 2843 C C . CYS A 1 346 ? -20.344 6.299 24.123 1.00 88.62 346 CYS A C 1
ATOM 2845 O O . CYS A 1 346 ? -20.749 7.102 24.966 1.00 88.62 346 CYS A O 1
ATOM 2847 N N . GLY A 1 347 ? -19.392 6.611 23.243 1.00 87.12 347 GLY A N 1
ATOM 2848 C CA . GLY A 1 347 ? -18.692 7.889 23.190 1.00 87.12 347 GLY A CA 1
ATOM 2849 C C . GLY A 1 347 ? -17.631 8.080 24.282 1.00 87.12 347 GLY A C 1
ATOM 2850 O O . GLY A 1 347 ? -17.348 7.214 25.119 1.00 87.12 347 GLY A O 1
ATOM 2851 N N . THR A 1 348 ? -17.022 9.265 24.274 1.00 88.56 348 THR A N 1
ATOM 2852 C CA . THR A 1 348 ? -15.909 9.645 25.163 1.00 88.56 348 THR A CA 1
ATOM 2853 C C . THR A 1 348 ? -16.337 10.502 26.357 1.00 88.56 348 THR A C 1
ATOM 2855 O O . THR A 1 348 ? -15.502 10.847 27.186 1.00 88.56 348 THR A O 1
ATOM 2858 N N . GLU A 1 349 ? -17.619 10.866 26.464 1.00 87.38 349 GLU A N 1
ATOM 2859 C CA . GLU A 1 349 ? -18.106 11.801 27.494 1.00 87.38 349 GLU A CA 1
ATOM 2860 C C . GLU A 1 349 ? -18.230 11.163 28.886 1.00 87.38 349 GLU A C 1
ATOM 2862 O O . GLU A 1 349 ? -17.981 11.812 29.901 1.00 87.38 349 GLU A O 1
ATOM 2867 N N . ASN A 1 350 ? -18.604 9.882 28.941 1.00 90.06 350 ASN A N 1
ATOM 2868 C CA . ASN A 1 350 ? -18.814 9.153 30.190 1.00 90.06 350 ASN A CA 1
ATOM 2869 C C . ASN A 1 350 ? -17.533 8.448 30.657 1.00 90.06 350 ASN A C 1
ATOM 2871 O O . ASN A 1 350 ? -16.707 8.022 29.847 1.00 90.06 350 ASN A O 1
ATOM 2875 N N . SER A 1 351 ? -17.376 8.262 31.970 1.00 91.75 351 SER A N 1
ATOM 2876 C CA . SER A 1 351 ? -16.301 7.416 32.502 1.00 91.75 351 SER A CA 1
ATOM 2877 C C . SER A 1 351 ? -16.516 5.949 32.117 1.00 91.75 351 SER A C 1
ATOM 2879 O O . SER A 1 351 ? -17.659 5.506 31.968 1.00 91.75 351 SER A O 1
ATOM 2881 N N . LEU A 1 352 ? -15.429 5.174 32.017 1.00 92.00 352 LEU A N 1
ATOM 2882 C CA . LEU A 1 352 ? -15.521 3.737 31.743 1.00 92.00 352 LEU A CA 1
ATOM 2883 C C . LEU A 1 352 ? -16.405 3.021 32.766 1.00 92.00 352 LEU A C 1
ATOM 2885 O O . LEU A 1 352 ? -17.249 2.219 32.393 1.00 92.00 352 LEU A O 1
ATOM 2889 N N . GLU A 1 353 ? -16.278 3.367 34.049 1.00 91.19 353 GLU A N 1
ATOM 2890 C CA . GLU A 1 353 ? -17.110 2.799 35.111 1.00 91.19 353 GLU A CA 1
ATOM 2891 C C . GLU A 1 353 ? -18.607 3.029 34.855 1.00 91.19 353 GLU A C 1
ATOM 2893 O O . GLU A 1 353 ? -19.410 2.109 35.013 1.00 91.19 353 GLU A O 1
ATOM 2898 N N . SER A 1 354 ? -18.986 4.239 34.432 1.00 91.50 354 SER A N 1
ATOM 2899 C CA . SER A 1 354 ? -20.379 4.571 34.123 1.00 91.50 354 SER A CA 1
ATOM 2900 C C . SER A 1 354 ? -20.889 3.757 32.936 1.00 91.50 354 SER A C 1
ATOM 2902 O O . SER A 1 354 ? -21.998 3.227 32.993 1.00 91.50 354 SER A O 1
ATOM 2904 N N . ILE A 1 355 ? -20.071 3.622 31.888 1.00 92.56 355 ILE A N 1
ATOM 2905 C CA . ILE A 1 355 ? -20.411 2.840 30.696 1.00 92.56 355 ILE A CA 1
ATOM 2906 C C . ILE A 1 355 ? -20.581 1.363 31.066 1.00 92.56 355 ILE A C 1
ATOM 2908 O O . ILE A 1 355 ? -21.627 0.776 30.798 1.00 92.56 355 ILE A O 1
ATOM 2912 N N . LEU A 1 356 ? -19.601 0.770 31.754 1.00 92.31 356 LEU A N 1
ATOM 2913 C CA . LEU A 1 356 ? -19.649 -0.637 32.151 1.00 92.31 356 LEU A CA 1
ATOM 2914 C C . LEU A 1 356 ? -20.843 -0.932 33.070 1.00 92.31 356 LEU A C 1
ATOM 2916 O O . LEU A 1 356 ? -21.502 -1.958 32.910 1.00 92.31 356 LEU A O 1
ATOM 2920 N N . LYS A 1 357 ? -21.170 -0.031 34.006 1.00 89.81 357 LYS A N 1
ATOM 2921 C CA . LYS A 1 357 ? -22.359 -0.164 34.865 1.00 89.81 357 LYS A CA 1
ATOM 2922 C C . LYS A 1 357 ? -23.659 -0.082 34.072 1.00 89.81 357 LYS A C 1
ATOM 2924 O O . LYS A 1 357 ? -24.586 -0.843 34.342 1.00 89.81 357 LYS A O 1
ATOM 2929 N N . GLN A 1 358 ? -23.743 0.819 33.102 1.00 90.44 358 GLN A N 1
ATOM 2930 C CA . GLN A 1 358 ? -24.934 0.974 32.272 1.00 90.44 358 GLN A CA 1
ATOM 2931 C C . GLN A 1 358 ? -25.172 -0.247 31.369 1.00 90.44 358 GLN A C 1
ATOM 2933 O O . GLN A 1 358 ? -26.300 -0.752 31.303 1.00 90.44 358 GLN A O 1
ATOM 2938 N N . GLU A 1 359 ? -24.119 -0.711 30.696 1.00 89.75 359 GLU A N 1
ATOM 2939 C CA . GLU A 1 359 ? -24.187 -1.793 29.710 1.00 89.75 359 GLU A CA 1
ATOM 2940 C C . GLU A 1 359 ? -24.257 -3.172 30.381 1.00 89.75 359 GLU A C 1
ATOM 2942 O O . GLU A 1 359 ? -25.093 -4.003 30.019 1.00 89.75 359 GLU A O 1
ATOM 2947 N N . PHE A 1 360 ? -23.443 -3.403 31.415 1.00 89.12 360 PHE A N 1
ATOM 2948 C CA . PHE A 1 360 ? -23.241 -4.730 32.006 1.00 89.12 360 PHE A CA 1
ATOM 2949 C C . PHE A 1 360 ? -23.626 -4.829 33.494 1.00 89.12 360 PHE A C 1
ATOM 2951 O O . PHE A 1 360 ? -23.661 -5.929 34.038 1.00 89.12 360 PHE A O 1
ATOM 2958 N N . GLY A 1 361 ? -23.972 -3.730 34.171 1.00 82.19 361 GLY A N 1
ATOM 2959 C CA . GLY A 1 361 ? -24.309 -3.700 35.606 1.00 82.19 361 GLY A CA 1
ATOM 2960 C C . GLY A 1 361 ? -25.732 -4.152 35.966 1.00 82.19 361 GLY A C 1
ATOM 2961 O O . GLY A 1 361 ? -26.344 -3.596 36.877 1.00 82.19 361 GLY A O 1
ATOM 2962 N N . LYS A 1 362 ? -26.291 -5.137 35.255 1.00 81.12 362 LYS A N 1
ATOM 2963 C CA . LYS A 1 362 ? -27.650 -5.683 35.472 1.00 81.12 362 LYS A CA 1
ATOM 2964 C C . LYS A 1 362 ? -27.585 -7.179 35.809 1.00 81.12 362 LYS A C 1
ATOM 2966 O O . LYS A 1 362 ? -26.566 -7.815 35.565 1.00 81.12 362 LYS A O 1
ATOM 2971 N N . ASP A 1 363 ? -28.686 -7.769 36.290 1.00 75.19 363 ASP A N 1
ATOM 2972 C CA . ASP A 1 363 ? -28.758 -9.210 36.621 1.00 75.19 363 ASP A CA 1
ATOM 2973 C C . ASP A 1 363 ? -28.347 -10.130 35.445 1.00 75.19 363 ASP A C 1
ATOM 2975 O O . ASP A 1 363 ? -27.703 -11.158 35.657 1.00 75.19 363 ASP A O 1
ATOM 2979 N N . GLU A 1 364 ? -28.664 -9.751 34.197 1.00 80.75 364 GLU A N 1
ATOM 2980 C CA . GLU A 1 364 ? -28.251 -10.464 32.970 1.00 80.75 364 GLU A CA 1
ATOM 2981 C C . GLU A 1 364 ? -26.881 -10.018 32.413 1.00 80.75 364 GLU A C 1
ATOM 2983 O O . GLU A 1 364 ? -26.492 -10.430 31.319 1.00 80.75 364 GLU A O 1
ATOM 2988 N N . GLY A 1 365 ? -26.126 -9.201 33.152 1.00 81.94 365 GLY A N 1
ATOM 2989 C CA . GLY A 1 365 ? -24.870 -8.574 32.728 1.00 81.94 365 GLY A CA 1
ATOM 2990 C C . GLY A 1 365 ? -23.880 -9.511 32.031 1.00 81.94 365 GLY A C 1
ATOM 2991 O O . GLY A 1 365 ? -23.449 -9.199 30.924 1.00 81.94 365 GLY A O 1
ATOM 2992 N N . PRO A 1 366 ? -23.576 -10.702 32.581 1.00 82.94 366 PRO A N 1
ATOM 2993 C CA . PRO A 1 366 ? -22.641 -11.633 31.943 1.00 82.94 366 PRO A CA 1
ATOM 2994 C C . PRO A 1 366 ? -23.119 -12.205 30.607 1.00 82.94 366 PRO A C 1
ATOM 2996 O O . PRO A 1 366 ? -22.304 -12.500 29.735 1.00 82.94 366 PRO A O 1
ATOM 2999 N N . LYS A 1 367 ? -24.435 -12.329 30.407 1.00 83.38 367 LYS A N 1
ATOM 3000 C CA . LYS A 1 367 ? -25.004 -12.724 29.113 1.00 83.38 367 LYS A CA 1
ATOM 3001 C C . LYS A 1 367 ? -24.877 -11.585 28.100 1.00 83.38 367 LYS A C 1
ATOM 3003 O O . LYS A 1 367 ? -24.505 -11.835 26.960 1.00 83.38 367 LYS A O 1
ATOM 3008 N N . ILE A 1 368 ? -25.147 -10.349 28.525 1.00 88.25 368 ILE A N 1
ATOM 3009 C CA . ILE A 1 368 ? -24.991 -9.149 27.687 1.00 88.25 368 ILE A CA 1
ATOM 3010 C C . ILE A 1 368 ? -23.521 -8.975 27.284 1.00 88.25 368 ILE A C 1
ATOM 3012 O O . ILE A 1 368 ? -23.236 -8.765 26.111 1.00 88.25 368 ILE A O 1
ATOM 3016 N N . PHE A 1 369 ? -22.593 -9.146 28.229 1.00 89.50 369 PHE A N 1
ATOM 3017 C CA . PHE A 1 369 ? -21.152 -9.098 27.983 1.00 89.50 369 PHE A CA 1
ATOM 3018 C C . PHE A 1 369 ? -20.714 -10.129 26.939 1.00 89.50 369 PHE A C 1
ATOM 3020 O O . PHE A 1 369 ? -20.020 -9.780 25.986 1.00 89.50 369 PHE A O 1
ATOM 3027 N N . LYS A 1 370 ? -21.151 -11.389 27.084 1.00 86.75 370 LYS A N 1
ATOM 3028 C CA . LYS A 1 370 ? -20.840 -12.445 26.113 1.00 86.75 370 LYS A CA 1
ATOM 3029 C C . LYS A 1 370 ? -21.385 -12.103 24.727 1.00 86.75 370 LYS A C 1
ATOM 3031 O O . LYS A 1 370 ? -20.633 -12.148 23.765 1.00 86.75 370 LYS A O 1
ATOM 3036 N N . ASN A 1 371 ? -22.658 -11.715 24.645 1.00 89.12 371 ASN A N 1
ATOM 3037 C CA . ASN A 1 371 ? -23.284 -11.345 23.378 1.00 89.12 371 ASN A CA 1
ATOM 3038 C C . ASN A 1 371 ? -22.543 -10.191 22.696 1.00 89.12 371 ASN A C 1
ATOM 3040 O O . ASN A 1 371 ? -22.359 -10.230 21.487 1.00 89.12 371 ASN A O 1
ATOM 3044 N N . PHE A 1 372 ? -22.099 -9.194 23.466 1.00 91.69 372 PHE A N 1
ATOM 3045 C CA . PHE A 1 372 ? -21.298 -8.096 22.939 1.00 91.69 372 PHE A CA 1
ATOM 3046 C C . PHE A 1 372 ? -19.943 -8.585 22.412 1.00 91.69 372 PHE A C 1
ATOM 3048 O O . PHE A 1 372 ? -19.553 -8.195 21.321 1.00 91.69 372 PHE A O 1
ATOM 3055 N N . CYS A 1 373 ? -19.249 -9.474 23.134 1.00 90.50 373 CYS A N 1
ATOM 3056 C CA . CYS A 1 373 ? -17.997 -10.073 22.654 1.00 90.50 373 CYS A CA 1
ATOM 3057 C C . CYS A 1 373 ? -18.201 -10.870 21.358 1.00 90.50 373 CYS A C 1
ATOM 3059 O O . CYS A 1 373 ? -17.421 -10.717 20.420 1.00 90.50 373 CYS A O 1
ATOM 3061 N N . ASP A 1 374 ? -19.262 -11.676 21.291 1.00 89.50 374 ASP A N 1
ATOM 3062 C CA . ASP A 1 374 ? -19.612 -12.465 20.108 1.00 89.50 374 ASP A CA 1
ATOM 3063 C C . ASP A 1 374 ? -19.947 -11.545 18.911 1.00 89.50 374 ASP A C 1
ATOM 3065 O O . ASP A 1 374 ? -19.490 -11.798 17.798 1.00 89.50 374 ASP A O 1
ATOM 3069 N N . GLU A 1 375 ? -20.679 -10.444 19.142 1.00 90.62 375 GLU A N 1
ATOM 3070 C CA . GLU A 1 375 ? -21.018 -9.417 18.139 1.00 90.62 375 GLU A CA 1
ATOM 3071 C C . GLU A 1 375 ? -19.764 -8.776 17.530 1.00 90.62 375 GLU A C 1
ATOM 3073 O O . GLU A 1 375 ? -19.666 -8.634 16.312 1.00 90.62 375 GLU A O 1
ATOM 3078 N N . ILE A 1 376 ? -18.776 -8.438 18.362 1.00 89.31 376 ILE A N 1
ATOM 3079 C CA . ILE A 1 376 ? -17.535 -7.803 17.900 1.00 89.31 376 ILE A CA 1
ATOM 3080 C C . ILE A 1 376 ? -16.463 -8.811 17.460 1.00 89.31 376 ILE A C 1
ATOM 3082 O O . ILE A 1 376 ? -15.350 -8.396 17.130 1.00 89.31 376 ILE A O 1
ATOM 3086 N N . GLY A 1 377 ? -16.768 -10.114 17.453 1.00 86.25 377 GLY A N 1
ATOM 3087 C CA . GLY A 1 377 ? -15.848 -11.180 17.045 1.00 86.25 377 GLY A CA 1
ATOM 3088 C C . GLY A 1 377 ? -14.660 -11.383 17.991 1.00 86.25 377 GLY A C 1
ATOM 3089 O O . GLY A 1 377 ? -13.583 -11.777 17.548 1.00 86.25 377 GLY A O 1
ATOM 3090 N N . VAL A 1 378 ? -14.832 -11.082 19.278 1.00 88.50 378 VAL A N 1
ATOM 3091 C CA . VAL A 1 378 ? -13.812 -11.248 20.319 1.00 88.50 378 VAL A CA 1
ATOM 3092 C C . VAL A 1 378 ? -13.972 -12.602 21.007 1.00 88.50 378 VAL A C 1
ATOM 3094 O O . VAL A 1 378 ? -15.046 -12.955 21.498 1.00 88.50 378 VAL A O 1
ATOM 3097 N N . PHE A 1 379 ? -12.879 -13.364 21.076 1.00 82.19 379 PHE A N 1
ATOM 3098 C CA . PHE A 1 379 ? -12.886 -14.679 21.705 1.00 82.19 379 PHE A CA 1
ATOM 3099 C C . PHE A 1 379 ? -12.919 -14.564 23.233 1.00 82.19 379 PHE A C 1
ATOM 3101 O O . PHE A 1 379 ? -12.094 -13.888 23.843 1.00 82.19 379 PHE A O 1
ATOM 3108 N N . THR A 1 380 ? -13.859 -15.272 23.861 1.00 82.12 380 THR A N 1
ATOM 3109 C CA . THR A 1 380 ? -13.976 -15.353 25.320 1.00 82.12 380 THR A CA 1
ATOM 3110 C C . THR A 1 380 ? -13.599 -16.746 25.807 1.00 82.12 380 THR A C 1
ATOM 3112 O O . THR A 1 380 ? -14.156 -17.748 25.355 1.00 82.12 380 THR A O 1
ATOM 3115 N N . GLN A 1 381 ? -12.686 -16.830 26.774 1.00 79.19 381 GLN A N 1
ATOM 3116 C CA . GLN A 1 381 ? -12.422 -18.084 27.482 1.00 79.19 381 GLN A CA 1
ATOM 3117 C C . GLN A 1 381 ? -13.278 -18.154 28.746 1.00 79.19 381 GLN A C 1
ATOM 3119 O O . GLN A 1 381 ? -13.167 -17.289 29.615 1.00 79.19 381 GLN A O 1
ATOM 3124 N N . PHE A 1 382 ? -14.130 -19.178 28.837 1.00 70.94 382 PHE A N 1
ATOM 3125 C CA . PHE A 1 382 ? -14.917 -19.470 30.035 1.00 70.94 382 PHE A CA 1
ATOM 3126 C C . PHE A 1 382 ? -14.106 -20.339 30.999 1.00 70.94 382 PHE A C 1
ATOM 3128 O O . PHE A 1 382 ? -13.572 -21.373 30.594 1.00 70.94 382 PHE A O 1
ATOM 3135 N N . TYR A 1 383 ? -14.058 -19.946 32.270 1.00 63.16 383 TYR A N 1
ATOM 3136 C CA . TYR A 1 383 ? -13.374 -20.687 33.326 1.00 63.16 383 TYR A CA 1
ATOM 3137 C C . TYR A 1 383 ? -14.319 -20.897 34.515 1.00 63.16 383 TYR A C 1
ATOM 3139 O O . TYR A 1 383 ? -14.322 -20.109 35.454 1.00 63.16 383 TYR A O 1
ATOM 3147 N N . SER A 1 384 ? -15.098 -21.984 34.524 1.00 52.75 384 SER A N 1
ATOM 3148 C CA . SER A 1 384 ? -15.656 -22.462 35.796 1.00 52.75 384 SER A CA 1
ATOM 3149 C C . SER A 1 384 ? -14.529 -23.092 36.596 1.00 52.75 384 SER A C 1
ATOM 3151 O O . SER A 1 384 ? -13.770 -23.897 36.040 1.00 52.75 384 SER A O 1
ATOM 3153 N N . ARG A 1 385 ? -14.425 -22.753 37.876 1.00 50.97 385 ARG A N 1
ATOM 3154 C CA . ARG A 1 385 ? -13.642 -23.585 38.779 1.00 50.97 385 ARG A CA 1
ATOM 3155 C C . ARG A 1 385 ? -14.395 -24.861 39.122 1.00 50.97 385 ARG A C 1
ATOM 3157 O O . ARG A 1 385 ? -15.643 -24.813 39.146 1.00 50.97 385 ARG A O 1
#

Sequence (385 aa):
MDSWTKYNEKESSRLTEAIEFATKKHSGQFRKATTIPYILHPLEVLQILYSMRADTNVMIAGVLHDTVEDTDTTLDEIREIFGADVAELVASNSEDKSKSWIERKQHTIDDLANANERVKMLIMADKLSNIRSIAFDYKHIGDKLWERFNAPKGKQAWYYDGILDALYDMQFIPECEKAYWEITELFKDVFVKYYLDRENDIIYQDCETGTIHYLKKGNPSWNDALAEISDSITNNADDKPHYYKINPIPDNAELLSRKGAELTEDIWNKPFWDCHNIDLQDGEYPLFRSKKRCVDIKITSSRLVLLCEDYGKECESINGKDEYEFSYSLDEECTHRFLAQLRMRCGTENSLESILKQEFGKDEGPKIFKNFCDEIGVFTQFYSR

Radius of gyration: 28.61 Å; chains: 1; bounding box: 74×46×84 Å